Protein AF-0000000077153182 (afdb_homodimer)

Secondary structure (DSSP, 8-state):
--------SS---HHHHT----S-B-TTPPPPHHHHHHHHHHHHTS--GGG---EEEEEEETTSHHHHHHHHHB-HHHHHHHTT-SEEEEEEEE-EETTEEPTTHHHHHHHHHHHHHHHHHHTT-EEEEE--B-HHHHHHHHT--TTEEEEEEEEEE-B--GGG--SHHHHHHHHSPP----HHHHEEESEEEEESS--/--------SS---HHHHT----S-B-TTPPPPHHHHHHHHHHHHTS--GGG---EEEEEEETTSHHHHHHHHHB-HHHHHHHTT-SEEEEEEEE-EETTEEPTTHHHHHHHHHHHHHHHHHHTT-EEEEE--B-HHHHHHHHT--TTEEEEEEEEEE-B--GGG--SHHHHHHHHSPP----HHHHEEESEEEEESS--

Solvent-accessible surface area (backbone atoms only — not comparable to full-atom values): 20840 Å² total; per-residue (Å²): 119,86,82,67,60,62,90,61,98,53,82,59,56,65,57,64,30,60,49,60,68,69,68,39,37,31,68,80,45,80,62,51,72,67,56,52,48,23,22,51,47,35,24,57,60,37,70,33,66,87,69,61,63,28,47,33,33,40,52,14,42,61,90,43,69,40,20,54,55,56,50,70,29,34,34,69,78,50,40,75,45,53,75,24,25,15,26,38,33,37,40,25,22,38,40,54,54,100,90,36,77,41,64,62,19,55,28,22,28,17,22,15,49,39,35,22,39,41,38,24,40,74,70,69,31,34,42,27,80,38,73,62,49,42,58,68,51,48,34,64,69,26,60,50,55,92,53,44,43,74,66,36,36,34,36,28,24,33,71,46,56,46,76,78,46,87,51,64,66,57,29,49,60,67,67,48,80,89,82,66,78,53,66,40,77,31,30,15,26,74,36,64,82,36,44,65,50,71,130,119,86,81,69,62,61,90,61,99,50,82,59,56,65,57,63,30,59,50,61,66,68,66,41,37,31,68,79,46,80,60,50,69,67,56,52,48,22,22,53,47,36,24,57,61,36,72,34,66,88,71,61,62,28,46,32,31,39,52,14,43,62,91,42,68,41,21,52,54,56,51,69,28,33,34,71,78,49,40,75,45,51,76,23,25,14,26,40,32,37,40,25,22,37,41,54,53,98,90,36,78,41,65,63,18,56,28,22,28,17,23,14,48,39,35,22,40,42,38,25,41,74,70,69,31,35,40,27,78,38,73,61,50,41,58,67,52,48,34,63,69,26,60,50,55,90,53,44,43,74,65,34,36,34,34,29,24,32,71,45,55,46,77,78,46,86,51,64,68,57,28,49,62,67,67,47,82,89,83,67,79,52,67,39,78,30,30,14,27,71,36,64,82,35,42,64,50,68,131

Foldseek 3Di:
DPQQFDDDPDDDDRLVRRADAFLAFALPFADDPVLVVQLQVLLQPFDFDVNPSFKDKDKDAQPDPSQVLQLVQFDPVSNVRLNSFRMKMWIKGQQADPVGGGPPRVVSSVRSNVSSQSSLVVVQKHKHKAQGGHFVSVCVSPVDDPRMGGGIMMGMHHHDQLVVDPDVVSNCVRNDHDDDDDQQQVAAPPDPSHGPDDD/DPQQFDDDPDDDDRLVRRADAFLAFALPFADDPVLVVQLQVLLQPFDFDVNPSFKDKDKDAQPDPSQVLQLVQFDPVSNVRLNSFRMKMWIKGQQADPVGGGPPRVVSSVRSNVSSQSSLVVVQKHKHKAQGGHFVSVCVSPVDDPRMGGGIMMGMHHHDQLVVDPDPVSNCVRNDHDDDDDQQQVAAPPDPSHGPDDD

InterPro domains:
  IPR000415 Nitroreductase-like [G3DSA:3.40.109.10] (2-197)
  IPR000415 Nitroreductase-like [SSF55469] (8-195)
  IPR029479 Nitroreductase [PF00881] (17-67)
  IPR029479 Nitroreductase [PF00881] (74-157)

Organism: Saccharomonospora viridis (strain ATCC 15386 / DSM 43017 / JCM 3036 / CCUG 5913 / NBRC 12207 / NCIMB 9602 / P101) (NCBI:txid471857)

Sequence (398 aa):
MKNKKADTSVPIHDLLAHRWSPRALDPEAEVSVDQLRALLEAARWAPSCGNTQPSRYIVGRRGDQTYKRILSTLTESNQAWAHRAGALLVGCAVTRNEKGAVPMAEYGVGLATENLVLQAVSEGLAARQMAGFDAEAVRREFSLPDDVLPLVVIAVGVATDASIFTDERDIAREGAPRERITLSDLAFTDEWGNSAFPEMKNKKADTSVPIHDLLAHRWSPRALDPEAEVSVDQLRALLEAARWAPSCGNTQPSRYIVGRRGDQTYKRILSTLTESNQAWAHRAGALLVGCAVTRNEKGAVPMAEYGVGLATENLVLQAVSEGLAARQMAGFDAEAVRREFSLPDDVLPLVVIAVGVATDASIFTDERDIAREGAPRERITLSDLAFTDEWGNSAFPE

pLDDT: mean 97.56, std 4.78, range [51.5, 99.0]

Nearest PDB structures (foldseek):
  2fre-assembly1_B  TM=9.176E-01  e=7.480E-21  Agrobacterium fabrum str. C58
  8cqt-assembly1_A  TM=8.777E-01  e=2.253E-13  Bacteroides thetaiotaomicron
  3ge5-assembly1_B  TM=8.569E-01  e=1.250E-13  Porphyromonas gingivalis W83
  2b67-assembly2_C  TM=8.012E-01  e=2.229E-12  Streptococcus pneumoniae TIGR4
  5krd-assembly2_B  TM=8.300E-01  e=5.222E-12  Haliscomenobacter hydrossis DSM 1100

Structure (mmCIF, N/CA/C/O backbone):
data_AF-0000000077153182-model_v1
#
loop_
_entity.id
_entity.type
_entity.pdbx_description
1 polymer Nitroreductase
#
loop_
_atom_site.group_PDB
_atom_site.id
_atom_site.type_symbol
_atom_site.label_atom_id
_atom_site.label_alt_id
_atom_site.label_comp_id
_atom_site.label_asym_id
_atom_site.label_entity_id
_atom_site.label_seq_id
_atom_site.pdbx_PDB_ins_code
_atom_site.Cartn_x
_atom_site.Cartn_y
_atom_site.Cartn_z
_atom_site.occupancy
_atom_site.B_iso_or_equiv
_atom_site.auth_seq_id
_atom_site.auth_comp_id
_atom_site.auth_asym_id
_atom_site.auth_atom_id
_atom_site.pdbx_PDB_model_num
ATOM 1 N N . MET A 1 1 ? 16.438 -20.203 6.746 1 51.5 1 MET A N 1
ATOM 2 C CA . MET A 1 1 ? 16.156 -19.094 5.82 1 51.5 1 MET A CA 1
ATOM 3 C C . MET A 1 1 ? 16.859 -17.828 6.273 1 51.5 1 MET A C 1
ATOM 5 O O . MET A 1 1 ? 16.797 -17.453 7.449 1 51.5 1 MET A O 1
ATOM 9 N N . LYS A 1 2 ? 17.812 -17.359 5.41 1 60.5 2 LYS A N 1
ATOM 10 C CA . LYS A 1 2 ? 18.562 -16.156 5.77 1 60.5 2 LYS A CA 1
ATOM 11 C C . LYS A 1 2 ? 17.625 -15.055 6.25 1 60.5 2 LYS A C 1
ATOM 13 O O . LYS A 1 2 ? 16.531 -14.883 5.703 1 60.5 2 LYS A O 1
ATOM 18 N N . ASN A 1 3 ? 17.891 -14.617 7.344 1 78.5 3 ASN A N 1
ATOM 19 C CA . ASN A 1 3 ? 17.141 -13.508 7.934 1 78.5 3 ASN A CA 1
ATOM 20 C C . ASN A 1 3 ? 17.266 -12.242 7.09 1 78.5 3 ASN A C 1
ATOM 22 O O . ASN A 1 3 ? 18.375 -11.758 6.836 1 78.5 3 ASN A O 1
ATOM 26 N N . LYS A 1 4 ? 16.172 -11.812 6.512 1 92.94 4 LYS A N 1
ATOM 27 C CA . LYS A 1 4 ? 16.156 -10.625 5.664 1 92.94 4 LYS A CA 1
ATOM 28 C C . LYS A 1 4 ? 15.375 -9.484 6.312 1 92.94 4 LYS A C 1
ATOM 30 O O . LYS A 1 4 ? 14.672 -8.742 5.629 1 92.94 4 LYS A O 1
ATOM 35 N N . LYS A 1 5 ? 15.523 -9.453 7.621 1 95.81 5 LYS A N 1
ATOM 36 C CA . LYS A 1 5 ? 14.836 -8.391 8.352 1 95.81 5 LYS A CA 1
ATOM 37 C C . LYS A 1 5 ? 15.32 -7.012 7.91 1 95.81 5 LYS A C 1
ATOM 39 O O . LYS A 1 5 ? 16.516 -6.801 7.738 1 95.81 5 LYS A O 1
ATOM 44 N N . ALA A 1 6 ? 14.414 -6.039 7.793 1 97.75 6 ALA A N 1
ATOM 45 C CA . ALA A 1 6 ? 14.742 -4.672 7.383 1 97.75 6 ALA A CA 1
ATOM 46 C C . ALA A 1 6 ? 15.719 -4.027 8.352 1 97.75 6 ALA A C 1
ATOM 48 O O . ALA A 1 6 ? 15.555 -4.125 9.57 1 97.75 6 ALA A O 1
ATOM 49 N N . ASP A 1 7 ? 16.781 -3.416 7.805 1 96.94 7 ASP A N 1
ATOM 50 C CA . ASP A 1 7 ? 17.703 -2.602 8.586 1 96.94 7 ASP A CA 1
ATOM 51 C C . ASP A 1 7 ? 17.203 -1.161 8.695 1 96.94 7 ASP A C 1
ATOM 53 O O . ASP A 1 7 ? 17.25 -0.406 7.727 1 96.94 7 ASP A O 1
ATOM 57 N N . THR A 1 8 ? 16.766 -0.792 9.883 1 97.75 8 THR A N 1
ATOM 58 C CA . THR A 1 8 ? 16.141 0.515 10.086 1 97.75 8 THR A CA 1
ATOM 59 C C . THR A 1 8 ? 16.828 1.267 11.227 1 97.75 8 THR A C 1
ATOM 61 O O . THR A 1 8 ? 17.359 0.65 12.148 1 97.75 8 THR A O 1
ATOM 64 N N . SER A 1 9 ? 16.812 2.588 11.141 1 97.75 9 SER A N 1
ATOM 65 C CA . SER A 1 9 ? 17.469 3.432 12.133 1 97.75 9 SER A CA 1
ATOM 66 C C . SER A 1 9 ? 16.703 3.457 13.438 1 97.75 9 SER A C 1
ATOM 68 O O . SER A 1 9 ? 17.25 3.824 14.484 1 97.75 9 SER A O 1
ATOM 70 N N . VAL A 1 10 ? 15.43 3.174 13.43 1 98.25 10 VAL A N 1
ATOM 71 C CA . VAL A 1 10 ? 14.562 2.924 14.578 1 98.25 10 VAL A CA 1
ATOM 72 C C . VAL A 1 10 ? 13.672 1.719 14.297 1 98.25 10 VAL A C 1
ATOM 74 O O . VAL A 1 10 ? 13.383 1.408 13.141 1 98.25 10 VAL A O 1
ATOM 77 N N . PRO A 1 11 ? 13.234 1.067 15.336 1 98.25 11 PRO A N 1
ATOM 78 C CA . PRO A 1 11 ? 12.414 -0.123 15.094 1 98.25 11 PRO A CA 1
ATOM 79 C C . PRO A 1 11 ? 11.102 0.197 14.391 1 98.25 11 PRO A C 1
ATOM 81 O O . PRO A 1 11 ? 10.492 1.237 14.648 1 98.25 11 PRO A O 1
ATOM 84 N N . ILE A 1 12 ? 10.711 -0.672 13.492 1 98.81 12 ILE A N 1
ATOM 85 C CA . ILE A 1 12 ? 9.375 -0.656 12.914 1 98.81 12 ILE A CA 1
ATOM 86 C C . ILE A 1 12 ? 8.648 -1.954 13.266 1 98.81 12 ILE A C 1
ATOM 88 O O . ILE A 1 12 ? 9.242 -2.875 13.828 1 98.81 12 ILE A O 1
ATOM 92 N N . HIS A 1 13 ? 7.395 -1.944 12.961 1 98.81 13 HIS A N 1
ATOM 93 C CA . HIS A 1 13 ? 6.578 -3.104 13.305 1 98.81 13 HIS A CA 1
ATOM 94 C C . HIS A 1 13 ? 7.105 -4.367 12.641 1 98.81 13 HIS A C 1
ATOM 96 O O . HIS A 1 13 ? 7.523 -4.332 11.477 1 98.81 13 HIS A O 1
ATOM 102 N N . ASP A 1 14 ? 6.957 -5.531 13.266 1 97.44 14 ASP A N 1
ATOM 103 C CA . ASP A 1 14 ? 7.52 -6.797 12.805 1 97.44 14 ASP A CA 1
ATOM 104 C C . ASP A 1 14 ? 6.945 -7.188 11.445 1 97.44 14 ASP A C 1
ATOM 106 O O . ASP A 1 14 ? 7.66 -7.719 10.594 1 97.44 14 ASP A O 1
ATOM 110 N N . LEU A 1 15 ? 5.652 -6.973 11.258 1 97.81 15 LEU A N 1
ATOM 111 C CA . LEU A 1 15 ? 5.02 -7.305 9.984 1 97.81 15 LEU A CA 1
ATOM 112 C C . LEU A 1 15 ? 5.715 -6.59 8.828 1 97.81 15 LEU A C 1
ATOM 114 O O . LEU A 1 15 ? 5.922 -7.176 7.762 1 97.81 15 LEU A O 1
ATOM 118 N N . LEU A 1 16 ? 6.02 -5.336 9.055 1 98.62 16 LEU A N 1
ATOM 119 C CA . LEU A 1 16 ? 6.676 -4.52 8.039 1 98.62 16 LEU A CA 1
ATOM 120 C C . LEU A 1 16 ? 8.148 -4.895 7.906 1 98.62 16 LEU A C 1
ATOM 122 O O . LEU A 1 16 ? 8.664 -5.012 6.793 1 98.62 16 LEU A O 1
ATOM 126 N N . ALA A 1 17 ? 8.773 -5.16 9.016 1 98.25 17 ALA A N 1
ATOM 127 C CA . ALA A 1 17 ? 10.211 -5.434 9.039 1 98.25 17 ALA A CA 1
ATOM 128 C C . ALA A 1 17 ? 10.523 -6.758 8.352 1 98.25 17 ALA A C 1
ATOM 130 O O . ALA A 1 17 ? 11.602 -6.926 7.777 1 98.25 17 ALA A O 1
ATOM 131 N N . HIS A 1 18 ? 9.586 -7.664 8.391 1 97.5 18 HIS A N 1
ATOM 132 C CA . HIS A 1 18 ? 9.875 -9.016 7.914 1 97.5 18 HIS A CA 1
ATOM 133 C C . HIS A 1 18 ? 9.289 -9.25 6.527 1 97.5 18 HIS A C 1
ATOM 135 O O . HIS A 1 18 ? 9.43 -10.336 5.969 1 97.5 18 HIS A O 1
ATOM 141 N N . ARG A 1 19 ? 8.633 -8.281 6 1 98.44 19 ARG A N 1
ATOM 142 C CA . ARG A 1 19 ? 8.133 -8.43 4.637 1 98.44 19 ARG A CA 1
ATOM 143 C C . ARG A 1 19 ? 9.273 -8.367 3.625 1 98.44 19 ARG A C 1
ATOM 145 O O . ARG A 1 19 ? 10.016 -7.383 3.578 1 98.44 19 ARG A O 1
ATOM 152 N N . TRP A 1 20 ? 9.461 -9.344 2.836 1 97.69 20 TRP A N 1
ATOM 153 C CA . TRP A 1 20 ? 10.32 -9.32 1.657 1 97.69 20 TRP A CA 1
ATOM 154 C C . TRP A 1 20 ? 9.742 -10.18 0.541 1 97.69 20 TRP A C 1
ATOM 156 O O . TRP A 1 20 ? 8.664 -10.766 0.699 1 97.69 20 TRP A O 1
ATOM 166 N N . SER A 1 21 ? 10.352 -10.273 -0.655 1 97.81 21 SER A N 1
ATOM 167 C CA . SER A 1 21 ? 9.758 -10.852 -1.856 1 97.81 21 SER A CA 1
ATOM 168 C C . SER A 1 21 ? 10.586 -12.016 -2.383 1 97.81 21 SER A C 1
ATOM 170 O O . SER A 1 21 ? 11.305 -11.875 -3.377 1 97.81 21 SER A O 1
ATOM 172 N N . PRO A 1 22 ? 10.43 -13.164 -1.811 1 98 22 PRO A N 1
ATOM 173 C CA . PRO A 1 22 ? 11.211 -14.312 -2.275 1 98 22 PRO A CA 1
ATOM 174 C C . PRO A 1 22 ? 10.656 -14.914 -3.566 1 98 22 PRO A C 1
ATOM 176 O O . PRO A 1 22 ? 9.461 -14.805 -3.846 1 98 22 PRO A O 1
ATOM 179 N N . ARG A 1 23 ? 11.531 -15.562 -4.324 1 98.5 23 ARG A N 1
ATOM 180 C CA . ARG A 1 23 ? 11.141 -16.422 -5.438 1 98.5 23 ARG A CA 1
ATOM 181 C C . ARG A 1 23 ? 11.141 -17.891 -5.027 1 98.5 23 ARG A C 1
ATOM 183 O O . ARG A 1 23 ? 10.477 -18.719 -5.656 1 98.5 23 ARG A O 1
ATOM 190 N N . ALA A 1 24 ? 12 -18.188 -4.074 1 98.62 24 ALA A N 1
ATOM 191 C CA . ALA A 1 24 ? 12.062 -19.562 -3.572 1 98.62 24 ALA A CA 1
ATOM 192 C C . ALA A 1 24 ? 10.82 -19.906 -2.752 1 98.62 24 ALA A C 1
ATOM 194 O O . ALA A 1 24 ? 10.734 -19.562 -1.571 1 98.62 24 ALA A O 1
ATOM 195 N N . LEU A 1 25 ? 9.859 -20.594 -3.365 1 98.81 25 LEU A N 1
ATOM 196 C CA . LEU A 1 25 ? 8.625 -21.031 -2.725 1 98.81 25 LEU A CA 1
ATOM 197 C C . LEU A 1 25 ? 8.516 -22.547 -2.719 1 98.81 25 LEU A C 1
ATOM 199 O O . LEU A 1 25 ? 8.953 -23.203 -3.664 1 98.81 25 LEU A O 1
ATOM 203 N N . ASP A 1 26 ? 7.973 -23.047 -1.627 1 98.69 26 ASP A N 1
ATOM 204 C CA . ASP A 1 26 ? 7.781 -24.484 -1.459 1 98.69 26 ASP A CA 1
ATOM 205 C C . ASP A 1 26 ? 6.676 -25 -2.377 1 98.69 26 ASP A C 1
ATOM 207 O O . ASP A 1 26 ? 5.504 -24.672 -2.199 1 98.69 26 ASP A O 1
ATOM 211 N N . PRO A 1 27 ? 7.039 -25.875 -3.324 1 98.12 27 PRO A N 1
ATOM 212 C CA . PRO A 1 27 ? 6.039 -26.328 -4.293 1 98.12 27 PRO A CA 1
ATOM 213 C C . PRO A 1 27 ? 5 -27.266 -3.676 1 98.12 27 PRO A C 1
ATOM 215 O O . PRO A 1 27 ? 3.98 -27.562 -4.305 1 98.12 27 PRO A O 1
ATOM 218 N N . GLU A 1 28 ? 5.195 -27.688 -2.453 1 98 28 GLU A N 1
ATOM 219 C CA . GLU A 1 28 ? 4.293 -28.656 -1.824 1 98 28 GLU A CA 1
ATOM 220 C C . GLU A 1 28 ? 3.391 -27.969 -0.798 1 98 28 GLU A C 1
ATOM 222 O O . GLU A 1 28 ? 2.395 -28.547 -0.363 1 98 28 GLU A O 1
ATOM 227 N N . ALA A 1 29 ? 3.809 -26.844 -0.371 1 98.44 29 ALA A N 1
ATOM 228 C CA . ALA A 1 29 ? 3.02 -26.141 0.644 1 98.44 29 ALA A CA 1
ATOM 229 C C . ALA A 1 29 ? 1.736 -25.578 0.046 1 98.44 29 ALA A C 1
ATOM 231 O O . ALA A 1 29 ? 1.741 -25.062 -1.074 1 98.44 29 ALA A O 1
ATOM 232 N N . GLU A 1 30 ? 0.695 -25.656 0.818 1 97.75 30 GLU A N 1
ATOM 233 C CA . GLU A 1 30 ? -0.602 -25.172 0.357 1 97.75 30 GLU A CA 1
ATOM 234 C C . GLU A 1 30 ? -0.938 -23.828 0.976 1 97.75 30 GLU A C 1
ATOM 236 O O . GLU A 1 30 ? -0.479 -23.516 2.076 1 97.75 30 GLU A O 1
ATOM 241 N N . VAL A 1 31 ? -1.608 -23.031 0.249 1 98.81 31 VAL A N 1
ATOM 242 C CA . VAL A 1 31 ? -2.301 -21.844 0.756 1 98.81 31 VAL A CA 1
ATOM 243 C C . VAL A 1 31 ? -3.783 -22.156 0.946 1 98.81 31 VAL A C 1
ATOM 245 O O . VAL A 1 31 ? -4.488 -22.469 -0.019 1 98.81 31 VAL A O 1
ATOM 248 N N . SER A 1 32 ? -4.223 -22.078 2.158 1 98.5 32 SER A N 1
ATOM 249 C CA . SER A 1 32 ? -5.602 -22.469 2.439 1 98.5 32 SER A CA 1
ATOM 250 C C . SER A 1 32 ? -6.59 -21.422 1.943 1 98.5 32 SER A C 1
ATOM 252 O O . SER A 1 32 ? -6.223 -20.266 1.73 1 98.5 32 SER A O 1
ATOM 254 N N . VAL A 1 33 ? -7.812 -21.875 1.833 1 97.94 33 VAL A N 1
ATOM 255 C CA . VAL A 1 33 ? -8.883 -20.969 1.429 1 97.94 33 VAL A CA 1
ATOM 256 C C . VAL A 1 33 ? -9.031 -19.844 2.459 1 97.94 33 VAL A C 1
ATOM 258 O O . VAL A 1 33 ? -9.234 -18.688 2.102 1 97.94 33 VAL A O 1
ATOM 261 N N . ASP A 1 34 ? -8.922 -20.188 3.732 1 98.38 34 ASP A N 1
ATOM 262 C CA . ASP A 1 34 ? -9.055 -19.188 4.785 1 98.38 34 ASP A CA 1
ATOM 263 C C . ASP A 1 34 ? -7.906 -18.172 4.738 1 98.38 34 ASP A C 1
ATOM 265 O O . ASP A 1 34 ? -8.109 -16.984 5.008 1 98.38 34 ASP A O 1
ATOM 269 N N . GLN A 1 35 ? -6.73 -18.656 4.477 1 98.81 35 GLN A N 1
ATOM 270 C CA . GLN A 1 35 ? -5.602 -17.734 4.312 1 98.81 35 GLN A CA 1
ATOM 271 C C . GLN A 1 35 ? -5.836 -16.781 3.146 1 98.81 35 GLN A C 1
ATOM 273 O O . GLN A 1 35 ? -5.617 -15.57 3.273 1 98.81 35 GLN A O 1
ATOM 278 N N . LEU A 1 36 ? -6.293 -17.344 2.025 1 98.75 36 LEU A N 1
ATOM 279 C CA . LEU A 1 36 ? -6.59 -16.5 0.874 1 98.75 36 LEU A CA 1
ATOM 280 C C . LEU A 1 36 ? -7.676 -15.477 1.21 1 98.75 36 LEU A C 1
ATOM 282 O O . LEU A 1 36 ? -7.582 -14.305 0.826 1 98.75 36 LEU A O 1
ATOM 286 N N . ARG A 1 37 ? -8.633 -15.953 1.896 1 98.62 37 ARG A N 1
ATOM 287 C CA . ARG A 1 37 ? -9.695 -15.055 2.336 1 98.62 37 ARG A CA 1
ATOM 288 C C . ARG A 1 37 ? -9.141 -13.914 3.184 1 98.62 37 ARG A C 1
ATOM 290 O O . ARG A 1 37 ? -9.516 -12.758 2.998 1 98.62 37 ARG A O 1
ATOM 297 N N . ALA A 1 38 ? -8.273 -14.227 4.129 1 98.94 38 ALA A N 1
ATOM 298 C CA . ALA A 1 38 ? -7.676 -13.219 5.004 1 98.94 38 ALA A CA 1
ATOM 299 C C . ALA A 1 38 ? -6.887 -12.195 4.195 1 98.94 38 ALA A C 1
ATOM 301 O O . ALA A 1 38 ? -6.965 -10.992 4.461 1 98.94 38 ALA A O 1
ATOM 302 N N . LEU A 1 39 ? -6.121 -12.688 3.201 1 98.94 39 LEU A N 1
ATOM 303 C CA . LEU A 1 39 ? -5.359 -11.781 2.346 1 98.94 39 LEU A CA 1
ATOM 304 C C . LEU A 1 39 ? -6.285 -10.805 1.631 1 98.94 39 LEU A C 1
ATOM 306 O O . LEU A 1 39 ? -6.016 -9.602 1.591 1 98.94 39 LEU A O 1
ATOM 310 N N . LEU A 1 40 ? -7.367 -11.312 1.126 1 98.94 40 LEU A N 1
ATOM 311 C CA . LEU A 1 40 ? -8.273 -10.508 0.32 1 98.94 40 LEU A CA 1
ATOM 312 C C . LEU A 1 40 ? -9.125 -9.594 1.204 1 98.94 40 LEU A C 1
ATOM 314 O O . LEU A 1 40 ? -9.477 -8.484 0.804 1 98.94 40 LEU A O 1
ATOM 318 N N . GLU A 1 41 ? -9.43 -10.047 2.479 1 98.94 41 GLU A N 1
ATOM 319 C CA . GLU A 1 41 ? -10.055 -9.156 3.453 1 98.94 41 GLU A CA 1
ATOM 320 C C . GLU A 1 41 ? -9.148 -7.98 3.793 1 98.94 41 GLU A C 1
ATOM 322 O O . GLU A 1 41 ? -9.609 -6.844 3.9 1 98.94 41 GLU A O 1
ATOM 327 N N . ALA A 1 42 ? -7.891 -8.234 3.979 1 98.94 42 ALA A N 1
ATOM 328 C CA . ALA A 1 42 ? -6.941 -7.156 4.238 1 98.94 42 ALA A CA 1
ATOM 329 C C . ALA A 1 42 ? -6.926 -6.148 3.092 1 98.94 42 ALA A C 1
ATOM 331 O O . ALA A 1 42 ? -6.973 -4.938 3.322 1 98.94 42 ALA A O 1
ATOM 332 N N . ALA A 1 43 ? -6.898 -6.633 1.857 1 99 43 ALA A N 1
ATOM 333 C CA . ALA A 1 43 ? -6.949 -5.758 0.689 1 99 43 ALA A CA 1
ATOM 334 C C . ALA A 1 43 ? -8.234 -4.941 0.671 1 99 43 ALA A C 1
ATOM 336 O O . ALA A 1 43 ? -8.219 -3.742 0.379 1 99 43 ALA A O 1
ATOM 337 N N . ARG A 1 44 ? -9.328 -5.547 1.007 1 98.94 44 ARG A N 1
ATOM 338 C CA . ARG A 1 44 ? -10.664 -4.953 0.976 1 98.94 44 ARG A CA 1
ATOM 339 C C . ARG A 1 44 ? -10.734 -3.729 1.878 1 98.94 44 ARG A C 1
ATOM 341 O O . ARG A 1 44 ? -11.438 -2.764 1.566 1 98.94 44 ARG A O 1
ATOM 348 N N . TRP A 1 45 ? -10.008 -3.736 2.887 1 98.81 45 TRP A N 1
ATOM 349 C CA . TRP A 1 45 ? -10.156 -2.705 3.908 1 98.81 45 TRP A CA 1
ATOM 350 C C . TRP A 1 45 ? -9.07 -1.644 3.771 1 98.81 45 TRP A C 1
ATOM 352 O O . TRP A 1 45 ? -8.883 -0.818 4.668 1 98.81 45 TRP A O 1
ATOM 362 N N . ALA A 1 46 ? -8.367 -1.667 2.629 1 98.88 46 ALA A N 1
ATOM 363 C CA . ALA A 1 46 ? -7.402 -0.607 2.334 1 98.88 46 ALA A CA 1
ATOM 364 C C . ALA A 1 46 ? -8.109 0.719 2.074 1 98.88 46 ALA A C 1
ATOM 366 O O . ALA A 1 46 ? -9.273 0.74 1.66 1 98.88 46 ALA A O 1
ATOM 367 N N . PRO A 1 47 ? -7.426 1.856 2.396 1 98.62 47 PRO A N 1
ATOM 368 C CA . PRO A 1 47 ? -7.977 3.141 1.956 1 98.62 47 PRO A CA 1
ATOM 369 C C . PRO A 1 47 ? -8.008 3.281 0.436 1 98.62 47 PRO A C 1
ATOM 371 O O . PRO A 1 47 ? -7.359 2.504 -0.272 1 98.62 47 PRO A O 1
ATOM 374 N N . SER A 1 48 ? -8.828 4.172 -0.057 1 98.62 48 SER A N 1
ATOM 375 C CA . SER A 1 48 ? -8.891 4.574 -1.458 1 98.62 48 SER A CA 1
ATOM 376 C C . SER A 1 48 ? -9.406 6.004 -1.603 1 98.62 48 SER A C 1
ATOM 378 O O . SER A 1 48 ? -10.117 6.504 -0.729 1 98.62 48 SER A O 1
ATOM 380 N N . CYS A 1 49 ? -8.93 6.676 -2.66 1 98.5 49 CYS A N 1
ATOM 381 C CA . CYS A 1 49 ? -9.328 8.062 -2.895 1 98.5 49 CYS A CA 1
ATOM 382 C C . CYS A 1 49 ? -10.836 8.172 -3.047 1 98.5 49 CYS A C 1
ATOM 384 O O . CYS A 1 49 ? -11.414 7.637 -3.994 1 98.5 49 CYS A O 1
ATOM 386 N N . GLY A 1 50 ? -11.406 8.867 -2.055 1 96.69 50 GLY A N 1
ATOM 387 C CA . GLY A 1 50 ? -12.852 9.047 -2.105 1 96.69 50 GLY A CA 1
ATOM 388 C C . GLY A 1 50 ? -13.617 7.766 -1.85 1 96.69 50 GLY A C 1
ATOM 389 O O . GLY A 1 50 ? -14.758 7.625 -2.293 1 96.69 50 GLY A O 1
ATOM 390 N N . ASN A 1 51 ? -12.992 6.793 -1.251 1 97.56 51 ASN A N 1
ATOM 391 C CA . ASN A 1 51 ? -13.586 5.488 -0.985 1 97.56 51 ASN A CA 1
ATOM 392 C C . ASN A 1 51 ? -14.109 4.84 -2.264 1 97.56 51 ASN A C 1
ATOM 394 O O . ASN A 1 51 ? -15.109 4.121 -2.238 1 97.56 51 ASN A O 1
ATOM 398 N N . THR A 1 52 ? -13.398 5.066 -3.35 1 98.44 52 THR A N 1
ATOM 399 C CA . THR A 1 52 ? -13.805 4.516 -4.637 1 98.44 52 THR A CA 1
ATOM 400 C C . THR A 1 52 ? -13.516 3.018 -4.699 1 98.44 52 THR A C 1
ATOM 402 O O . THR A 1 52 ? -14.078 2.305 -5.531 1 98.44 52 THR A O 1
ATOM 405 N N . GLN A 1 53 ? -12.648 2.518 -3.908 1 98.69 53 GLN A N 1
ATOM 406 C CA . GLN A 1 53 ? -12.336 1.099 -3.775 1 98.69 53 GLN A CA 1
ATOM 407 C C . GLN A 1 53 ? -12.148 0.446 -5.145 1 98.69 53 GLN A C 1
ATOM 409 O O . GLN A 1 53 ? -12.883 -0.479 -5.5 1 98.69 53 GLN A O 1
ATOM 414 N N . PRO A 1 54 ? -11.055 0.836 -5.805 1 98.88 54 PRO A N 1
ATOM 415 C CA . PRO A 1 54 ? -10.906 0.444 -7.207 1 98.88 54 PRO A CA 1
ATOM 416 C C . PRO A 1 54 ? -10.336 -0.964 -7.367 1 98.88 54 PRO A C 1
ATOM 418 O O . PRO A 1 54 ? -10.336 -1.511 -8.477 1 98.88 54 PRO A O 1
ATOM 421 N N . SER A 1 55 ? -9.867 -1.598 -6.395 1 98.94 55 SER A N 1
ATOM 422 C CA . SER A 1 55 ? -9.094 -2.832 -6.512 1 98.94 55 SER A CA 1
ATOM 423 C C . SER A 1 55 ? -10.008 -4.035 -6.734 1 98.94 55 SER A C 1
ATOM 425 O O . SER A 1 55 ? -11.07 -4.141 -6.113 1 98.94 55 SER A O 1
ATOM 427 N N . ARG A 1 56 ? -9.594 -4.863 -7.656 1 98.94 56 ARG A N 1
ATOM 428 C CA . ARG A 1 56 ? -10.133 -6.207 -7.824 1 98.94 56 ARG A CA 1
ATOM 429 C C . ARG A 1 56 ? -9.016 -7.23 -7.988 1 98.94 56 ARG A C 1
ATOM 431 O O . ARG A 1 56 ? -7.91 -6.891 -8.414 1 98.94 56 ARG A O 1
ATOM 438 N N . TYR A 1 57 ? -9.406 -8.492 -7.688 1 99 57 TYR A N 1
ATOM 439 C CA . TYR A 1 57 ? -8.406 -9.555 -7.797 1 99 57 TYR A CA 1
ATOM 440 C C . TYR A 1 57 ? -9 -10.789 -8.461 1 99 57 TYR A C 1
ATOM 442 O O . TYR A 1 57 ? -10.125 -11.195 -8.148 1 99 57 TYR A O 1
ATOM 450 N N . ILE A 1 58 ? -8.273 -11.305 -9.414 1 98.94 58 ILE A N 1
ATOM 451 C CA . ILE A 1 58 ? -8.539 -12.656 -9.906 1 98.94 58 ILE A CA 1
ATOM 452 C C . ILE A 1 58 ? -7.676 -13.656 -9.141 1 98.94 58 ILE A C 1
ATOM 454 O O . ILE A 1 58 ? -6.457 -13.492 -9.047 1 98.94 58 ILE A O 1
ATOM 458 N N . VAL A 1 59 ? -8.289 -14.711 -8.68 1 98.94 59 VAL A N 1
ATOM 459 C CA . VAL A 1 59 ? -7.625 -15.586 -7.711 1 98.94 59 VAL A CA 1
ATOM 460 C C . VAL A 1 59 ? -7.578 -17.016 -8.25 1 98.94 59 VAL A C 1
ATOM 462 O O . VAL A 1 59 ? -8.609 -17.594 -8.578 1 98.94 59 VAL A O 1
ATOM 465 N N . GLY A 1 60 ? -6.367 -17.531 -8.336 1 98.88 60 GLY A N 1
ATOM 466 C CA . GLY A 1 60 ? -6.145 -18.922 -8.664 1 98.88 60 GLY A CA 1
ATOM 467 C C . GLY A 1 60 ? -5.348 -19.672 -7.605 1 98.88 60 GLY A C 1
ATOM 468 O O . GLY A 1 60 ? -4.363 -19.141 -7.082 1 98.88 60 GLY A O 1
ATOM 469 N N . ARG A 1 61 ? -5.77 -20.859 -7.277 1 98.62 61 ARG A N 1
ATOM 470 C CA . ARG A 1 61 ? -5.023 -21.734 -6.383 1 98.62 61 ARG A CA 1
ATOM 471 C C . ARG A 1 61 ? -4.309 -22.844 -7.168 1 98.62 61 ARG A C 1
ATOM 473 O O . ARG A 1 61 ? -4.832 -23.344 -8.164 1 98.62 61 ARG A O 1
ATOM 480 N N . ARG A 1 62 ? -3.162 -23.125 -6.621 1 98.19 62 ARG A N 1
ATOM 481 C CA . ARG A 1 62 ? -2.41 -24.172 -7.305 1 98.19 62 ARG A CA 1
ATOM 482 C C . ARG A 1 62 ? -3.285 -25.391 -7.559 1 98.19 62 ARG A C 1
ATOM 484 O O . ARG A 1 62 ? -3.934 -25.906 -6.641 1 98.19 62 ARG A O 1
ATOM 491 N N . GLY A 1 63 ? -3.268 -25.875 -8.828 1 95.81 63 GLY A N 1
ATOM 492 C CA . GLY A 1 63 ? -4.031 -27.062 -9.188 1 95.81 63 GLY A CA 1
ATOM 493 C C . GLY A 1 63 ? -5.316 -26.75 -9.922 1 95.81 63 GLY A C 1
ATOM 494 O O . GLY A 1 63 ? -5.891 -27.625 -10.578 1 95.81 63 GLY A O 1
ATOM 495 N N . ASP A 1 64 ? -5.906 -25.5 -9.758 1 97.25 64 ASP A N 1
ATOM 496 C CA . ASP A 1 64 ? -7.137 -25.188 -10.484 1 97.25 64 ASP A CA 1
ATOM 497 C C . ASP A 1 64 ? -6.836 -24.516 -11.82 1 97.25 64 ASP A C 1
ATOM 499 O O . ASP A 1 64 ? -5.676 -24.25 -12.141 1 97.25 64 ASP A O 1
ATOM 503 N N . GLN A 1 65 ? -7.828 -24.359 -12.648 1 98.56 65 GLN A N 1
ATOM 504 C CA . GLN A 1 65 ? -7.668 -23.859 -14.008 1 98.56 65 GLN A CA 1
ATOM 505 C C . GLN A 1 65 ? -7.305 -22.375 -13.992 1 98.56 65 GLN A C 1
ATOM 507 O O . GLN A 1 65 ? -6.527 -21.906 -14.828 1 98.56 65 GLN A O 1
ATOM 512 N N . THR A 1 66 ? -7.895 -21.594 -13.086 1 98.94 66 THR A N 1
ATOM 513 C CA . THR A 1 66 ? -7.586 -20.172 -12.984 1 98.94 66 THR A CA 1
ATOM 514 C C . THR A 1 66 ? -6.098 -19.969 -12.734 1 98.94 66 THR A C 1
ATOM 516 O O . THR A 1 66 ? -5.473 -19.109 -13.367 1 98.94 66 THR A O 1
ATOM 519 N N . TYR A 1 67 ? -5.562 -20.797 -11.836 1 98.94 67 TYR A N 1
ATOM 520 C CA . TYR A 1 67 ? -4.133 -20.766 -11.539 1 98.94 67 TYR A CA 1
ATOM 521 C C . TYR A 1 67 ? -3.311 -21 -12.805 1 98.94 67 TYR A C 1
ATOM 523 O O . TYR A 1 67 ? -2.398 -20.219 -13.109 1 98.94 67 TYR A O 1
ATOM 531 N N . LYS A 1 68 ? -3.625 -21.984 -13.555 1 98.94 68 LYS A N 1
ATOM 532 C CA . LYS A 1 68 ? -2.887 -22.328 -14.766 1 98.94 68 LYS A CA 1
ATOM 533 C C . LYS A 1 68 ? -2.967 -21.203 -15.797 1 98.94 68 LYS A C 1
ATOM 535 O O . LYS A 1 68 ? -1.979 -20.906 -16.469 1 98.94 68 LYS A O 1
ATOM 540 N N . ARG A 1 69 ? -4.113 -20.641 -15.93 1 98.94 69 ARG A N 1
ATOM 541 C CA . ARG A 1 69 ? -4.316 -19.547 -16.891 1 98.94 69 ARG A CA 1
ATOM 542 C C . ARG A 1 69 ? -3.514 -18.312 -16.484 1 98.94 69 ARG A C 1
ATOM 544 O O . ARG A 1 69 ? -2.873 -17.688 -17.344 1 98.94 69 ARG A O 1
ATOM 551 N N . ILE A 1 70 ? -3.521 -17.938 -15.164 1 99 70 ILE A N 1
ATOM 552 C CA . ILE A 1 70 ? -2.707 -16.812 -14.727 1 99 70 ILE A CA 1
ATOM 553 C C . ILE A 1 70 ? -1.234 -17.109 -15 1 99 70 ILE A C 1
ATOM 555 O O . ILE A 1 70 ? -0.523 -16.266 -15.555 1 99 70 ILE A O 1
ATOM 559 N N . LEU A 1 71 ? -0.822 -18.312 -14.625 1 98.94 71 LEU A N 1
ATOM 560 C CA . LEU A 1 71 ? 0.571 -18.703 -14.82 1 98.94 71 LEU A CA 1
ATOM 561 C C . LEU A 1 71 ? 0.985 -18.547 -16.281 1 98.94 71 LEU A C 1
ATOM 563 O O . LEU A 1 71 ? 2.088 -18.078 -16.562 1 98.94 71 LEU A O 1
ATOM 567 N N . SER A 1 72 ? 0.145 -18.891 -17.188 1 98.88 72 SER A N 1
ATOM 568 C CA . SER A 1 72 ? 0.464 -18.891 -18.609 1 98.88 72 SER A CA 1
ATOM 569 C C . SER A 1 72 ? 0.642 -17.469 -19.125 1 98.88 72 SER A C 1
ATOM 571 O O . SER A 1 72 ? 1.188 -17.25 -20.219 1 98.88 72 SER A O 1
ATOM 573 N N . THR A 1 73 ? 0.145 -16.453 -18.422 1 98.94 73 THR A N 1
ATOM 574 C CA . THR A 1 73 ? 0.247 -15.07 -18.875 1 98.94 73 THR A CA 1
ATOM 575 C C . THR A 1 73 ? 1.571 -14.453 -18.438 1 98.94 73 THR A C 1
ATOM 577 O O . THR A 1 73 ? 1.948 -13.383 -18.906 1 98.94 73 THR A O 1
ATOM 580 N N . LEU A 1 74 ? 2.283 -15.094 -17.5 1 98.94 74 LEU A N 1
ATOM 581 C CA . LEU A 1 74 ? 3.553 -14.586 -17 1 98.94 74 LEU A CA 1
ATOM 582 C C . LEU A 1 74 ? 4.645 -14.703 -18.062 1 98.94 74 LEU A C 1
ATOM 584 O O . LEU A 1 74 ? 4.543 -15.523 -18.984 1 98.94 74 LEU A O 1
ATOM 588 N N . THR A 1 75 ? 5.617 -13.82 -17.984 1 98.88 75 THR A N 1
ATOM 589 C CA . THR A 1 75 ? 6.809 -14.008 -18.797 1 98.88 75 THR A CA 1
ATOM 590 C C . THR A 1 75 ? 7.461 -15.352 -18.516 1 98.88 75 THR A C 1
ATOM 592 O O . THR A 1 75 ? 7.258 -15.93 -17.438 1 98.88 75 THR A O 1
ATOM 595 N N . GLU A 1 76 ? 8.305 -15.789 -19.406 1 98.5 76 GLU A N 1
ATOM 596 C CA . GLU A 1 76 ? 9.016 -17.047 -19.219 1 98.5 76 GLU A CA 1
ATOM 597 C C . GLU A 1 76 ? 9.867 -17.016 -17.953 1 98.5 76 GLU A C 1
ATOM 599 O O . GLU A 1 76 ? 9.914 -17.984 -17.203 1 98.5 76 GLU A O 1
ATOM 604 N N . SER A 1 77 ? 10.523 -15.93 -17.781 1 97.75 77 SER A N 1
ATOM 605 C CA . SER A 1 77 ? 11.375 -15.781 -16.609 1 97.75 77 SER A CA 1
ATOM 606 C C . SER A 1 77 ? 10.57 -15.93 -15.32 1 97.75 77 SER A C 1
ATOM 608 O O . SER A 1 77 ? 11.016 -16.578 -14.367 1 97.75 77 SER A O 1
ATOM 610 N N . ASN A 1 78 ? 9.367 -15.352 -15.289 1 98.75 78 ASN A N 1
ATOM 611 C CA . ASN A 1 78 ? 8.531 -15.445 -14.094 1 98.75 78 ASN A CA 1
ATOM 612 C C . ASN A 1 78 ? 7.902 -16.828 -13.961 1 98.75 78 ASN A C 1
ATOM 614 O O . ASN A 1 78 ? 7.75 -17.344 -12.852 1 98.75 78 ASN A O 1
ATOM 618 N N . GLN A 1 79 ? 7.582 -17.438 -15.047 1 98.81 79 GLN A N 1
ATOM 619 C CA . GLN A 1 79 ? 7.035 -18.781 -15.008 1 98.81 79 GLN A CA 1
ATOM 620 C C . GLN A 1 79 ? 8.031 -19.766 -14.391 1 98.81 79 GLN A C 1
ATOM 622 O O . GLN A 1 79 ? 7.637 -20.688 -13.68 1 98.81 79 GLN A O 1
ATOM 627 N N . ALA A 1 80 ? 9.258 -19.578 -14.578 1 98 80 ALA A N 1
ATOM 628 C CA . ALA A 1 80 ? 10.328 -20.484 -14.188 1 98 80 ALA A CA 1
ATOM 629 C C . ALA A 1 80 ? 10.352 -20.688 -12.672 1 98 80 ALA A C 1
ATOM 631 O O . ALA A 1 80 ? 10.859 -21.703 -12.188 1 98 80 ALA A O 1
ATOM 632 N N . TRP A 1 81 ? 9.836 -19.797 -11.945 1 98.44 81 TRP A N 1
ATOM 633 C CA . TRP A 1 81 ? 9.852 -19.969 -10.5 1 98.44 81 TRP A CA 1
ATOM 634 C C . TRP A 1 81 ? 8.445 -19.906 -9.93 1 98.44 81 TRP A C 1
ATOM 636 O O . TRP A 1 81 ? 8.148 -20.547 -8.914 1 98.44 81 TRP A O 1
ATOM 646 N N . ALA A 1 82 ? 7.504 -19.109 -10.531 1 98.88 82 ALA A N 1
ATOM 647 C CA . ALA A 1 82 ? 6.207 -18.781 -9.953 1 98.88 82 ALA A CA 1
ATOM 648 C C . ALA A 1 82 ? 5.293 -20 -9.938 1 98.88 82 ALA A C 1
ATOM 650 O O . ALA A 1 82 ? 4.293 -20.031 -9.211 1 98.88 82 ALA A O 1
ATOM 651 N N . HIS A 1 83 ? 5.582 -21 -10.742 1 98.75 83 HIS A N 1
ATOM 652 C CA . HIS A 1 83 ? 4.777 -22.203 -10.797 1 98.75 83 HIS A CA 1
ATOM 653 C C . HIS A 1 83 ? 4.773 -22.922 -9.445 1 98.75 83 HIS A C 1
ATOM 655 O O . HIS A 1 83 ? 3.957 -23.828 -9.219 1 98.75 83 HIS A O 1
ATOM 661 N N . ARG A 1 84 ? 5.645 -22.578 -8.508 1 98.75 84 ARG A N 1
ATOM 662 C CA . ARG A 1 84 ? 5.742 -23.203 -7.195 1 98.75 84 ARG A CA 1
ATOM 663 C C . ARG A 1 84 ? 4.805 -22.531 -6.195 1 98.75 84 ARG A C 1
ATOM 665 O O . ARG A 1 84 ? 4.586 -23.047 -5.098 1 98.75 84 ARG A O 1
ATOM 672 N N . ALA A 1 85 ? 4.258 -21.391 -6.531 1 98.94 85 ALA A N 1
ATOM 673 C CA . ALA A 1 85 ? 3.381 -20.656 -5.621 1 98.94 85 ALA A CA 1
ATOM 674 C C . ALA A 1 85 ? 2.129 -21.469 -5.293 1 98.94 85 ALA A C 1
ATOM 676 O O . ALA A 1 85 ? 1.622 -22.203 -6.141 1 98.94 85 ALA A O 1
ATOM 677 N N . GLY A 1 86 ? 1.654 -21.328 -4.074 1 98.94 86 GLY A N 1
ATOM 678 C CA . GLY A 1 86 ? 0.403 -21.953 -3.693 1 98.94 86 GLY A CA 1
ATOM 679 C C . GLY A 1 86 ? -0.816 -21.281 -4.285 1 98.94 86 GLY A C 1
ATOM 680 O O . GLY A 1 86 ? -1.876 -21.891 -4.418 1 98.94 86 GLY A O 1
ATOM 681 N N . ALA A 1 87 ? -0.714 -20.031 -4.605 1 98.94 87 ALA A N 1
ATOM 682 C CA . ALA A 1 87 ? -1.765 -19.234 -5.25 1 98.94 87 ALA A CA 1
ATOM 683 C C . ALA A 1 87 ? -1.169 -18.141 -6.133 1 98.94 87 ALA A C 1
ATOM 685 O O . ALA A 1 87 ? -0.067 -17.656 -5.867 1 98.94 87 ALA A O 1
ATOM 686 N N . LEU A 1 88 ? -1.804 -17.828 -7.191 1 99 88 LEU A N 1
ATOM 687 C CA . LEU A 1 88 ? -1.524 -16.688 -8.047 1 99 88 LEU A CA 1
ATOM 688 C C . LEU A 1 88 ? -2.742 -15.773 -8.148 1 99 88 LEU A C 1
ATOM 690 O O . LEU A 1 88 ? -3.861 -16.234 -8.359 1 99 88 LEU A O 1
ATOM 694 N N . LEU A 1 89 ? -2.506 -14.508 -7.945 1 99 89 LEU A N 1
ATOM 695 C CA . LEU A 1 89 ? -3.564 -13.508 -8.078 1 99 89 LEU A CA 1
ATOM 696 C C . LEU A 1 89 ? -3.205 -12.469 -9.133 1 99 89 LEU A C 1
ATOM 698 O O . LEU A 1 89 ? -2.027 -12.148 -9.32 1 99 89 LEU A O 1
ATOM 702 N N . VAL A 1 90 ? -4.18 -11.93 -9.805 1 99 90 VAL A N 1
ATOM 703 C CA . VAL A 1 90 ? -4.016 -10.742 -10.625 1 99 90 VAL A CA 1
ATOM 704 C C . VAL A 1 90 ? -4.672 -9.547 -9.945 1 99 90 VAL A C 1
ATOM 706 O O . VAL A 1 90 ? -5.875 -9.562 -9.664 1 99 90 VAL A O 1
ATOM 709 N N . GLY A 1 91 ? -3.889 -8.562 -9.594 1 99 91 GLY A N 1
ATOM 710 C CA . GLY A 1 91 ? -4.434 -7.301 -9.109 1 99 91 GLY A CA 1
ATOM 711 C C . GLY A 1 91 ? -4.844 -6.363 -10.234 1 99 91 GLY A C 1
ATOM 712 O O . GLY A 1 91 ? -4.043 -6.059 -11.117 1 99 91 GLY A O 1
ATOM 713 N N . CYS A 1 92 ? -6.09 -5.875 -10.156 1 99 92 CYS A N 1
ATOM 714 C CA . CYS A 1 92 ? -6.664 -5.059 -11.219 1 99 92 CYS A CA 1
ATOM 715 C C . CYS A 1 92 ? -7.199 -3.744 -10.664 1 99 92 CYS A C 1
ATOM 717 O O . CYS A 1 92 ? -7.605 -3.674 -9.508 1 99 92 CYS A O 1
ATOM 719 N N . ALA A 1 93 ? -7.191 -2.756 -11.523 1 98.94 93 ALA A N 1
ATOM 720 C CA . ALA A 1 93 ? -7.77 -1.458 -11.188 1 98.94 93 ALA A CA 1
ATOM 721 C C . ALA A 1 93 ? -9.023 -1.183 -12.016 1 98.94 93 ALA A C 1
ATOM 723 O O . ALA A 1 93 ? -8.969 -1.156 -13.242 1 98.94 93 ALA A O 1
ATOM 724 N N . VAL A 1 94 ? -10.156 -1.026 -11.359 1 98.88 94 VAL A N 1
ATOM 725 C CA . VAL A 1 94 ? -11.32 -0.427 -12 1 98.88 94 VAL A CA 1
ATOM 726 C C . VAL A 1 94 ? -11.086 1.066 -12.211 1 98.88 94 VAL A C 1
ATOM 728 O O . VAL A 1 94 ? -10.867 1.81 -11.25 1 98.88 94 VAL A O 1
ATOM 731 N N . THR A 1 95 ? -11.18 1.537 -13.453 1 98.81 95 THR A N 1
ATOM 732 C CA . THR A 1 95 ? -10.727 2.893 -13.75 1 98.81 95 THR A CA 1
ATOM 733 C C . THR A 1 95 ? -11.922 3.816 -13.992 1 98.81 95 THR A C 1
ATOM 735 O O . THR A 1 95 ? -11.75 5.031 -14.125 1 98.81 95 THR A O 1
ATOM 738 N N . ARG A 1 96 ? -13.094 3.305 -14.047 1 98.56 96 ARG A N 1
ATOM 739 C CA . ARG A 1 96 ? -14.32 4.082 -14.188 1 98.56 96 ARG A CA 1
ATOM 740 C C . ARG A 1 96 ? -15.445 3.504 -13.328 1 98.56 96 ARG A C 1
ATOM 742 O O . ARG A 1 96 ? -15.516 2.289 -13.133 1 98.56 96 ARG A O 1
ATOM 749 N N . ASN A 1 97 ? -16.188 4.367 -12.805 1 96.25 97 ASN A N 1
ATOM 750 C CA . ASN A 1 97 ? -17.422 3.984 -12.125 1 96.25 97 ASN A CA 1
ATOM 751 C C . ASN A 1 97 ? -18.578 4.875 -12.539 1 96.25 97 ASN A C 1
ATOM 753 O O . ASN A 1 97 ? -18.5 5.578 -13.547 1 96.25 97 ASN A O 1
ATOM 757 N N . GLU A 1 98 ? -19.703 4.797 -11.828 1 95.75 98 GLU A N 1
ATOM 758 C CA . GLU A 1 98 ? -20.922 5.508 -12.203 1 95.75 98 GLU A CA 1
ATOM 759 C C . GLU A 1 98 ? -20.703 7.02 -12.219 1 95.75 98 GLU A C 1
ATOM 761 O O . GLU A 1 98 ? -21.391 7.746 -12.93 1 95.75 98 GLU A O 1
ATOM 766 N N . LYS A 1 99 ? -19.703 7.492 -11.516 1 96.94 99 LYS A N 1
ATOM 767 C CA . LYS A 1 99 ? -19.422 8.922 -11.406 1 96.94 99 LYS A CA 1
ATOM 768 C C . LYS A 1 99 ? -18.375 9.359 -12.422 1 96.94 99 LYS A C 1
ATOM 770 O O . LYS A 1 99 ? -18.062 10.547 -12.531 1 96.94 99 LYS A O 1
ATOM 775 N N . GLY A 1 100 ? -17.875 8.383 -13.164 1 97.88 100 GLY A N 1
ATOM 776 C CA . GLY A 1 100 ? -16.859 8.711 -14.156 1 97.88 100 GLY A CA 1
ATOM 777 C C . GLY A 1 100 ? -15.516 8.062 -13.875 1 97.88 100 GLY A C 1
ATOM 778 O O . GLY A 1 100 ? -15.453 6.91 -13.445 1 97.88 100 GLY A O 1
ATOM 779 N N . ALA A 1 101 ? -14.445 8.828 -14.25 1 98.38 101 ALA A N 1
ATOM 780 C CA . ALA A 1 101 ? -13.094 8.312 -14.039 1 98.38 101 ALA A CA 1
ATOM 781 C C . ALA A 1 101 ? -12.797 8.156 -12.547 1 98.38 101 ALA A C 1
ATOM 783 O O . ALA A 1 101 ? -13.109 9.047 -11.75 1 98.38 101 ALA A O 1
ATOM 784 N N . VAL A 1 102 ? -12.242 7.027 -12.172 1 98.62 102 VAL A N 1
ATOM 785 C CA . VAL A 1 102 ? -11.836 6.785 -10.789 1 98.62 102 VAL A CA 1
ATOM 786 C C . VAL A 1 102 ? -10.484 7.449 -10.531 1 98.62 102 VAL A C 1
ATOM 788 O O . VAL A 1 102 ? -9.5 7.148 -11.203 1 98.62 102 VAL A O 1
ATOM 791 N N . PRO A 1 103 ? -10.461 8.391 -9.602 1 98.06 103 PRO A N 1
ATOM 792 C CA . PRO A 1 103 ? -9.188 9.047 -9.328 1 98.06 103 PRO A CA 1
ATOM 793 C C . PRO A 1 103 ? -8.164 8.117 -8.672 1 98.06 103 PRO A C 1
ATOM 795 O O . PRO A 1 103 ? -8.539 7.281 -7.848 1 98.06 103 PRO A O 1
ATOM 798 N N . MET A 1 104 ? -6.906 8.188 -9.094 1 98.38 104 MET A N 1
ATOM 799 C CA . MET A 1 104 ? -5.762 7.543 -8.453 1 98.38 104 MET A CA 1
ATOM 800 C C . MET A 1 104 ? -5.984 6.039 -8.336 1 98.38 104 MET A C 1
ATOM 802 O O . MET A 1 104 ? -5.656 5.441 -7.309 1 98.38 104 MET A O 1
ATOM 806 N N . ALA A 1 105 ? -6.547 5.426 -9.352 1 98.81 105 ALA A N 1
ATOM 807 C CA . ALA A 1 105 ? -6.918 4.012 -9.312 1 98.81 105 ALA A CA 1
ATOM 808 C C . AL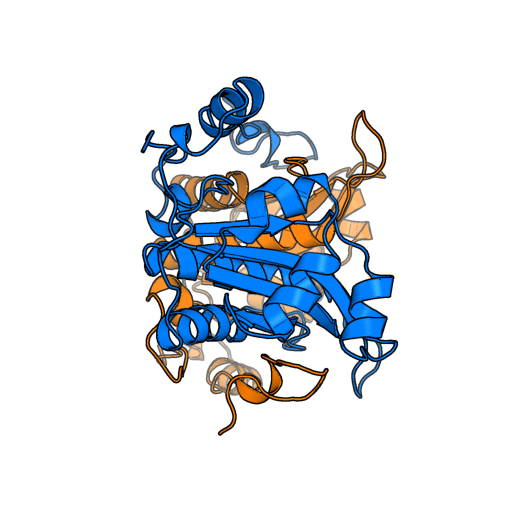A A 1 105 ? -5.695 3.131 -9.07 1 98.81 105 ALA A C 1
ATOM 810 O O . ALA A 1 105 ? -5.727 2.229 -8.227 1 98.81 105 ALA A O 1
ATOM 811 N N . GLU A 1 106 ? -4.594 3.355 -9.789 1 98.81 106 GLU A N 1
ATOM 812 C CA . GLU A 1 106 ? -3.393 2.541 -9.641 1 98.81 106 GLU A CA 1
ATOM 813 C C . GLU A 1 106 ? -2.805 2.684 -8.234 1 98.81 106 GLU A C 1
ATOM 815 O O . GLU A 1 106 ? -2.381 1.697 -7.633 1 98.81 106 GLU A O 1
ATOM 820 N N . TYR A 1 107 ? -2.77 3.936 -7.738 1 98.94 107 TYR A N 1
ATOM 821 C CA . TYR A 1 107 ? -2.348 4.199 -6.367 1 98.94 107 TYR A CA 1
ATOM 822 C C . TYR A 1 107 ? -3.195 3.41 -5.375 1 98.94 107 TYR A C 1
ATOM 824 O O . TYR A 1 107 ? -2.664 2.775 -4.461 1 98.94 107 TYR A O 1
ATOM 832 N N . GLY A 1 108 ? -4.5 3.412 -5.594 1 98.94 108 GLY A N 1
ATOM 833 C CA . GLY A 1 108 ? -5.41 2.676 -4.734 1 98.94 108 GLY A CA 1
ATOM 834 C C . GLY A 1 108 ? -5.156 1.18 -4.734 1 98.94 108 GLY A C 1
ATOM 835 O O . GLY A 1 108 ? -5.227 0.531 -3.689 1 98.94 108 GLY A O 1
ATOM 836 N N . VAL A 1 109 ? -4.848 0.626 -5.891 1 99 109 VAL A N 1
ATOM 837 C CA . VAL A 1 109 ? -4.523 -0.794 -5.973 1 99 109 VAL A CA 1
ATOM 838 C C . VAL A 1 109 ? -3.217 -1.07 -5.23 1 99 109 VAL A C 1
ATOM 840 O O . VAL A 1 109 ? -3.066 -2.117 -4.598 1 99 109 VAL A O 1
ATOM 843 N N . GLY A 1 110 ? -2.266 -0.128 -5.312 1 98.94 110 GLY A N 1
ATOM 844 C CA . GLY A 1 110 ? -1.054 -0.26 -4.523 1 98.94 110 GLY A CA 1
ATOM 845 C C . GLY A 1 110 ? -1.321 -0.365 -3.033 1 98.94 110 GLY A C 1
ATOM 846 O O . GLY A 1 110 ? -0.768 -1.235 -2.355 1 98.94 110 GLY A O 1
ATOM 847 N N . LEU A 1 111 ? -2.164 0.504 -2.525 1 98.94 111 LEU A N 1
ATOM 848 C CA . LEU A 1 111 ? -2.539 0.483 -1.115 1 98.94 111 LEU A CA 1
ATOM 849 C C . LEU A 1 111 ? -3.148 -0.863 -0.735 1 98.94 111 LEU A C 1
ATOM 851 O O . LEU A 1 111 ? -2.73 -1.483 0.245 1 98.94 111 LEU A O 1
ATOM 855 N N . ALA A 1 112 ? -4.066 -1.319 -1.527 1 99 112 ALA A N 1
ATOM 856 C CA . ALA A 1 112 ? -4.777 -2.564 -1.251 1 99 112 ALA A CA 1
ATOM 857 C C . ALA A 1 112 ? -3.838 -3.764 -1.336 1 99 112 ALA A C 1
ATOM 859 O O . ALA A 1 112 ? -3.9 -4.668 -0.5 1 99 112 ALA A O 1
ATOM 860 N N . THR A 1 113 ? -3.002 -3.752 -2.316 1 99 113 THR A N 1
ATOM 861 C CA . THR A 1 113 ? -2.096 -4.879 -2.512 1 99 113 THR A CA 1
ATOM 862 C C . THR A 1 113 ? -1.062 -4.941 -1.392 1 99 113 THR A C 1
ATOM 864 O O . THR A 1 113 ? -0.665 -6.031 -0.968 1 99 113 THR A O 1
ATOM 867 N N . GLU A 1 114 ? -0.636 -3.787 -0.917 1 98.94 114 GLU A N 1
ATOM 868 C CA . GLU A 1 114 ? 0.299 -3.832 0.203 1 98.94 114 GLU A CA 1
ATOM 869 C C . GLU A 1 114 ? -0.361 -4.418 1.448 1 98.94 114 GLU A C 1
ATOM 871 O O . GLU A 1 114 ? 0.273 -5.156 2.203 1 98.94 114 GLU A O 1
ATOM 876 N N . ASN A 1 115 ? -1.641 -4.062 1.703 1 99 115 ASN A N 1
ATOM 877 C CA . ASN A 1 115 ? -2.371 -4.75 2.762 1 99 115 ASN A CA 1
ATOM 878 C C . ASN A 1 115 ? -2.328 -6.266 2.578 1 99 115 ASN A C 1
ATOM 880 O O . ASN A 1 115 ? -2.064 -7.004 3.529 1 99 115 ASN A O 1
ATOM 884 N N . LEU A 1 116 ? -2.605 -6.707 1.369 1 99 116 LEU A N 1
ATOM 885 C CA . LEU A 1 116 ? -2.604 -8.133 1.038 1 99 116 LEU A CA 1
ATOM 886 C C . LEU A 1 116 ? -1.245 -8.758 1.332 1 99 116 LEU A C 1
ATOM 888 O O . LEU A 1 116 ? -1.167 -9.805 1.97 1 99 116 LEU A O 1
ATOM 892 N N . VAL A 1 117 ? -0.182 -8.109 0.943 1 98.94 117 VAL A N 1
ATOM 893 C CA . VAL A 1 117 ? 1.183 -8.609 1.088 1 98.94 117 VAL A CA 1
ATOM 894 C C . VAL A 1 117 ? 1.551 -8.688 2.568 1 98.94 117 VAL A C 1
ATOM 896 O O . VAL A 1 117 ? 2.15 -9.664 3.014 1 98.94 117 VAL A O 1
ATOM 899 N N . LEU A 1 118 ? 1.159 -7.695 3.322 1 98.94 118 LEU A N 1
ATOM 900 C CA . LEU A 1 118 ? 1.483 -7.68 4.746 1 98.94 118 LEU A CA 1
ATOM 901 C C . LEU A 1 118 ? 0.662 -8.719 5.5 1 98.94 118 LEU A C 1
ATOM 903 O O . LEU A 1 118 ? 1.154 -9.336 6.445 1 98.94 118 LEU A O 1
ATOM 907 N N . GLN A 1 119 ? -0.575 -8.914 5.105 1 98.94 119 GLN A N 1
ATOM 908 C CA . GLN A 1 119 ? -1.364 -9.984 5.703 1 98.94 119 GLN A CA 1
ATOM 909 C C . GLN A 1 119 ? -0.751 -11.352 5.41 1 98.94 119 GLN A C 1
ATOM 911 O O . GLN A 1 119 ? -0.813 -12.258 6.242 1 98.94 119 GLN A O 1
ATOM 916 N N . ALA A 1 120 ? -0.181 -11.523 4.23 1 98.94 120 ALA A N 1
ATOM 917 C CA . ALA A 1 120 ? 0.518 -12.773 3.93 1 98.94 120 ALA A CA 1
ATOM 918 C C . ALA A 1 120 ? 1.61 -13.047 4.957 1 98.94 120 ALA A C 1
ATOM 920 O O . ALA A 1 120 ? 1.734 -14.172 5.449 1 98.94 120 ALA A O 1
ATO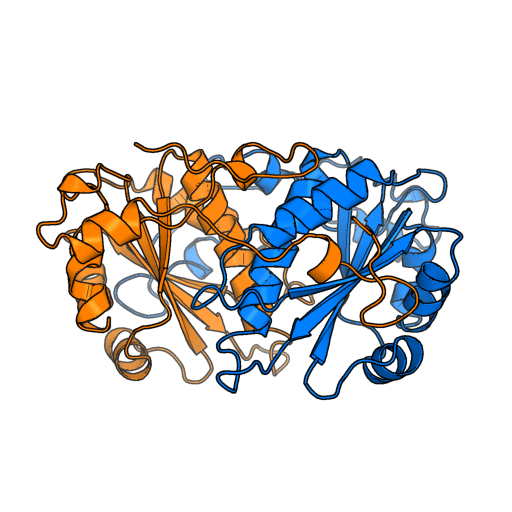M 921 N N . VAL A 1 121 ? 2.373 -12.039 5.305 1 98.69 121 VAL A N 1
ATOM 922 C CA . VAL A 1 121 ? 3.414 -12.195 6.316 1 98.69 121 VAL A CA 1
ATOM 923 C C . VAL A 1 121 ? 2.793 -12.664 7.633 1 98.69 121 VAL A C 1
ATOM 925 O O . VAL A 1 121 ? 3.307 -13.586 8.273 1 98.69 121 VAL A O 1
ATOM 928 N N . SER A 1 122 ? 1.684 -12.047 7.953 1 98.75 122 SER A N 1
ATOM 929 C CA . SER A 1 122 ? 1.011 -12.398 9.195 1 98.75 122 SER A CA 1
ATOM 930 C C . SER A 1 122 ? 0.543 -13.852 9.188 1 98.75 122 SER A C 1
ATOM 932 O O . SER A 1 122 ? 0.381 -14.461 10.242 1 98.75 122 SER A O 1
ATOM 934 N N . GLU A 1 123 ? 0.351 -14.461 8.031 1 98.69 123 GLU A N 1
ATOM 935 C CA . GLU A 1 123 ? -0.139 -15.828 7.867 1 98.69 123 GLU A CA 1
ATOM 936 C C . GLU A 1 123 ? 1.016 -16.812 7.742 1 98.69 123 GLU A C 1
ATOM 938 O O . GLU A 1 123 ? 0.8 -18 7.48 1 98.69 123 GLU A O 1
ATOM 943 N N . GLY A 1 124 ? 2.223 -16.312 7.883 1 98.19 124 GLY A N 1
ATOM 944 C CA . GLY A 1 124 ? 3.375 -17.172 7.664 1 98.19 124 GLY A CA 1
ATOM 945 C C . GLY A 1 124 ? 3.641 -17.453 6.195 1 98.19 124 GLY A C 1
ATOM 946 O O . GLY A 1 124 ? 4.277 -18.438 5.855 1 98.19 124 GLY A O 1
ATOM 947 N N . LEU A 1 125 ? 3.07 -16.656 5.309 1 98.81 125 LEU A N 1
ATOM 948 C CA . LEU A 1 125 ? 3.242 -16.75 3.861 1 98.81 125 LEU A CA 1
ATOM 949 C C . LEU A 1 125 ? 4.117 -15.617 3.344 1 98.81 125 LEU A C 1
ATOM 951 O O . LEU A 1 125 ? 4.43 -14.68 4.086 1 98.81 125 LEU A O 1
ATOM 955 N N . ALA A 1 126 ? 4.594 -15.766 2.133 1 98.56 126 ALA A N 1
ATOM 956 C CA . ALA A 1 126 ? 5.211 -14.688 1.364 1 98.56 126 ALA A CA 1
ATOM 957 C C . ALA A 1 126 ? 4.395 -14.375 0.112 1 98.56 126 ALA A C 1
ATOM 959 O O . ALA A 1 126 ? 3.703 -15.242 -0.421 1 98.56 126 ALA A O 1
ATOM 960 N N . ALA A 1 127 ? 4.465 -13.148 -0.306 1 98.88 127 ALA A N 1
ATOM 961 C CA . ALA A 1 127 ? 3.816 -12.703 -1.536 1 98.88 127 ALA A CA 1
ATOM 962 C C . ALA A 1 127 ? 4.777 -11.883 -2.393 1 98.88 127 ALA A C 1
ATOM 964 O O . ALA A 1 127 ? 5.328 -10.875 -1.93 1 98.88 127 ALA A O 1
ATOM 965 N N . ARG A 1 128 ? 4.98 -12.328 -3.582 1 98.88 128 ARG A N 1
ATOM 966 C CA . ARG A 1 128 ? 5.836 -11.602 -4.52 1 98.88 128 ARG A CA 1
ATOM 967 C C . ARG A 1 128 ? 5.02 -11.047 -5.684 1 98.88 128 ARG A C 1
ATOM 969 O O . ARG A 1 128 ? 4.32 -11.797 -6.371 1 98.88 128 ARG A O 1
ATOM 976 N N . GLN A 1 129 ? 5.191 -9.789 -5.887 1 98.94 129 GLN A N 1
ATOM 977 C CA . GLN A 1 129 ? 4.5 -9.07 -6.953 1 98.94 129 GLN A CA 1
ATOM 978 C C . GLN A 1 129 ? 5.32 -9.078 -8.242 1 98.94 129 GLN A C 1
ATOM 980 O O . GLN A 1 129 ? 6.543 -8.93 -8.211 1 98.94 129 GLN A O 1
ATOM 985 N N . MET A 1 130 ? 4.617 -9.281 -9.359 1 98.94 130 MET A N 1
ATOM 986 C CA . MET A 1 130 ? 5.258 -9.375 -10.672 1 98.94 130 MET A CA 1
ATOM 987 C C . MET A 1 130 ? 4.59 -8.438 -11.672 1 98.94 130 MET A C 1
ATOM 989 O O . MET A 1 130 ? 3.375 -8.5 -11.867 1 98.94 130 MET A O 1
ATOM 993 N N . ALA A 1 131 ? 5.379 -7.598 -12.281 1 98.69 131 ALA A N 1
ATOM 994 C CA . ALA A 1 131 ? 4.895 -6.773 -13.391 1 98.69 131 ALA A CA 1
ATOM 995 C C . ALA A 1 131 ? 5.117 -7.473 -14.727 1 98.69 131 ALA A C 1
ATOM 997 O O . ALA A 1 131 ? 4.551 -7.066 -15.75 1 98.69 131 ALA A O 1
ATOM 998 N N . GLY A 1 132 ? 5.938 -8.516 -14.781 1 98.75 132 GLY A N 1
ATOM 999 C CA . GLY A 1 132 ? 6.258 -9.234 -16 1 98.75 132 GLY A CA 1
ATOM 1000 C C . GLY A 1 132 ? 5.188 -10.242 -16.391 1 98.75 132 GLY A C 1
ATOM 1001 O O . GLY A 1 132 ? 5.305 -11.43 -16.094 1 98.75 132 GLY A O 1
ATOM 1002 N N . PHE A 1 133 ? 4.203 -9.82 -17.062 1 98.94 133 PHE A N 1
ATOM 1003 C CA . PHE A 1 133 ? 3.137 -10.641 -17.625 1 98.94 133 PHE A CA 1
ATOM 1004 C C . PHE A 1 133 ? 2.523 -9.969 -18.844 1 98.94 133 PHE A C 1
ATOM 1006 O O . PHE A 1 133 ? 2.803 -8.805 -19.125 1 98.94 133 PHE A O 1
ATOM 1013 N N . ASP A 1 134 ? 1.767 -10.719 -19.594 1 98.94 134 ASP A N 1
ATOM 1014 C CA . ASP A 1 134 ? 1.051 -10.242 -20.781 1 98.94 134 ASP A CA 1
ATOM 1015 C C . ASP A 1 134 ? -0.344 -9.742 -20.406 1 98.94 134 ASP A C 1
ATOM 1017 O O . ASP A 1 134 ? -1.278 -10.539 -20.281 1 98.94 134 ASP A O 1
ATOM 1021 N N . ALA A 1 135 ? -0.488 -8.438 -20.359 1 98.81 135 ALA A N 1
ATOM 1022 C CA . ALA A 1 135 ? -1.742 -7.828 -19.922 1 98.81 135 ALA A CA 1
ATOM 1023 C C . ALA A 1 135 ? -2.879 -8.172 -20.891 1 98.81 135 ALA A C 1
ATOM 1025 O O . ALA A 1 135 ? -4.02 -8.367 -20.469 1 98.81 135 ALA A O 1
ATOM 1026 N N . GLU A 1 136 ? -2.588 -8.18 -22.141 1 98.69 136 GLU A N 1
ATOM 1027 C CA . GLU A 1 136 ? -3.617 -8.516 -23.109 1 98.69 136 GLU A CA 1
ATOM 1028 C C . GLU A 1 136 ? -4.066 -9.969 -22.969 1 98.69 136 GLU A C 1
ATOM 1030 O O . GLU A 1 136 ? -5.246 -10.273 -23.141 1 98.69 136 GLU A O 1
ATOM 1035 N N . ALA A 1 137 ? -3.133 -10.828 -22.672 1 98.88 137 ALA A N 1
ATOM 1036 C CA . ALA A 1 137 ? -3.496 -12.219 -22.422 1 98.88 137 ALA A CA 1
ATOM 1037 C C . ALA A 1 137 ? -4.418 -12.328 -21.203 1 98.88 137 ALA A C 1
ATOM 1039 O O . ALA A 1 137 ? -5.398 -13.07 -21.234 1 98.88 137 ALA A O 1
ATOM 1040 N N . VAL A 1 138 ? -4.141 -11.594 -20.156 1 98.94 138 VAL A N 1
ATOM 1041 C CA . VAL A 1 138 ? -4.992 -11.594 -18.969 1 98.94 138 VAL A CA 1
ATOM 1042 C C . VAL A 1 138 ? -6.398 -11.141 -19.344 1 98.94 138 VAL A C 1
ATOM 1044 O O . VAL A 1 138 ? -7.387 -11.758 -18.953 1 98.94 138 VAL A O 1
ATOM 1047 N N . ARG A 1 139 ? -6.473 -10.039 -20.078 1 98.81 139 ARG A N 1
ATOM 1048 C CA . ARG A 1 139 ? -7.766 -9.508 -20.5 1 98.81 139 ARG A CA 1
ATOM 1049 C C . ARG A 1 139 ? -8.578 -10.562 -21.25 1 98.81 139 ARG A C 1
ATOM 1051 O O . ARG A 1 139 ? -9.758 -10.758 -20.969 1 98.81 139 ARG A O 1
ATOM 1058 N N . ARG A 1 140 ? -7.895 -11.234 -22.156 1 98.44 140 ARG A N 1
ATOM 1059 C CA . ARG A 1 140 ? -8.57 -12.242 -22.953 1 98.44 140 ARG A CA 1
ATOM 1060 C C . ARG A 1 140 ? -8.969 -13.445 -22.109 1 98.44 140 ARG A C 1
ATOM 1062 O O . ARG A 1 140 ? -10.109 -13.914 -22.172 1 98.44 140 ARG A O 1
ATOM 1069 N N . GLU A 1 141 ? -8.07 -13.914 -21.312 1 98.62 141 GLU A N 1
ATOM 1070 C CA . GLU A 1 141 ? -8.266 -15.141 -20.547 1 98.62 141 GLU A CA 1
ATOM 1071 C C . GLU A 1 141 ? -9.406 -14.992 -19.547 1 98.62 141 GLU A C 1
ATOM 1073 O O . GLU A 1 141 ? -10.117 -15.953 -19.25 1 98.62 141 GLU A O 1
ATOM 1078 N N . PHE A 1 142 ? -9.602 -13.766 -19.062 1 98.88 142 PHE A N 1
ATOM 1079 C CA . PHE A 1 142 ? -10.539 -13.625 -17.953 1 98.88 142 PHE A CA 1
ATOM 1080 C C . PHE A 1 142 ? -11.656 -12.648 -18.312 1 98.88 142 PHE A C 1
ATOM 1082 O O . PHE A 1 142 ? -12.438 -12.234 -17.453 1 98.88 142 PHE A O 1
ATOM 1089 N N . SER A 1 143 ? -11.734 -12.195 -19.562 1 98.5 143 SER A N 1
ATOM 1090 C CA . SER A 1 143 ? -12.797 -11.344 -20.078 1 98.5 143 SER A CA 1
ATOM 1091 C C . SER A 1 143 ? -12.891 -10.039 -19.297 1 98.5 143 SER A C 1
ATOM 1093 O O . SER A 1 143 ? -13.977 -9.648 -18.859 1 98.5 143 SER A O 1
ATOM 1095 N N . LEU A 1 144 ? -11.789 -9.406 -19.141 1 98.81 144 LEU A N 1
ATOM 1096 C CA . LEU A 1 144 ? -11.789 -8.133 -18.438 1 98.81 144 LEU A CA 1
ATOM 1097 C C . LEU A 1 144 ? -12.516 -7.059 -19.25 1 98.81 144 LEU A C 1
ATOM 1099 O O . LEU A 1 144 ? -12.289 -6.934 -20.453 1 98.81 144 LEU A O 1
ATOM 1103 N N . PRO A 1 145 ? -13.367 -6.285 -18.547 1 98.38 145 PRO A N 1
ATOM 1104 C CA . PRO A 1 145 ? -13.922 -5.109 -19.219 1 98.38 145 PRO A CA 1
ATOM 1105 C C . PRO A 1 145 ? -12.859 -4.102 -19.625 1 98.38 145 PRO A C 1
ATOM 1107 O O . PRO A 1 145 ? -11.742 -4.121 -19.094 1 98.38 145 PRO A O 1
ATOM 1110 N N . ASP A 1 146 ? -13.227 -3.156 -20.484 1 97.56 146 ASP A N 1
ATOM 1111 C CA . ASP A 1 146 ? -12.297 -2.18 -21.047 1 97.56 146 ASP A CA 1
ATOM 1112 C C . ASP A 1 146 ? -11.797 -1.227 -19.969 1 97.56 146 ASP A C 1
ATOM 1114 O O . ASP A 1 146 ? -10.672 -0.718 -20.047 1 97.56 146 ASP A O 1
ATOM 1118 N N . ASP A 1 147 ? -12.586 -1.001 -18.969 1 98.44 147 ASP A N 1
ATOM 1119 C CA . ASP A 1 147 ? -12.234 -0.014 -17.953 1 98.44 147 ASP A CA 1
ATOM 1120 C C . ASP A 1 147 ? -11.531 -0.674 -16.766 1 98.44 147 ASP A C 1
ATOM 1122 O O . ASP A 1 147 ? -11.461 -0.091 -15.672 1 98.44 147 ASP A O 1
ATOM 1126 N N . VAL A 1 148 ? -11.102 -1.899 -16.969 1 98.81 148 VAL A N 1
ATOM 1127 C CA . VAL A 1 148 ? -10.352 -2.607 -15.945 1 98.81 148 VAL A CA 1
ATOM 1128 C C . VAL A 1 148 ? -8.93 -2.877 -16.438 1 98.81 148 VAL A C 1
ATOM 1130 O O . VAL A 1 148 ? -8.734 -3.461 -17.5 1 98.81 148 VAL A O 1
ATOM 1133 N N . LEU A 1 149 ? -7.965 -2.441 -15.617 1 98.88 149 LEU A N 1
ATOM 1134 C CA . LEU A 1 149 ? -6.559 -2.594 -15.969 1 98.88 149 LEU A CA 1
ATOM 1135 C C . LEU A 1 149 ? -5.891 -3.641 -15.078 1 98.88 149 LEU A C 1
ATOM 1137 O O . LEU A 1 149 ? -5.836 -3.484 -13.859 1 98.88 149 LEU A O 1
ATOM 1141 N N . PRO A 1 150 ? -5.43 -4.77 -15.703 1 98.94 150 PRO A N 1
ATOM 1142 C CA . PRO A 1 150 ? -4.547 -5.621 -14.906 1 98.94 150 PRO A CA 1
ATOM 1143 C C . PRO A 1 150 ? -3.188 -4.977 -14.633 1 98.94 150 PRO A C 1
ATOM 1145 O O . PRO A 1 150 ? -2.529 -4.504 -15.562 1 98.94 150 PRO A O 1
ATOM 1148 N N . LEU A 1 151 ? -2.754 -4.93 -13.383 1 98.94 151 LEU A N 1
ATOM 1149 C CA . LEU A 1 151 ? -1.58 -4.141 -13.031 1 98.94 151 LEU A CA 1
ATOM 1150 C C . LEU A 1 151 ? -0.435 -5.043 -12.578 1 98.94 151 LEU A C 1
ATOM 1152 O O . LEU A 1 151 ? 0.734 -4.734 -12.82 1 98.94 151 LEU A O 1
ATOM 1156 N N . VAL A 1 152 ? -0.785 -6.125 -11.875 1 98.94 152 VAL A N 1
ATOM 1157 C CA . VAL A 1 152 ? 0.247 -6.91 -11.203 1 98.94 152 VAL A CA 1
ATOM 1158 C C . VAL A 1 152 ? -0.22 -8.352 -11.047 1 98.94 152 VAL A C 1
ATOM 1160 O O . VAL A 1 152 ? -1.415 -8.617 -10.883 1 98.94 152 VAL A O 1
ATOM 1163 N N . VAL A 1 153 ? 0.66 -9.258 -11.148 1 99 153 VAL A N 1
ATOM 1164 C CA . VAL A 1 153 ? 0.414 -10.625 -10.695 1 99 153 VAL A CA 1
ATOM 1165 C C . VAL A 1 153 ? 1.149 -10.875 -9.383 1 99 153 VAL A C 1
ATOM 1167 O O . VAL A 1 153 ? 2.289 -10.438 -9.211 1 99 153 VAL A O 1
ATOM 1170 N N . ILE A 1 154 ? 0.504 -11.539 -8.484 1 99 154 ILE A N 1
ATOM 1171 C CA . ILE A 1 154 ? 1.042 -11.781 -7.152 1 99 154 ILE A CA 1
ATOM 1172 C C . ILE A 1 154 ? 1.159 -13.281 -6.906 1 99 154 ILE A C 1
ATOM 1174 O O . ILE A 1 154 ? 0.162 -14.008 -6.957 1 99 154 ILE A O 1
ATOM 1178 N N . ALA A 1 155 ? 2.359 -13.773 -6.648 1 99 155 ALA A N 1
ATOM 1179 C CA . ALA A 1 155 ? 2.59 -15.156 -6.219 1 99 155 ALA A CA 1
ATOM 1180 C C . ALA A 1 155 ? 2.592 -15.258 -4.695 1 99 155 ALA A C 1
ATOM 1182 O O . ALA A 1 155 ? 3.316 -14.523 -4.02 1 99 155 ALA A O 1
ATOM 1183 N N . VAL A 1 156 ? 1.762 -16.125 -4.195 1 99 156 VAL A N 1
ATOM 1184 C CA . VAL A 1 156 ? 1.67 -16.344 -2.752 1 99 156 VAL A CA 1
ATOM 1185 C C . VAL A 1 156 ? 2.062 -17.781 -2.414 1 99 156 VAL A C 1
ATOM 1187 O O . VAL A 1 156 ? 1.623 -18.719 -3.076 1 99 156 VAL A O 1
ATOM 1190 N N . GLY A 1 157 ? 2.881 -17.953 -1.408 1 98.94 157 GLY A N 1
ATOM 1191 C CA . GLY A 1 157 ? 3.289 -19.281 -0.979 1 98.94 157 GLY A CA 1
ATOM 1192 C C . GLY A 1 157 ? 4.164 -19.266 0.26 1 98.94 157 GLY A C 1
ATOM 1193 O O . GLY A 1 157 ? 4.312 -18.219 0.908 1 98.94 157 GLY A O 1
ATOM 1194 N N . VAL A 1 158 ? 4.648 -20.438 0.621 1 98.75 158 VAL A N 1
ATOM 1195 C CA . VAL A 1 158 ? 5.566 -20.578 1.746 1 98.75 158 VAL A CA 1
ATOM 1196 C C . VAL A 1 158 ? 7.008 -20.5 1.249 1 98.75 158 VAL A C 1
ATOM 1198 O O . VAL A 1 158 ? 7.418 -21.281 0.387 1 98.75 158 VAL A O 1
ATOM 1201 N N . ALA A 1 159 ? 7.703 -19.516 1.79 1 98.31 159 ALA A N 1
ATOM 1202 C CA . ALA A 1 159 ? 9.109 -19.359 1.415 1 98.31 159 ALA A CA 1
ATOM 1203 C C . ALA A 1 159 ? 9.914 -20.594 1.82 1 98.31 159 ALA A C 1
ATOM 1205 O O . ALA A 1 159 ? 9.664 -21.188 2.869 1 98.31 159 ALA A O 1
ATOM 1206 N N . THR A 1 160 ? 10.859 -20.953 0.969 1 97.88 160 THR A N 1
ATOM 1207 C CA . THR A 1 160 ? 11.734 -22.078 1.256 1 97.88 160 THR A CA 1
ATOM 1208 C C . THR A 1 160 ? 13.188 -21.719 0.959 1 97.88 160 THR A C 1
ATOM 1210 O O . THR A 1 160 ? 13.492 -20.578 0.612 1 97.88 160 THR A O 1
ATOM 1213 N N . ASP A 1 161 ? 14.047 -22.672 1.119 1 96.5 161 ASP A N 1
ATOM 1214 C CA . ASP A 1 161 ? 15.484 -22.453 0.959 1 96.5 161 ASP A CA 1
ATOM 1215 C C . ASP A 1 161 ? 15.836 -22.203 -0.505 1 96.5 161 ASP A C 1
ATOM 1217 O O . ASP A 1 161 ? 15.273 -22.828 -1.402 1 96.5 161 ASP A O 1
ATOM 1221 N N . ALA A 1 162 ? 16.859 -21.359 -0.692 1 96.62 162 ALA A N 1
ATOM 1222 C CA . ALA A 1 162 ? 17.312 -20.984 -2.033 1 96.62 162 ALA A CA 1
ATOM 1223 C C . ALA A 1 162 ? 17.844 -22.203 -2.791 1 96.62 162 ALA A C 1
ATOM 1225 O O . ALA A 1 162 ? 17.984 -22.172 -4.016 1 96.62 162 ALA A O 1
ATOM 1226 N N . SER A 1 163 ? 18.141 -23.266 -2.084 1 95.25 163 SER A N 1
ATOM 1227 C CA . SER A 1 163 ? 18.672 -24.484 -2.699 1 95.25 163 SER A CA 1
ATOM 1228 C C . SER A 1 163 ? 17.625 -25.141 -3.596 1 95.25 163 SER A C 1
ATOM 1230 O O . SER A 1 163 ? 17.938 -26.094 -4.316 1 95.25 163 SER A O 1
ATOM 1232 N N . ILE A 1 164 ? 16.422 -24.625 -3.586 1 97.19 164 ILE A N 1
ATOM 1233 C CA . ILE A 1 164 ? 15.398 -25.109 -4.5 1 97.19 164 ILE A CA 1
ATOM 1234 C C . ILE A 1 164 ? 15.789 -24.766 -5.938 1 97.19 164 ILE A C 1
ATOM 1236 O O . ILE A 1 164 ? 15.273 -25.359 -6.887 1 97.19 164 ILE A O 1
ATOM 1240 N N . PHE A 1 165 ? 16.578 -23.734 -6.062 1 96.62 165 PHE A N 1
ATOM 1241 C CA . PHE A 1 165 ? 17.109 -23.375 -7.375 1 96.62 165 PHE A CA 1
ATOM 1242 C C . PHE A 1 165 ? 18.312 -24.219 -7.727 1 96.62 165 PHE A C 1
ATOM 1244 O O . PHE A 1 165 ? 19.078 -24.625 -6.844 1 96.62 165 PHE A O 1
ATOM 1251 N N . THR A 1 166 ? 18.484 -24.484 -9.016 1 94.88 166 THR A N 1
ATOM 1252 C CA . THR A 1 166 ? 19.656 -25.234 -9.469 1 94.88 166 THR A CA 1
ATOM 1253 C C . THR A 1 166 ? 20.703 -24.297 -10.055 1 94.88 166 THR A C 1
ATOM 1255 O O . THR A 1 166 ? 21.906 -24.609 -10.039 1 94.88 166 THR A O 1
ATOM 1258 N N . ASP A 1 167 ? 20.25 -23.188 -10.555 1 95.62 167 ASP A N 1
ATOM 1259 C CA . ASP A 1 167 ? 21.125 -22.188 -11.125 1 95.62 167 ASP A CA 1
ATOM 1260 C C . ASP A 1 167 ? 21.781 -21.344 -10.031 1 95.62 167 ASP A C 1
ATOM 1262 O O . ASP A 1 167 ? 21.078 -20.75 -9.203 1 95.62 167 ASP A O 1
ATOM 1266 N N . GLU A 1 168 ? 23.094 -21.25 -10.008 1 96.25 168 GLU A N 1
ATOM 1267 C CA . GLU A 1 168 ? 23.844 -20.547 -8.977 1 96.25 168 GLU A CA 1
ATOM 1268 C C . GLU A 1 168 ? 23.5 -19.062 -8.961 1 96.25 168 GLU A C 1
ATOM 1270 O O . GLU A 1 168 ? 23.516 -18.422 -7.906 1 96.25 168 GLU A O 1
ATOM 1275 N N . ARG A 1 169 ? 23.297 -18.562 -10.078 1 95.19 169 ARG A N 1
ATOM 1276 C CA . ARG A 1 169 ? 22.938 -17.156 -10.156 1 95.19 169 ARG A CA 1
ATOM 1277 C C . ARG A 1 169 ? 21.625 -16.891 -9.43 1 95.19 169 ARG A C 1
ATOM 1279 O O . ARG A 1 169 ? 21.484 -15.875 -8.75 1 95.19 169 ARG A O 1
ATOM 1286 N N . ASP A 1 170 ? 20.672 -17.75 -9.586 1 96.56 170 ASP A N 1
ATOM 1287 C CA . ASP A 1 170 ? 19.391 -17.625 -8.906 1 96.56 170 ASP A CA 1
ATOM 1288 C C . ASP A 1 170 ? 19.531 -17.797 -7.398 1 96.56 170 ASP A C 1
ATOM 1290 O O . ASP A 1 170 ? 18.891 -17.094 -6.617 1 96.56 170 ASP A O 1
ATOM 1294 N N . ILE A 1 171 ? 20.344 -18.766 -7.012 1 97 171 ILE A N 1
ATOM 1295 C CA . ILE A 1 171 ? 20.609 -19 -5.598 1 97 171 ILE A CA 1
ATOM 1296 C C . ILE A 1 171 ? 21.234 -17.734 -4.984 1 97 171 ILE A C 1
ATOM 1298 O O . ILE A 1 171 ? 20.812 -17.297 -3.912 1 97 171 ILE A O 1
ATOM 1302 N N . ALA A 1 172 ? 22.172 -17.172 -5.676 1 96.25 172 ALA A N 1
ATOM 1303 C CA . ALA A 1 172 ? 22.859 -15.984 -5.188 1 96.25 172 ALA A CA 1
ATOM 1304 C C . ALA A 1 172 ? 21.906 -14.805 -5.098 1 96.25 172 ALA A C 1
ATOM 1306 O O . ALA A 1 172 ? 21.922 -14.039 -4.129 1 96.25 172 ALA A O 1
ATOM 1307 N N . ARG A 1 173 ? 21.094 -14.625 -6.078 1 95.31 173 ARG A N 1
ATOM 1308 C CA . ARG A 1 173 ? 20.125 -13.547 -6.105 1 95.31 173 ARG A CA 1
ATOM 1309 C C . ARG A 1 173 ? 19.141 -13.656 -4.938 1 95.31 173 ARG A C 1
ATOM 1311 O O . ARG A 1 173 ? 18.844 -12.656 -4.277 1 95.31 173 ARG A O 1
ATOM 1318 N N . GLU A 1 174 ? 18.719 -14.836 -4.691 1 97 174 GLU A N 1
ATOM 1319 C CA . GLU A 1 174 ? 17.781 -15.078 -3.605 1 97 174 GLU A CA 1
ATOM 1320 C C . GLU A 1 174 ? 18.406 -14.75 -2.252 1 97 174 GLU A C 1
ATOM 1322 O O . GLU A 1 174 ? 17.719 -14.25 -1.353 1 97 174 GLU A O 1
ATOM 1327 N N . GLY A 1 175 ? 19.641 -15.008 -2.131 1 95.31 175 GLY A N 1
ATOM 1328 C CA . GLY A 1 175 ? 20.328 -14.852 -0.856 1 95.31 175 GLY A CA 1
ATOM 1329 C C . GLY A 1 175 ? 20.938 -13.477 -0.67 1 95.31 175 GLY A C 1
ATOM 1330 O O . GLY A 1 175 ? 21.438 -13.156 0.409 1 95.31 175 GLY A O 1
ATOM 1331 N N . ALA A 1 176 ? 20.906 -12.672 -1.69 1 94.94 176 ALA A N 1
ATOM 1332 C CA . ALA A 1 176 ? 21.531 -11.352 -1.623 1 94.94 176 ALA A CA 1
ATOM 1333 C C . ALA A 1 176 ? 20.828 -10.477 -0.584 1 94.94 176 ALA A C 1
ATOM 1335 O O . ALA A 1 176 ? 19.625 -10.625 -0.341 1 94.94 176 ALA A O 1
ATOM 1336 N N . PRO A 1 177 ? 21.609 -9.594 0.065 1 94.19 177 PRO A N 1
ATOM 1337 C CA . PRO A 1 177 ? 20.953 -8.688 1.007 1 94.19 177 PRO A CA 1
ATOM 1338 C C . PRO A 1 177 ? 19.938 -7.77 0.33 1 94.19 177 PRO A C 1
ATOM 1340 O O . PRO A 1 177 ? 20.062 -7.48 -0.864 1 94.19 177 PRO A O 1
ATOM 1343 N N . ARG A 1 178 ? 18.938 -7.383 1.127 1 95.69 178 ARG A N 1
ATOM 1344 C CA . ARG A 1 178 ? 18.016 -6.355 0.656 1 95.69 178 ARG A CA 1
ATOM 1345 C C . ARG A 1 178 ? 18.656 -4.977 0.694 1 95.69 178 ARG A C 1
ATOM 1347 O O . ARG A 1 178 ? 19.359 -4.637 1.653 1 95.69 178 ARG A O 1
ATOM 1354 N N . GLU A 1 179 ? 18.453 -4.254 -0.391 1 94.69 179 GLU A N 1
ATOM 1355 C CA . GLU A 1 179 ? 19 -2.902 -0.458 1 94.69 179 GLU A CA 1
ATOM 1356 C C . GLU A 1 179 ? 17.906 -1.879 -0.745 1 94.69 179 GLU A C 1
ATOM 1358 O O . GLU A 1 179 ? 17.078 -2.082 -1.635 1 94.69 179 GLU A O 1
ATOM 1363 N N . ARG A 1 180 ? 17.938 -0.834 0.077 1 98 180 ARG A N 1
ATOM 1364 C CA . ARG A 1 180 ? 17.047 0.315 -0.095 1 98 180 ARG A CA 1
ATOM 1365 C C . ARG A 1 180 ? 17.844 1.62 -0.068 1 98 180 ARG A C 1
ATOM 1367 O O . ARG A 1 180 ? 18.938 1.679 0.495 1 98 180 ARG A O 1
ATOM 1374 N N . ILE A 1 181 ? 17.297 2.629 -0.704 1 97.81 181 ILE A N 1
ATOM 1375 C CA . ILE A 1 181 ? 17.859 3.963 -0.548 1 97.81 181 ILE A CA 1
ATOM 1376 C C . ILE A 1 181 ? 17.875 4.348 0.929 1 97.81 181 ILE A C 1
ATOM 1378 O O . ILE A 1 181 ? 17.188 3.725 1.747 1 97.81 181 ILE A O 1
ATOM 1382 N N . THR A 1 182 ? 18.641 5.367 1.258 1 98.06 182 THR A N 1
ATOM 1383 C CA . THR A 1 182 ? 18.734 5.805 2.646 1 98.06 182 THR A CA 1
ATOM 1384 C C . THR A 1 182 ? 17.516 6.66 3.02 1 98.06 182 THR A C 1
ATOM 1386 O O . THR A 1 182 ? 16.828 7.188 2.143 1 98.06 182 THR A O 1
ATOM 1389 N N . LEU A 1 183 ? 17.312 6.734 4.289 1 98.31 183 LEU A N 1
ATOM 1390 C CA . LEU A 1 183 ? 16.234 7.605 4.781 1 98.31 183 LEU A CA 1
ATOM 1391 C C . LEU A 1 183 ? 16.484 9.055 4.371 1 98.31 183 LEU A C 1
ATOM 1393 O O . LEU A 1 183 ? 15.547 9.789 4.059 1 98.31 183 LEU A O 1
ATOM 1397 N N . SER A 1 184 ? 17.75 9.492 4.293 1 98.31 184 SER A N 1
ATOM 1398 C CA . SER A 1 184 ? 18.109 10.852 3.902 1 98.31 184 SER A CA 1
ATOM 1399 C C . SER A 1 184 ? 17.766 11.125 2.443 1 98.31 184 SER A C 1
ATOM 1401 O O . SER A 1 184 ? 17.516 12.266 2.062 1 98.31 184 SER A O 1
ATOM 1403 N N . ASP A 1 185 ? 17.719 10.047 1.643 1 98.12 185 ASP A N 1
ATOM 1404 C CA . ASP A 1 185 ? 17.406 10.188 0.221 1 98.12 185 ASP A CA 1
ATOM 1405 C C . ASP A 1 185 ? 15.914 10.055 -0.04 1 98.12 185 ASP A C 1
ATOM 1407 O O . ASP A 1 185 ? 15.445 10.297 -1.153 1 98.12 185 ASP A O 1
ATOM 1411 N N . LEU A 1 186 ? 15.211 9.688 0.996 1 98.69 186 LEU A N 1
ATOM 1412 C CA . LEU A 1 186 ? 13.781 9.438 0.826 1 98.69 186 LEU A CA 1
ATOM 1413 C C . LEU A 1 186 ? 12.953 10.578 1.402 1 98.69 186 LEU A C 1
ATOM 1415 O O . LEU A 1 186 ? 11.922 10.953 0.836 1 98.69 186 LEU A O 1
ATOM 1419 N N . ALA A 1 187 ? 13.391 11.148 2.498 1 98.88 187 ALA A N 1
ATOM 1420 C CA . ALA A 1 187 ? 12.602 12.117 3.254 1 98.88 187 ALA A CA 1
ATOM 1421 C C . ALA A 1 187 ? 13.25 13.5 3.217 1 98.88 187 ALA A C 1
ATOM 1423 O O . ALA A 1 187 ? 14.398 13.664 3.643 1 98.88 187 ALA A O 1
ATOM 1424 N N . PHE A 1 188 ? 12.477 14.484 2.77 1 98.88 188 PHE A N 1
ATOM 1425 C CA . PHE A 1 188 ? 12.984 15.844 2.602 1 98.88 188 PHE A CA 1
ATOM 1426 C C . PHE A 1 188 ? 12.18 16.828 3.432 1 98.88 188 PHE A C 1
ATOM 1428 O O . PHE A 1 188 ? 11.094 16.5 3.918 1 98.88 188 PHE A O 1
ATOM 1435 N N . THR A 1 189 ? 12.711 18.031 3.658 1 98.69 189 THR A N 1
ATOM 1436 C CA . THR A 1 189 ? 12.062 19.156 4.312 1 98.69 189 THR A CA 1
ATOM 1437 C C . THR A 1 189 ? 12.531 20.484 3.707 1 98.69 189 THR A C 1
ATOM 1439 O O . THR A 1 189 ? 13.562 20.531 3.027 1 98.69 189 THR A O 1
ATOM 1442 N N . ASP A 1 190 ? 11.75 21.531 3.863 1 97.94 190 ASP A N 1
ATOM 1443 C CA . ASP A 1 190 ? 12.039 22.875 3.387 1 97.94 190 ASP A CA 1
ATOM 1444 C C . ASP A 1 190 ? 12.039 22.938 1.86 1 97.94 190 ASP A C 1
ATOM 1446 O O . ASP A 1 190 ? 11.188 23.594 1.258 1 97.94 190 ASP A O 1
ATOM 1450 N N . GLU A 1 191 ? 13.062 22.219 1.229 1 97.06 191 GLU A N 1
ATOM 1451 C CA . GLU A 1 191 ? 13.141 22.125 -0.226 1 97.06 191 GLU A CA 1
ATOM 1452 C C . GLU A 1 191 ? 13.406 20.688 -0.681 1 97.06 191 GLU A C 1
ATOM 1454 O O . GLU A 1 191 ? 13.93 19.875 0.086 1 97.06 191 GLU A O 1
ATOM 1459 N N . TRP A 1 192 ? 13.055 20.469 -1.919 1 98.31 192 TRP A N 1
ATOM 1460 C CA . TRP A 1 192 ? 13.367 19.172 -2.5 1 98.31 192 TRP A CA 1
ATOM 1461 C C . TRP A 1 192 ? 14.859 18.859 -2.4 1 98.31 192 TRP A C 1
ATOM 1463 O O . TRP A 1 192 ? 15.688 19.703 -2.75 1 98.31 192 TRP A O 1
ATOM 1473 N N . GLY A 1 193 ? 15.125 17.734 -1.871 1 97.62 193 GLY A N 1
ATOM 1474 C CA . GLY A 1 193 ? 16.516 17.328 -1.784 1 97.62 193 GLY A CA 1
ATOM 1475 C C . GLY A 1 193 ? 17.141 17.609 -0.431 1 97.62 193 GLY A C 1
ATOM 1476 O O . GLY A 1 193 ? 18.203 17.094 -0.109 1 97.62 193 GLY A O 1
ATOM 1477 N N . ASN A 1 194 ? 16.531 18.547 0.355 1 98.38 194 ASN A N 1
ATOM 1478 C CA . ASN A 1 194 ? 17 18.797 1.715 1 98.38 194 ASN A CA 1
ATOM 1479 C C . ASN A 1 194 ? 16.5 17.734 2.686 1 98.38 194 ASN A C 1
ATOM 1481 O O . ASN A 1 194 ? 15.32 17.719 3.039 1 98.38 194 ASN A O 1
ATOM 1485 N N . SER A 1 195 ? 17.438 16.953 3.209 1 98.5 195 SER A N 1
ATOM 1486 C CA . SER A 1 195 ? 17.047 15.789 3.988 1 98.5 195 SER A CA 1
ATOM 1487 C C . SER A 1 195 ? 16.391 16.203 5.301 1 98.5 195 SER A C 1
ATOM 1489 O O . SER A 1 195 ? 16.875 17.094 5.996 1 98.5 195 SER A O 1
ATOM 1491 N N . ALA A 1 196 ? 15.281 15.578 5.641 1 98.19 196 ALA A N 1
ATOM 1492 C CA . ALA A 1 196 ? 14.641 15.742 6.945 1 98.19 196 ALA A CA 1
ATOM 1493 C C . ALA A 1 196 ? 15.406 14.984 8.031 1 98.19 196 ALA A C 1
ATOM 1495 O O . ALA A 1 196 ? 15.234 15.258 9.219 1 98.19 196 ALA A O 1
ATOM 1496 N N . PHE A 1 197 ? 16.141 13.961 7.613 1 97.06 197 PHE A N 1
ATOM 1497 C CA . PHE A 1 197 ? 16.969 13.156 8.516 1 97.06 197 PHE A CA 1
ATOM 1498 C C . PHE A 1 197 ? 18.391 13.062 8.016 1 97.06 197 PHE A C 1
ATOM 1500 O O . PHE A 1 197 ? 18.844 12 7.59 1 97.06 197 PHE A O 1
ATOM 1507 N N . PRO A 1 198 ? 19.109 14.133 8.18 1 90.69 198 PRO A N 1
ATOM 1508 C CA . PRO A 1 198 ? 20.5 14.086 7.695 1 90.69 198 PRO A CA 1
ATOM 1509 C C . PRO A 1 198 ? 21.359 13.086 8.469 1 90.69 198 PRO A C 1
ATOM 1511 O O . PRO A 1 198 ? 21.125 12.859 9.656 1 90.69 198 PRO A O 1
ATOM 1514 N N . GLU A 1 199 ? 22.234 12.305 7.797 1 79.12 199 GLU A N 1
ATOM 1515 C CA . GLU A 1 199 ? 23.125 11.32 8.391 1 79.12 199 GLU A CA 1
ATOM 1516 C C . GLU A 1 199 ? 24.125 11.984 9.336 1 79.12 199 GLU A C 1
ATOM 1518 O O . GLU A 1 199 ? 24.469 13.156 9.156 1 79.12 199 GLU A O 1
ATOM 1523 N N . MET B 1 1 ? -13.477 6.629 21.844 1 51.91 1 MET B N 1
ATOM 1524 C CA . MET B 1 1 ? -13.414 6.648 20.391 1 51.91 1 MET B CA 1
ATOM 1525 C C . MET B 1 1 ? -14.117 5.43 19.797 1 51.91 1 MET B C 1
ATOM 1527 O O . MET B 1 1 ? -13.914 4.305 20.25 1 51.91 1 MET B O 1
ATOM 1531 N N . LYS B 1 2 ? -15.227 5.707 19.031 1 60.47 2 LYS B N 1
ATOM 1532 C CA . LYS B 1 2 ? -15.977 4.602 18.453 1 60.47 2 LYS B CA 1
ATOM 1533 C C . LYS B 1 2 ? -15.047 3.592 17.781 1 60.47 2 LYS B C 1
ATOM 1535 O O . LYS B 1 2 ? -14.078 3.975 17.125 1 60.47 2 LYS B O 1
ATOM 1540 N N . ASN B 1 3 ? -15.172 2.463 18.203 1 78.31 3 ASN B N 1
ATOM 1541 C CA . ASN B 1 3 ? -14.414 1.356 17.625 1 78.31 3 ASN B CA 1
ATOM 1542 C C . ASN B 1 3 ? -14.758 1.158 16.141 1 78.31 3 ASN B C 1
ATOM 1544 O O . ASN B 1 3 ? -15.922 0.953 15.797 1 78.31 3 ASN B O 1
ATOM 1548 N N . LYS B 1 4 ? -13.805 1.398 15.273 1 93 4 LYS B N 1
ATOM 1549 C CA . LYS B 1 4 ? -14.023 1.265 13.836 1 93 4 LYS B CA 1
ATOM 1550 C C . LYS B 1 4 ? -13.227 0.094 13.266 1 93 4 LYS B C 1
ATOM 1552 O O . LYS B 1 4 ? -12.695 0.18 12.156 1 93 4 LYS B O 1
ATOM 1557 N N . LYS B 1 5 ? -13.195 -0.944 14.086 1 95.69 5 LYS B N 1
ATOM 1558 C CA . LYS B 1 5 ? -12.477 -2.135 13.641 1 95.69 5 LYS B CA 1
ATOM 1559 C C . LYS B 1 5 ? -13.117 -2.721 12.383 1 95.69 5 LYS B C 1
ATOM 1561 O O . LYS B 1 5 ? -14.344 -2.805 12.281 1 95.69 5 LYS B O 1
ATOM 1566 N N . ALA B 1 6 ? -12.289 -3.201 11.438 1 97.75 6 ALA B N 1
ATOM 1567 C CA . ALA B 1 6 ? -12.758 -3.793 10.188 1 97.75 6 ALA B CA 1
ATOM 1568 C C . ALA B 1 6 ? -13.633 -5.016 10.445 1 97.75 6 ALA B C 1
ATOM 1570 O O . ALA B 1 6 ? -13.289 -5.867 11.273 1 97.75 6 ALA B O 1
ATOM 1571 N N . ASP B 1 7 ? -14.805 -5.059 9.789 1 97 7 ASP B N 1
ATOM 1572 C CA . ASP B 1 7 ? -15.664 -6.242 9.789 1 97 7 ASP B CA 1
ATOM 1573 C C . ASP B 1 7 ? -15.25 -7.219 8.695 1 97 7 ASP B C 1
ATOM 1575 O O . ASP B 1 7 ? -15.477 -6.965 7.508 1 97 7 ASP B O 1
ATOM 1579 N N . THR B 1 8 ? -14.664 -8.344 9.094 1 97.75 8 THR B N 1
ATOM 1580 C CA . THR B 1 8 ? -14.117 -9.289 8.141 1 97.75 8 THR B CA 1
ATOM 1581 C C . THR B 1 8 ? -14.68 -10.688 8.383 1 97.75 8 THR B C 1
ATOM 1583 O O . THR B 1 8 ? -15.039 -11.031 9.508 1 97.75 8 THR B O 1
ATOM 1586 N N . SER B 1 9 ? -14.766 -11.469 7.316 1 97.81 9 SER B N 1
ATOM 1587 C CA . SER B 1 9 ? -15.336 -12.812 7.387 1 97.81 9 SER B CA 1
ATOM 1588 C C . SER B 1 9 ? -14.383 -13.781 8.078 1 97.81 9 SER B C 1
ATOM 1590 O O . SER B 1 9 ? -14.797 -14.844 8.539 1 97.81 9 SER B O 1
ATOM 1592 N N . VAL B 1 10 ? -13.109 -13.508 8.117 1 98.25 10 VAL B N 1
ATOM 1593 C CA . VAL B 1 10 ? -12.078 -14.164 8.898 1 98.25 10 VAL B CA 1
ATOM 1594 C C . VAL B 1 10 ? -11.148 -13.117 9.523 1 98.25 10 VAL B C 1
ATOM 1596 O O . VAL B 1 10 ? -11.008 -12.016 8.992 1 98.25 10 VAL B O 1
ATOM 1599 N N . PRO B 1 11 ? -10.531 -13.469 10.609 1 98.25 11 PRO B N 1
ATOM 1600 C CA . PRO B 1 11 ? -9.68 -12.469 11.25 1 98.25 11 PRO B CA 1
ATOM 1601 C C . PRO B 1 11 ? -8.5 -12.047 10.375 1 98.25 11 PRO B C 1
ATOM 1603 O O . PRO B 1 11 ? -7.934 -12.875 9.656 1 98.25 11 PRO B O 1
ATOM 1606 N N . ILE B 1 12 ? -8.188 -10.781 10.422 1 98.81 12 ILE B N 1
ATOM 1607 C CA . ILE B 1 12 ? -6.949 -10.258 9.859 1 98.81 12 ILE B CA 1
ATOM 1608 C C . ILE B 1 12 ? -6.102 -9.641 10.961 1 98.81 12 ILE B C 1
ATOM 1610 O O . ILE B 1 12 ? -6.555 -9.516 12.102 1 98.81 12 ILE B O 1
ATOM 1614 N N . HIS B 1 13 ? -4.898 -9.344 10.602 1 98.81 13 HIS B N 1
ATOM 1615 C CA . HIS B 1 13 ? -3.971 -8.805 11.594 1 98.81 13 HIS B CA 1
ATOM 1616 C C . HIS B 1 13 ? -4.504 -7.512 12.203 1 98.81 13 HIS B C 1
ATOM 1618 O O . HIS B 1 13 ? -5.074 -6.676 11.492 1 98.81 13 HIS B O 1
ATOM 1624 N N . ASP B 1 14 ? -4.199 -7.227 13.461 1 97.44 14 ASP B N 1
ATOM 1625 C CA . ASP B 1 14 ? -4.742 -6.094 14.211 1 97.44 14 ASP B CA 1
ATOM 1626 C C . ASP B 1 14 ? -4.332 -4.77 13.57 1 97.44 14 ASP B C 1
ATOM 1628 O O . ASP B 1 14 ? -5.117 -3.82 13.531 1 97.44 14 ASP B O 1
ATOM 1632 N N . LEU B 1 15 ? -3.094 -4.703 13.109 1 97.81 15 LEU B N 1
ATOM 1633 C CA . LEU B 1 15 ? -2.609 -3.486 12.461 1 97.81 15 LEU B CA 1
ATOM 1634 C C . LEU B 1 15 ? -3.496 -3.105 11.281 1 97.81 15 LEU B C 1
ATOM 1636 O O . LEU B 1 15 ? -3.797 -1.928 11.078 1 97.81 15 LEU B O 1
ATOM 1640 N N . LEU B 1 16 ? -3.861 -4.086 10.516 1 98.62 16 LEU B N 1
ATOM 1641 C CA . LEU B 1 16 ? -4.703 -3.879 9.344 1 98.62 16 LEU B CA 1
ATOM 1642 C C . LEU B 1 16 ? -6.152 -3.625 9.75 1 98.62 16 LEU B C 1
ATOM 1644 O O . LEU B 1 16 ? -6.805 -2.732 9.203 1 98.62 16 LEU B O 1
ATOM 1648 N N . ALA B 1 17 ? -6.605 -4.336 10.734 1 98.25 17 ALA B N 1
ATOM 1649 C CA . ALA B 1 17 ? -8 -4.266 11.156 1 98.25 17 ALA B CA 1
ATOM 1650 C C . ALA B 1 17 ? -8.32 -2.908 11.773 1 98.25 17 ALA B C 1
ATOM 1652 O O . ALA B 1 17 ? -9.461 -2.434 11.695 1 98.25 17 ALA B O 1
ATOM 1653 N N . HIS B 1 18 ? -7.332 -2.287 12.359 1 97.5 18 HIS B N 1
ATOM 1654 C CA . HIS B 1 18 ? -7.602 -1.078 13.125 1 97.5 18 HIS B CA 1
ATOM 1655 C C . HIS B 1 18 ? -7.199 0.17 12.352 1 97.5 18 HIS B C 1
ATOM 1657 O O . HIS B 1 18 ? -7.344 1.29 12.844 1 97.5 18 HIS B O 1
ATOM 1663 N N . ARG B 1 19 ? -6.68 -0.001 11.188 1 98.38 19 ARG B N 1
ATOM 1664 C CA . ARG B 1 19 ? -6.371 1.168 10.367 1 98.38 19 ARG B CA 1
ATOM 1665 C C . ARG B 1 19 ? -7.645 1.827 9.852 1 98.38 19 ARG B C 1
ATOM 1667 O O . ARG B 1 19 ? -8.453 1.184 9.188 1 98.38 19 ARG B O 1
ATOM 1674 N N . TRP B 1 20 ? -7.875 3.049 10.125 1 97.69 20 TRP B N 1
ATOM 1675 C CA . TRP B 1 20 ? -8.891 3.879 9.484 1 97.69 20 TRP B CA 1
ATOM 1676 C C . TRP B 1 20 ? -8.406 5.32 9.344 1 97.69 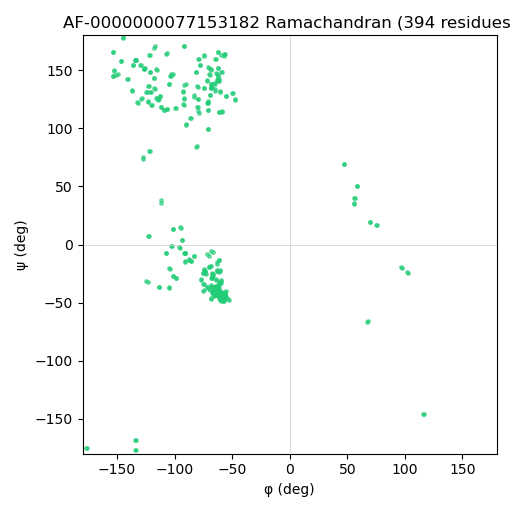20 TRP B C 1
ATOM 1678 O O . TRP B 1 20 ? -7.289 5.648 9.742 1 97.69 20 TRP B O 1
ATOM 1688 N N . SER B 1 21 ? -9.18 6.25 8.75 1 97.75 21 SER B N 1
ATOM 1689 C CA . SER B 1 21 ? -8.727 7.574 8.344 1 97.75 21 SER B CA 1
ATOM 1690 C C . SER B 1 21 ? -9.539 8.672 9.008 1 97.75 21 SER B C 1
ATOM 1692 O O . SER B 1 21 ? -10.398 9.297 8.375 1 97.75 21 SER B O 1
ATOM 1694 N N . PRO B 1 22 ? -9.227 8.992 10.227 1 98 22 PRO B N 1
ATOM 1695 C CA . PRO B 1 22 ? -9.992 10.031 10.922 1 98 22 PRO B CA 1
ATOM 1696 C C . PRO B 1 22 ? -9.594 11.438 10.484 1 98 22 PRO B C 1
ATOM 1698 O O . PRO B 1 22 ? -8.453 11.664 10.055 1 98 22 PRO B O 1
ATOM 1701 N N . ARG B 1 23 ? -10.516 12.383 10.617 1 98.5 23 ARG B N 1
ATOM 1702 C CA . ARG B 1 23 ? -10.227 13.805 10.516 1 98.5 23 ARG B CA 1
ATOM 1703 C C . ARG B 1 23 ? -10.07 14.438 11.891 1 98.5 23 ARG B C 1
ATOM 1705 O O . ARG B 1 23 ? -9.445 15.492 12.031 1 98.5 23 ARG B O 1
ATOM 1712 N N . ALA B 1 24 ? -10.766 13.852 12.859 1 98.62 24 ALA B N 1
ATOM 1713 C CA . ALA B 1 24 ? -10.656 14.352 14.227 1 98.62 24 ALA B CA 1
ATOM 1714 C C . ALA B 1 24 ? -9.297 14.016 14.828 1 98.62 24 ALA B C 1
ATOM 1716 O O . ALA B 1 24 ? -9.07 12.906 15.305 1 98.62 24 ALA B O 1
ATOM 1717 N N . LEU B 1 25 ? -8.383 14.992 14.828 1 98.75 25 LEU B N 1
ATOM 1718 C CA . LEU B 1 25 ? -7.047 14.859 15.383 1 98.75 25 LEU B CA 1
ATOM 1719 C C . LEU B 1 25 ? -6.84 15.844 16.531 1 98.75 25 LEU B C 1
ATOM 1721 O O . LEU B 1 25 ? -7.359 16.969 16.5 1 98.75 25 LEU B O 1
ATOM 1725 N N . ASP B 1 26 ? -6.117 15.383 17.531 1 98.69 26 ASP B N 1
ATOM 1726 C CA . ASP B 1 26 ? -5.809 16.188 18.703 1 98.69 26 ASP B CA 1
ATOM 1727 C C . ASP B 1 26 ? -4.809 17.297 18.359 1 98.69 26 ASP B C 1
ATOM 1729 O O . ASP B 1 26 ? -3.65 17.016 18.047 1 98.69 26 ASP B O 1
ATOM 1733 N N . PRO B 1 27 ? -5.246 18.562 18.469 1 98.12 27 PRO B N 1
ATOM 1734 C CA . PRO B 1 27 ? -4.363 19.656 18.062 1 98.12 27 PRO B CA 1
ATOM 1735 C C . PRO B 1 27 ? -3.184 19.844 19.016 1 98.12 27 PRO B C 1
ATOM 1737 O O . PRO B 1 27 ? -2.244 20.578 18.703 1 98.12 27 PRO B O 1
ATOM 1740 N N . GLU B 1 28 ? -3.176 19.188 20.141 1 98 28 GLU B N 1
ATOM 1741 C CA . GLU B 1 28 ? -2.133 19.375 21.141 1 98 28 GLU B CA 1
ATOM 1742 C C . GLU B 1 28 ? -1.143 18.219 21.141 1 98 28 GLU B C 1
ATOM 1744 O O . GLU B 1 28 ? -0.057 18.328 21.719 1 98 28 GLU B O 1
ATOM 1749 N N . ALA B 1 29 ? -1.572 17.125 20.625 1 98.44 29 ALA B N 1
ATOM 1750 C CA . ALA B 1 29 ? -0.697 15.961 20.625 1 98.44 29 ALA B CA 1
ATOM 1751 C C . ALA B 1 29 ? 0.449 16.125 19.625 1 98.44 29 ALA B C 1
ATOM 1753 O O . ALA B 1 29 ? 0.252 16.641 18.531 1 98.44 29 ALA B O 1
ATOM 1754 N N . GLU B 1 30 ? 1.591 15.664 20.047 1 97.88 30 GLU B N 1
ATOM 1755 C CA . GLU B 1 30 ? 2.775 15.789 19.203 1 97.88 30 GLU B CA 1
ATOM 1756 C C . GLU B 1 30 ? 3.104 14.469 18.5 1 97.88 30 GLU B C 1
ATOM 1758 O O . GLU B 1 30 ? 2.777 13.398 19.016 1 97.88 30 GLU B O 1
ATOM 1763 N N . VAL B 1 31 ? 3.617 14.562 17.344 1 98.81 31 VAL B N 1
ATOM 1764 C CA . VAL B 1 31 ? 4.293 13.461 16.656 1 98.81 31 VAL B CA 1
ATOM 1765 C C . VAL B 1 31 ? 5.805 13.617 16.812 1 98.81 31 VAL B C 1
ATOM 1767 O O . VAL B 1 31 ? 6.383 14.594 16.328 1 98.81 31 VAL B O 1
ATOM 1770 N N . SER B 1 32 ? 6.41 12.664 17.453 1 98.5 32 SER B N 1
ATOM 1771 C CA . SER B 1 32 ? 7.836 12.797 17.734 1 98.5 32 SER B CA 1
ATOM 1772 C C . SER B 1 32 ? 8.672 12.562 16.469 1 98.5 32 SER B C 1
ATOM 1774 O O . SER B 1 32 ? 8.195 11.953 15.508 1 98.5 32 SER B O 1
ATOM 1776 N N . VAL B 1 33 ? 9.883 13.008 16.578 1 97.88 33 VAL B N 1
ATOM 1777 C CA . VAL B 1 33 ? 10.82 12.797 15.484 1 97.88 33 VAL B CA 1
ATOM 1778 C C . VAL B 1 33 ? 11.039 11.305 15.266 1 97.88 33 VAL B C 1
ATOM 1780 O O . VAL B 1 33 ? 11.109 10.844 14.125 1 97.88 33 VAL B O 1
ATOM 1783 N N . ASP B 1 34 ? 11.133 10.539 16.328 1 98.38 34 ASP B N 1
ATOM 1784 C CA . ASP B 1 34 ? 11.344 9.102 16.219 1 98.38 34 ASP B CA 1
ATOM 1785 C C . ASP B 1 34 ? 10.133 8.414 15.586 1 98.38 34 ASP B C 1
ATOM 1787 O O . ASP B 1 34 ? 10.289 7.457 14.82 1 98.38 34 ASP B O 1
ATOM 1791 N N . GLN B 1 35 ? 8.977 8.844 15.938 1 98.81 35 GLN B N 1
ATOM 1792 C CA . GLN B 1 35 ? 7.777 8.312 15.297 1 98.81 35 GLN B CA 1
ATOM 1793 C C . GLN B 1 35 ? 7.777 8.594 13.805 1 98.81 35 GLN B C 1
ATOM 1795 O O . GLN B 1 35 ? 7.496 7.707 12.992 1 98.81 35 GLN B O 1
ATOM 1800 N N . LEU B 1 36 ? 8.109 9.844 13.453 1 98.75 36 LEU B N 1
ATOM 1801 C CA . LEU B 1 36 ? 8.18 10.188 12.039 1 98.75 36 LEU B CA 1
ATOM 1802 C C . LEU B 1 36 ? 9.234 9.352 11.32 1 98.75 36 LEU B C 1
ATOM 1804 O O . LEU B 1 36 ? 9.008 8.883 10.203 1 98.75 36 LEU B O 1
ATOM 1808 N N . ARG B 1 37 ? 10.312 9.188 11.984 1 98.62 37 ARG B N 1
ATOM 1809 C CA . ARG B 1 37 ? 11.359 8.336 11.43 1 98.62 37 ARG B CA 1
ATOM 1810 C C . ARG B 1 37 ? 10.844 6.926 11.172 1 98.62 37 ARG B C 1
ATOM 1812 O O . ARG B 1 37 ? 11.109 6.344 10.117 1 98.62 37 ARG B O 1
ATOM 1819 N N . ALA B 1 38 ? 10.141 6.359 12.141 1 98.94 38 ALA B N 1
ATOM 1820 C CA . ALA B 1 38 ? 9.602 5.008 12.008 1 98.94 38 ALA B CA 1
ATOM 1821 C C . ALA B 1 38 ? 8.641 4.91 10.828 1 98.94 38 ALA B C 1
ATOM 1823 O O . ALA B 1 38 ? 8.68 3.941 10.062 1 98.94 38 ALA B O 1
ATOM 1824 N N . LEU B 1 39 ? 7.781 5.938 10.68 1 98.94 39 LEU B N 1
ATOM 1825 C CA . LEU B 1 39 ? 6.852 5.957 9.555 1 98.94 39 LEU B CA 1
ATOM 1826 C C . LEU B 1 39 ? 7.602 5.934 8.227 1 98.94 39 LEU B C 1
ATOM 1828 O O . LEU B 1 39 ? 7.246 5.172 7.324 1 98.94 39 LEU B O 1
ATOM 1832 N N . LEU B 1 40 ? 8.633 6.719 8.148 1 98.94 40 LEU B N 1
ATOM 1833 C CA . LEU B 1 40 ? 9.359 6.871 6.895 1 98.94 40 LEU B CA 1
ATOM 1834 C C . LEU B 1 40 ? 10.266 5.668 6.637 1 98.94 40 LEU B C 1
ATOM 1836 O O . LEU B 1 40 ? 10.477 5.281 5.488 1 98.94 40 LEU B O 1
ATOM 1840 N N . GLU B 1 41 ? 10.773 5.004 7.742 1 98.94 41 GLU B N 1
ATOM 1841 C CA . GLU B 1 41 ? 11.469 3.729 7.594 1 98.94 41 GLU B CA 1
ATOM 1842 C C . GLU B 1 41 ? 10.547 2.652 7.035 1 98.94 41 GLU B C 1
ATOM 1844 O O . GLU B 1 41 ? 10.938 1.873 6.168 1 98.94 41 GLU B O 1
ATOM 1849 N N . ALA B 1 42 ? 9.352 2.592 7.523 1 98.94 42 ALA B N 1
ATOM 1850 C CA . ALA B 1 42 ? 8.375 1.636 7 1 98.94 42 ALA B CA 1
ATOM 1851 C C . ALA B 1 42 ? 8.133 1.858 5.512 1 98.94 42 ALA B C 1
ATOM 1853 O O . ALA B 1 42 ? 8.133 0.907 4.727 1 98.94 42 ALA B O 1
ATOM 1854 N N . ALA B 1 43 ? 7.961 3.107 5.102 1 99 43 ALA B N 1
ATOM 1855 C CA . ALA B 1 43 ? 7.789 3.436 3.689 1 99 43 ALA B CA 1
ATOM 1856 C C . ALA B 1 43 ? 9.008 3.01 2.875 1 99 43 ALA B C 1
ATOM 1858 O O . ALA B 1 43 ? 8.867 2.457 1.781 1 99 43 ALA B O 1
ATOM 1859 N N . ARG B 1 44 ? 10.172 3.223 3.4 1 98.88 44 ARG B N 1
ATOM 1860 C CA . ARG B 1 44 ? 11.445 2.957 2.744 1 98.88 44 ARG B CA 1
ATOM 1861 C C . ARG B 1 44 ? 11.578 1.483 2.371 1 98.88 44 ARG B C 1
ATOM 1863 O O . ARG B 1 44 ? 12.164 1.147 1.342 1 98.88 44 ARG B O 1
ATOM 1870 N N . TRP B 1 45 ? 11 0.669 3.115 1 98.81 45 TRP B N 1
ATOM 1871 C CA . TRP B 1 45 ? 11.219 -0.764 2.957 1 98.81 45 TRP B CA 1
ATOM 1872 C C . TRP B 1 45 ? 10.062 -1.418 2.215 1 98.81 45 TRP B C 1
ATOM 1874 O O . TRP B 1 45 ? 9.945 -2.645 2.189 1 98.81 45 TRP B O 1
ATOM 1884 N N . ALA B 1 46 ? 9.203 -0.585 1.606 1 98.88 46 ALA B N 1
ATOM 1885 C CA . ALA B 1 46 ? 8.141 -1.111 0.753 1 98.88 46 ALA B CA 1
ATOM 1886 C C . ALA B 1 46 ? 8.711 -1.727 -0.521 1 98.88 46 ALA B C 1
ATOM 1888 O O . ALA B 1 46 ? 9.797 -1.35 -0.964 1 98.88 46 ALA B O 1
ATOM 1889 N N . PRO B 1 47 ? 8 -2.736 -1.091 1 98.62 47 PRO B N 1
ATOM 1890 C CA . PRO B 1 47 ? 8.391 -3.193 -2.426 1 98.62 47 PRO B CA 1
ATOM 1891 C C . PRO B 1 47 ? 8.195 -2.121 -3.496 1 98.62 47 PRO B C 1
ATOM 1893 O O . PRO B 1 47 ? 7.512 -1.122 -3.258 1 98.62 47 PRO B O 1
ATOM 1896 N N . SER B 1 48 ? 8.883 -2.266 -4.609 1 98.62 48 SER B N 1
ATOM 1897 C CA . SER B 1 48 ? 8.711 -1.452 -5.809 1 98.62 48 SER B CA 1
ATOM 1898 C C . SER B 1 48 ? 9.102 -2.229 -7.062 1 98.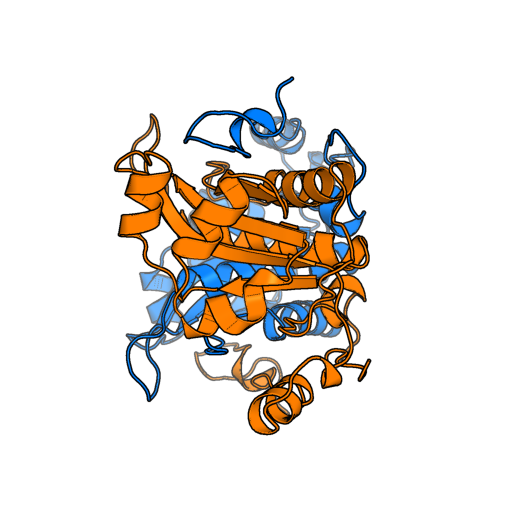62 48 SER B C 1
ATOM 1900 O O . SER B 1 48 ? 9.883 -3.174 -6.992 1 98.62 48 SER B O 1
ATOM 1902 N N . CYS B 1 49 ? 8.438 -1.868 -8.172 1 98.5 49 CYS B N 1
ATOM 1903 C CA . CYS B 1 49 ? 8.711 -2.551 -9.43 1 98.5 49 CYS B CA 1
ATOM 1904 C C . CYS B 1 49 ? 10.18 -2.418 -9.82 1 98.5 49 CYS B C 1
ATOM 1906 O O . CYS B 1 49 ? 10.656 -1.314 -10.086 1 98.5 49 CYS B O 1
ATOM 1908 N N . GLY B 1 50 ? 10.812 -3.59 -9.812 1 96.69 50 GLY B N 1
ATOM 1909 C CA . GLY B 1 50 ? 12.219 -3.582 -10.188 1 96.69 50 GLY B CA 1
ATOM 1910 C C . GLY B 1 50 ? 13.109 -2.902 -9.156 1 96.69 50 GLY B C 1
ATOM 1911 O O . GLY B 1 50 ? 14.18 -2.402 -9.492 1 96.69 50 GLY B O 1
ATOM 1912 N N . ASN B 1 51 ? 12.641 -2.771 -7.945 1 97.56 51 ASN B N 1
ATOM 1913 C CA . ASN B 1 51 ? 13.359 -2.098 -6.867 1 97.56 51 ASN B CA 1
ATOM 1914 C C . ASN B 1 51 ? 13.734 -0.669 -7.254 1 97.56 51 ASN B C 1
ATOM 1916 O O . ASN B 1 51 ? 14.781 -0.166 -6.84 1 97.56 51 ASN B O 1
ATOM 1920 N N . THR B 1 52 ? 12.859 -0.035 -8.008 1 98.44 52 THR B N 1
ATOM 1921 C CA . THR B 1 52 ? 13.109 1.33 -8.461 1 98.44 52 THR B CA 1
ATOM 1922 C C . THR B 1 52 ? 12.922 2.318 -7.309 1 98.44 52 THR B C 1
ATOM 1924 O O . THR B 1 52 ? 13.422 3.445 -7.371 1 98.44 52 THR B O 1
ATOM 1927 N N . GLN B 1 53 ? 12.211 1.981 -6.305 1 98.69 53 GLN B N 1
ATOM 1928 C CA . GLN B 1 53 ? 12.016 2.777 -5.094 1 98.69 53 GLN B CA 1
ATOM 1929 C C . GLN B 1 53 ? 11.68 4.227 -5.438 1 98.69 53 GLN B C 1
ATOM 1931 O O . GLN B 1 53 ? 12.414 5.145 -5.062 1 98.69 53 GLN B O 1
ATOM 1936 N N . PRO B 1 54 ? 10.477 4.414 -6 1 98.88 54 PRO B N 1
ATOM 1937 C CA . PRO B 1 54 ? 10.156 5.723 -6.57 1 98.88 54 PRO B CA 1
ATOM 1938 C C . PRO B 1 54 ? 9.664 6.719 -5.52 1 98.88 54 PRO B C 1
ATOM 1940 O O . PRO B 1 54 ? 9.539 7.91 -5.809 1 98.88 54 PRO B O 1
ATOM 1943 N N . SER B 1 55 ? 9.398 6.359 -4.355 1 98.94 55 SER B N 1
ATOM 1944 C CA . SER B 1 55 ? 8.695 7.195 -3.383 1 98.94 55 SER B CA 1
ATOM 1945 C C . SER B 1 55 ? 9.648 8.195 -2.736 1 98.94 55 SER B C 1
ATOM 1947 O O . SER B 1 55 ? 10.789 7.859 -2.41 1 98.94 55 SER B O 1
ATOM 1949 N N . ARG B 1 56 ? 9.164 9.406 -2.625 1 98.94 56 ARG B N 1
ATOM 1950 C CA . ARG B 1 56 ? 9.758 10.43 -1.782 1 98.94 56 ARG B CA 1
ATOM 1951 C C . ARG B 1 56 ? 8.703 11.141 -0.947 1 98.94 56 ARG B C 1
ATOM 1953 O O . ARG B 1 56 ? 7.527 11.172 -1.32 1 98.94 56 ARG B O 1
ATOM 1960 N N . TYR B 1 57 ? 9.211 11.75 0.143 1 99 57 TYR B N 1
ATOM 1961 C CA . TYR B 1 57 ? 8.289 12.453 1.024 1 99 57 TYR B CA 1
ATOM 1962 C C . TYR B 1 57 ? 8.859 13.797 1.459 1 99 57 TYR B C 1
ATOM 1964 O O . TYR B 1 57 ? 10.039 13.891 1.808 1 99 57 TYR B O 1
ATOM 1972 N N . ILE B 1 58 ? 8.031 14.805 1.355 1 98.94 58 ILE B N 1
ATOM 1973 C CA . ILE B 1 58 ? 8.312 16.062 2.035 1 98.94 58 ILE B CA 1
ATOM 1974 C C . ILE B 1 58 ? 7.637 16.078 3.406 1 98.94 58 ILE B C 1
ATOM 1976 O O . ILE B 1 58 ? 6.438 15.812 3.516 1 98.94 58 ILE B O 1
ATOM 1980 N N . VAL B 1 59 ? 8.383 16.438 4.422 1 98.94 59 VAL B N 1
ATOM 1981 C CA . VAL B 1 59 ? 7.926 16.219 5.793 1 98.94 59 VAL B CA 1
ATOM 1982 C C . VAL B 1 59 ? 7.898 17.547 6.547 1 98.94 59 VAL B C 1
ATOM 1984 O O . VAL B 1 59 ? 8.914 18.234 6.637 1 98.94 59 VAL B O 1
ATOM 1987 N N . GLY B 1 60 ? 6.727 17.859 7.059 1 98.88 60 GLY B N 1
ATOM 1988 C CA . GLY B 1 60 ? 6.555 19 7.949 1 98.88 60 GLY B CA 1
ATOM 1989 C C . GLY B 1 60 ? 5.961 18.609 9.289 1 98.88 60 GLY B C 1
ATOM 1990 O O . GLY B 1 60 ? 5.027 17.812 9.359 1 98.88 60 GLY B O 1
ATOM 1991 N N . ARG B 1 61 ? 6.508 19.156 10.352 1 98.62 61 ARG B N 1
ATOM 1992 C CA . ARG B 1 61 ? 5.953 19 11.688 1 98.62 61 ARG B CA 1
ATOM 1993 C C . ARG B 1 61 ? 5.207 20.25 12.125 1 98.62 61 ARG B C 1
ATOM 1995 O O . ARG B 1 61 ? 5.625 21.375 11.805 1 98.62 61 ARG B O 1
ATOM 2002 N N . ARG B 1 62 ? 4.172 19.938 12.859 1 98.19 62 ARG B N 1
ATOM 2003 C CA . ARG B 1 62 ? 3.406 21.094 13.328 1 98.19 62 ARG B CA 1
ATOM 2004 C C . ARG B 1 62 ? 4.316 22.125 13.977 1 98.19 62 ARG B C 1
ATOM 2006 O O . ARG B 1 62 ? 5.117 21.797 14.852 1 98.19 62 ARG B O 1
ATOM 2013 N N . GLY B 1 63 ? 4.148 23.406 13.539 1 95.69 63 GLY B N 1
ATOM 2014 C CA . GLY B 1 63 ? 4.93 24.484 14.117 1 95.69 63 GLY B CA 1
ATOM 2015 C C . GLY B 1 63 ? 6.078 24.938 13.227 1 95.69 63 GLY B C 1
ATOM 2016 O O . GLY B 1 63 ? 6.609 26.031 13.398 1 95.69 63 GLY B O 1
ATOM 2017 N N . ASP B 1 64 ? 6.602 24.031 12.289 1 97.19 64 ASP B N 1
ATOM 2018 C CA . ASP B 1 64 ? 7.695 24.469 11.43 1 97.19 64 ASP B CA 1
ATOM 2019 C C . ASP B 1 64 ? 7.164 25.047 10.109 1 97.19 64 ASP B C 1
ATOM 2021 O O . ASP B 1 64 ? 5.953 25.031 9.867 1 97.19 64 ASP B O 1
ATOM 2025 N N . GLN B 1 65 ? 8.016 25.641 9.336 1 98.56 65 GLN B N 1
ATOM 2026 C CA . GLN B 1 65 ? 7.633 26.344 8.109 1 98.56 65 GLN B CA 1
ATOM 2027 C C . GLN B 1 65 ? 7.172 25.344 7.043 1 98.56 65 GLN B C 1
ATOM 2029 O O . GLN B 1 65 ? 6.254 25.641 6.273 1 98.56 65 GLN B O 1
ATOM 2034 N N . THR B 1 66 ? 7.832 24.203 6.949 1 98.94 66 THR B N 1
ATOM 2035 C CA . THR B 1 66 ? 7.445 23.188 5.965 1 98.94 66 THR B CA 1
ATOM 2036 C C . THR B 1 66 ? 5.996 22.766 6.176 1 98.94 66 THR B C 1
ATOM 2038 O O . THR B 1 66 ? 5.234 22.641 5.215 1 98.94 66 THR B O 1
ATOM 2041 N N . TYR B 1 67 ? 5.652 22.578 7.461 1 98.94 67 TYR B N 1
ATOM 2042 C CA . TYR B 1 67 ? 4.281 22.234 7.816 1 98.94 67 TYR B CA 1
ATOM 2043 C C . TYR B 1 67 ? 3.303 23.297 7.312 1 98.94 67 TYR B C 1
ATOM 2045 O O . TYR B 1 67 ? 2.311 22.969 6.66 1 98.94 67 TYR B O 1
ATOM 2053 N N . LYS B 1 68 ? 3.566 24.531 7.543 1 98.94 68 LYS B N 1
ATOM 2054 C CA . LYS B 1 68 ? 2.688 25.625 7.148 1 98.94 68 LYS B CA 1
ATOM 2055 C C . LYS B 1 68 ? 2.545 25.688 5.629 1 98.94 68 LYS B C 1
ATOM 2057 O O . LYS B 1 68 ? 1.454 25.938 5.113 1 98.94 68 LYS B O 1
ATOM 2062 N N . ARG B 1 69 ? 3.627 25.5 4.949 1 98.94 69 ARG B N 1
ATOM 2063 C CA . ARG B 1 69 ? 3.619 25.547 3.49 1 98.94 69 ARG B CA 1
ATOM 2064 C C . ARG B 1 69 ? 2.799 24.391 2.914 1 98.94 69 ARG B C 1
ATOM 2066 O O . ARG B 1 69 ? 2.008 24.594 1.99 1 98.94 69 ARG B O 1
ATOM 2073 N N . ILE B 1 70 ? 2.965 23.141 3.459 1 99 70 ILE B N 1
ATOM 2074 C CA . ILE B 1 70 ? 2.148 22.031 2.996 1 99 70 ILE B CA 1
ATOM 2075 C C . ILE B 1 70 ? 0.673 22.328 3.25 1 99 70 ILE B C 1
ATOM 2077 O O . ILE B 1 70 ? -0.163 22.156 2.361 1 99 70 ILE B O 1
ATOM 2081 N N . LEU B 1 71 ? 0.404 22.797 4.457 1 98.94 71 LEU B N 1
ATOM 2082 C CA . LEU B 1 71 ? -0.973 23.094 4.832 1 98.94 71 LEU B CA 1
ATOM 2083 C C . LEU B 1 71 ? -1.601 24.078 3.85 1 98.94 71 LEU B C 1
ATOM 2085 O O . LEU B 1 71 ? -2.76 23.922 3.463 1 98.94 71 LEU B O 1
ATOM 2089 N N . SER B 1 72 ? -0.875 25.047 3.432 1 98.88 72 SER B N 1
ATOM 2090 C CA . SER B 1 72 ? -1.394 26.109 2.57 1 98.88 72 SER B CA 1
ATOM 2091 C C . SER B 1 72 ? -1.737 25.578 1.184 1 98.88 72 SER B C 1
ATOM 2093 O O . SER B 1 72 ? -2.447 26.234 0.418 1 98.88 72 SER B O 1
ATOM 2095 N N . THR B 1 73 ? -1.211 24.422 0.793 1 98.94 73 THR B N 1
ATOM 2096 C CA . THR B 1 73 ? -1.469 23.875 -0.534 1 98.94 73 THR B CA 1
ATOM 2097 C C . THR B 1 73 ? -2.758 23.062 -0.54 1 98.94 73 THR B C 1
ATOM 2099 O O . THR B 1 73 ? -3.273 22.719 -1.604 1 98.94 73 THR B O 1
ATOM 2102 N N . LEU B 1 74 ? -3.285 22.719 0.632 1 98.94 74 LEU B N 1
ATOM 2103 C CA . LEU B 1 74 ? -4.504 21.922 0.742 1 98.94 74 LEU B CA 1
ATOM 2104 C C . LEU B 1 74 ? -5.723 22.734 0.312 1 98.94 74 LEU B C 1
ATOM 2106 O O . LEU B 1 74 ? -5.695 23.969 0.348 1 98.94 74 LEU B O 1
ATOM 2110 N N . THR B 1 75 ? -6.734 22.031 -0.164 1 98.88 75 THR B N 1
ATOM 2111 C CA . THR B 1 75 ? -8.008 22.719 -0.374 1 98.88 75 THR B CA 1
ATOM 2112 C C . THR B 1 75 ? -8.531 23.312 0.932 1 98.88 75 THR B C 1
ATOM 2114 O O . THR B 1 75 ? -8.141 22.875 2.018 1 98.88 75 THR B O 1
ATOM 2117 N N . GLU B 1 76 ? -9.453 24.219 0.807 1 98.5 76 GLU B N 1
ATOM 2118 C CA . GLU B 1 76 ? -10.039 24.844 1.991 1 98.5 76 GLU B CA 1
ATOM 2119 C C . GLU B 1 76 ? -10.711 23.812 2.887 1 98.5 76 GLU B C 1
ATOM 2121 O O . GLU B 1 76 ? -10.586 23.859 4.113 1 98.5 76 GLU B O 1
ATOM 2126 N N . SER B 1 77 ? -11.406 22.938 2.268 1 97.75 77 SER B N 1
ATOM 2127 C C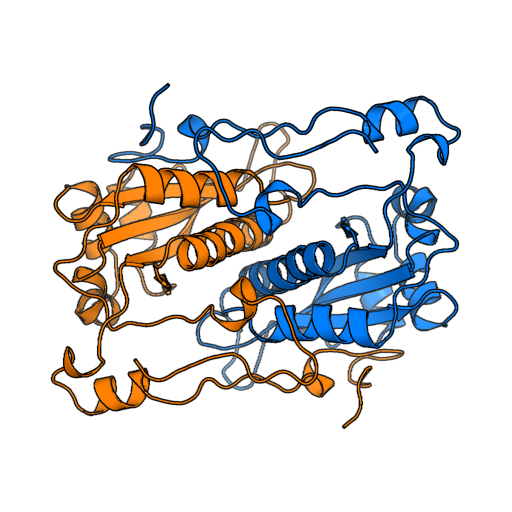A . SER B 1 77 ? -12.094 21.891 3.021 1 97.75 77 SER B CA 1
ATOM 2128 C C . SER B 1 77 ? -11.109 21.062 3.828 1 97.75 77 SER B C 1
ATOM 2130 O O . SER B 1 77 ? -11.375 20.719 4.984 1 97.75 77 SER B O 1
ATOM 2132 N N . ASN B 1 78 ? -9.953 20.734 3.234 1 98.75 78 ASN B N 1
ATOM 2133 C CA . ASN B 1 78 ? -8.953 19.953 3.943 1 98.75 78 ASN B CA 1
ATOM 2134 C C . ASN B 1 78 ? -8.219 20.781 4.992 1 98.75 78 ASN B C 1
ATOM 2136 O O . ASN B 1 78 ? -7.883 20.266 6.062 1 98.75 78 ASN B O 1
ATOM 2140 N N . GLN B 1 79 ? -8.016 22.016 4.719 1 98.81 79 GLN B N 1
ATOM 2141 C CA . GLN B 1 79 ? -7.379 22.891 5.699 1 98.81 79 GLN B CA 1
ATOM 2142 C C . GLN B 1 79 ? -8.211 22.984 6.973 1 98.81 79 GLN B C 1
ATOM 2144 O O . GLN B 1 79 ? -7.664 23.078 8.07 1 98.81 79 GLN B O 1
ATOM 2149 N N . ALA B 1 80 ? -9.461 22.906 6.879 1 98 80 ALA B N 1
ATOM 2150 C CA . ALA B 1 80 ? -10.406 23.141 7.973 1 98 80 ALA B CA 1
ATOM 2151 C C . ALA B 1 80 ? -10.203 22.109 9.086 1 98 80 ALA B C 1
ATOM 2153 O O . ALA B 1 80 ? -10.578 22.359 10.234 1 98 80 ALA B O 1
ATOM 2154 N N . TRP B 1 81 ? -9.641 21.016 8.805 1 98.44 81 TRP B N 1
ATOM 2155 C CA . TRP B 1 81 ? -9.445 20.031 9.859 1 98.44 81 TRP B CA 1
ATOM 2156 C C . TRP B 1 81 ? -7.973 19.641 9.969 1 98.44 81 TRP B C 1
ATOM 2158 O O . TRP B 1 81 ? -7.492 19.312 11.055 1 98.44 81 TRP B O 1
ATOM 2168 N N . ALA B 1 82 ? -7.188 19.656 8.852 1 98.81 82 ALA B N 1
ATOM 2169 C CA . ALA B 1 82 ? -5.844 19.094 8.789 1 98.81 82 ALA B CA 1
ATOM 2170 C C . ALA B 1 82 ? -4.855 19.922 9.594 1 98.81 82 ALA B C 1
ATOM 2172 O O . ALA B 1 82 ? -3.764 19.453 9.93 1 98.81 82 ALA B O 1
ATOM 2173 N N . HIS B 1 83 ? -5.191 21.156 9.883 1 98.75 83 HIS B N 1
ATOM 2174 C CA . HIS B 1 83 ? -4.324 22.031 10.664 1 98.75 83 HIS B CA 1
ATOM 2175 C C . HIS B 1 83 ? -4.086 21.469 12.055 1 98.75 83 HIS B C 1
ATOM 2177 O O . HIS B 1 83 ? -3.191 21.922 12.773 1 98.75 83 HIS B O 1
ATOM 2183 N N . ARG B 1 84 ? -4.836 20.469 12.5 1 98.75 84 ARG B N 1
ATOM 2184 C CA . ARG B 1 84 ? -4.703 19.859 13.82 1 98.75 84 ARG B CA 1
ATOM 2185 C C . ARG B 1 84 ? -3.682 18.734 13.805 1 98.75 84 ARG B C 1
ATOM 2187 O O . ARG B 1 84 ? -3.279 18.234 14.867 1 98.75 84 ARG B O 1
ATOM 2194 N N . ALA B 1 85 ? -3.27 18.281 12.641 1 98.94 85 ALA B N 1
ATOM 2195 C CA . ALA B 1 85 ? -2.324 17.172 12.531 1 98.94 85 ALA B CA 1
ATOM 2196 C C . ALA B 1 85 ? -0.987 17.516 13.172 1 98.94 85 ALA B C 1
ATOM 2198 O O . ALA B 1 85 ? -0.557 18.672 13.133 1 98.94 85 ALA B O 1
ATOM 2199 N N . GLY B 1 86 ? -0.352 16.531 13.773 1 98.94 86 GLY B N 1
ATOM 2200 C CA . GLY B 1 86 ? 0.98 16.734 14.32 1 98.94 86 GLY B CA 1
ATOM 2201 C C . GLY B 1 86 ? 2.057 16.828 13.258 1 98.94 86 GLY B C 1
ATOM 2202 O O . GLY B 1 86 ? 3.123 17.406 13.492 1 98.94 86 GLY B O 1
ATOM 2203 N N . ALA B 1 87 ? 1.822 16.266 12.109 1 98.94 87 ALA B N 1
ATOM 2204 C CA . ALA B 1 87 ? 2.717 16.312 10.961 1 98.94 87 ALA B CA 1
ATOM 2205 C C . ALA B 1 87 ? 1.933 16.234 9.656 1 98.94 87 ALA B C 1
ATOM 2207 O O . ALA B 1 87 ? 0.85 15.648 9.602 1 98.94 87 ALA B O 1
ATOM 2208 N N . LEU B 1 88 ? 2.393 16.891 8.656 1 99 88 LEU B N 1
ATOM 2209 C CA . LEU B 1 88 ? 1.922 16.781 7.277 1 99 88 LEU B CA 1
ATOM 2210 C C . LEU B 1 88 ? 3.049 16.344 6.348 1 99 88 LEU B C 1
ATOM 2212 O O . LEU B 1 88 ? 4.156 16.891 6.41 1 99 88 LEU B O 1
ATOM 2216 N N . LEU B 1 89 ? 2.762 15.367 5.547 1 99 89 LEU B N 1
ATOM 2217 C CA . LEU B 1 89 ? 3.723 14.898 4.555 1 99 89 LEU B CA 1
ATOM 2218 C C . LEU B 1 89 ? 3.146 15.008 3.148 1 99 89 LEU B C 1
ATOM 2220 O O . LEU B 1 89 ? 1.937 14.859 2.955 1 99 89 LEU B O 1
ATOM 2224 N N . VAL B 1 90 ? 3.98 15.242 2.172 1 99 90 VAL B N 1
ATOM 2225 C CA . VAL B 1 90 ? 3.623 15.086 0.765 1 99 90 VAL B CA 1
ATOM 2226 C C . VAL B 1 90 ? 4.289 13.836 0.198 1 99 90 VAL B C 1
ATOM 2228 O O . VAL B 1 90 ? 5.516 13.719 0.221 1 99 90 VAL B O 1
ATOM 2231 N N . GLY B 1 91 ? 3.488 12.875 -0.224 1 99 91 GLY B N 1
ATOM 2232 C CA . GLY B 1 91 ? 4.012 11.734 -0.958 1 99 91 GLY B CA 1
ATOM 2233 C C . GLY B 1 91 ? 4.195 12.008 -2.438 1 99 91 GLY B C 1
ATOM 2234 O O . GLY B 1 91 ? 3.258 12.438 -3.117 1 99 91 GLY B O 1
ATOM 2235 N N . CYS B 1 92 ? 5.414 11.734 -2.934 1 99 92 CYS B N 1
ATOM 2236 C CA . CYS B 1 92 ? 5.773 12.055 -4.312 1 99 92 CYS B CA 1
ATOM 2237 C C . CYS B 1 92 ? 6.297 10.82 -5.039 1 99 92 CYS B C 1
ATOM 2239 O O . CYS B 1 92 ? 6.852 9.914 -4.418 1 99 92 CYS B O 1
ATOM 2241 N N . ALA B 1 93 ? 6.098 10.828 -6.336 1 98.94 93 ALA B N 1
ATOM 2242 C CA . ALA B 1 93 ? 6.633 9.781 -7.195 1 98.94 93 ALA B CA 1
ATOM 2243 C C . ALA B 1 93 ? 7.734 10.312 -8.102 1 98.94 93 ALA B C 1
ATOM 2245 O O . ALA B 1 93 ? 7.508 11.234 -8.891 1 98.94 93 ALA B O 1
ATOM 2246 N N . VAL B 1 94 ? 8.938 9.789 -7.965 1 98.88 94 VAL B N 1
ATOM 2247 C CA . VAL B 1 94 ? 9.953 9.969 -8.992 1 98.88 94 VAL B CA 1
ATOM 2248 C C . VAL B 1 94 ? 9.586 9.156 -10.227 1 98.88 94 VAL B C 1
ATOM 2250 O O . VAL B 1 94 ? 9.461 7.93 -10.164 1 98.88 94 VAL B O 1
ATOM 2253 N N . THR B 1 95 ? 9.484 9.812 -11.383 1 98.81 95 THR B N 1
ATOM 2254 C CA . THR B 1 95 ? 8.906 9.141 -12.547 1 98.81 95 THR B CA 1
ATOM 2255 C C . THR B 1 95 ? 9.984 8.805 -13.57 1 98.81 95 THR B C 1
ATOM 2257 O O . THR B 1 95 ? 9.719 8.109 -14.555 1 98.81 95 THR B O 1
ATOM 2260 N N . ARG B 1 96 ? 11.172 9.258 -13.375 1 98.56 96 ARG B N 1
ATOM 2261 C CA . ARG B 1 96 ? 12.305 8.945 -14.242 1 98.56 96 ARG B CA 1
ATOM 2262 C C . ARG B 1 96 ? 13.57 8.742 -13.422 1 98.56 96 ARG B C 1
ATOM 2264 O O . ARG B 1 96 ? 13.758 9.383 -12.383 1 98.56 96 ARG B O 1
ATOM 2271 N N . ASN B 1 97 ? 14.32 7.828 -13.844 1 96.19 97 ASN B N 1
ATOM 2272 C CA . ASN B 1 97 ? 15.656 7.637 -13.297 1 96.19 97 ASN B CA 1
ATOM 2273 C C . ASN B 1 97 ? 16.688 7.453 -14.406 1 96.19 97 ASN B C 1
ATOM 2275 O O . ASN B 1 97 ? 16.422 7.77 -15.57 1 96.19 97 ASN B O 1
ATOM 2279 N N . GLU B 1 98 ? 17.906 7.039 -14.062 1 95.69 98 GLU B N 1
ATOM 2280 C CA . GLU B 1 98 ? 19.016 6.945 -15.008 1 95.69 98 GLU B CA 1
ATOM 2281 C C . GLU B 1 98 ? 18.688 5.969 -16.141 1 95.69 98 GLU B C 1
ATOM 2283 O O . GLU B 1 98 ? 19.219 6.094 -17.25 1 95.69 98 GLU B O 1
ATOM 2288 N N . LYS B 1 99 ? 17.766 5.059 -15.906 1 96.88 99 LYS B N 1
ATOM 2289 C CA . LYS B 1 99 ? 17.422 4.039 -16.891 1 96.88 99 LYS B CA 1
ATOM 2290 C C . LYS B 1 99 ? 16.203 4.461 -17.719 1 96.88 99 LYS B C 1
ATOM 2292 O O . LYS B 1 99 ? 15.805 3.76 -18.641 1 96.88 99 LYS B O 1
ATOM 2297 N N . GLY B 1 100 ? 15.672 5.629 -17.375 1 97.88 100 GLY B N 1
ATOM 2298 C CA . GLY B 1 100 ? 14.508 6.109 -18.109 1 97.88 100 GLY B CA 1
ATOM 2299 C C . GLY B 1 100 ? 13.266 6.219 -17.25 1 97.88 100 GLY B C 1
ATOM 2300 O O . GLY B 1 100 ? 13.336 6.629 -16.078 1 97.88 100 GLY B O 1
ATOM 2301 N N . ALA B 1 101 ? 12.102 5.941 -17.906 1 98.44 101 ALA B N 1
ATOM 2302 C CA . ALA B 1 101 ? 10.828 6.016 -17.203 1 98.44 101 ALA B CA 1
ATOM 2303 C C . ALA B 1 101 ? 10.75 4.961 -16.094 1 98.44 101 ALA B C 1
ATOM 2305 O O . ALA B 1 101 ? 11.109 3.801 -16.312 1 98.44 101 ALA B O 1
ATOM 2306 N N . VAL B 1 102 ? 10.344 5.371 -14.914 1 98.62 102 VAL B N 1
ATOM 2307 C CA . VAL B 1 102 ? 10.148 4.445 -13.805 1 98.62 102 VAL B CA 1
ATOM 2308 C C . VAL B 1 102 ? 8.812 3.727 -13.953 1 98.62 102 VAL B C 1
ATOM 2310 O O . VAL B 1 102 ? 7.758 4.367 -14.016 1 98.62 102 VAL B O 1
ATOM 2313 N N . PRO B 1 103 ? 8.852 2.424 -14.078 1 98.06 103 PRO B N 1
ATOM 2314 C CA . PRO B 1 103 ? 7.582 1.703 -14.234 1 98.06 103 PRO B CA 1
ATOM 2315 C C . PRO B 1 103 ? 6.73 1.73 -12.969 1 98.06 103 PRO B C 1
ATOM 2317 O O . PRO B 1 103 ? 7.266 1.661 -11.859 1 98.06 103 PRO B O 1
ATOM 2320 N N . MET B 1 104 ? 5.422 1.921 -13.109 1 98.44 104 MET B N 1
ATOM 2321 C CA . MET B 1 104 ? 4.43 1.777 -12.047 1 98.44 104 MET B CA 1
ATOM 2322 C C . MET B 1 104 ? 4.77 2.668 -10.859 1 98.44 104 MET B C 1
ATOM 2324 O O . MET B 1 104 ? 4.633 2.25 -9.703 1 98.44 104 MET B O 1
ATOM 2328 N N . ALA B 1 105 ? 5.227 3.871 -11.117 1 98.81 105 ALA B N 1
ATOM 2329 C CA . ALA B 1 105 ? 5.691 4.773 -10.07 1 98.81 105 ALA B CA 1
ATOM 2330 C C . ALA B 1 105 ? 4.578 5.078 -9.07 1 98.81 105 ALA B C 1
ATOM 2332 O O . ALA B 1 105 ? 4.793 5.016 -7.855 1 98.81 105 ALA B O 1
ATOM 2333 N N . GLU B 1 106 ? 3.369 5.414 -9.539 1 98.81 106 GLU B N 1
ATOM 2334 C CA . GLU B 1 106 ? 2.26 5.738 -8.648 1 98.81 106 GLU B CA 1
ATOM 2335 C C . GLU B 1 106 ? 1.872 4.539 -7.789 1 98.81 106 GLU B C 1
ATOM 2337 O O . GLU B 1 106 ? 1.607 4.684 -6.594 1 98.81 106 GLU B O 1
ATOM 2342 N N . TYR B 1 107 ? 1.827 3.35 -8.422 1 98.94 107 TYR B N 1
ATOM 2343 C CA . TYR B 1 107 ? 1.593 2.107 -7.695 1 98.94 107 TYR B CA 1
ATOM 2344 C C . TYR B 1 107 ? 2.625 1.916 -6.59 1 98.94 107 TYR B C 1
ATOM 2346 O O . TYR B 1 107 ? 2.273 1.593 -5.453 1 98.94 107 TYR B O 1
ATOM 2354 N N . GLY B 1 108 ? 3.881 2.168 -6.91 1 98.94 108 GLY B N 1
ATOM 2355 C CA . GLY B 1 108 ? 4.953 2.047 -5.938 1 98.94 108 GLY B CA 1
ATOM 2356 C C . GLY B 1 108 ? 4.801 2.994 -4.762 1 98.94 108 GLY B C 1
A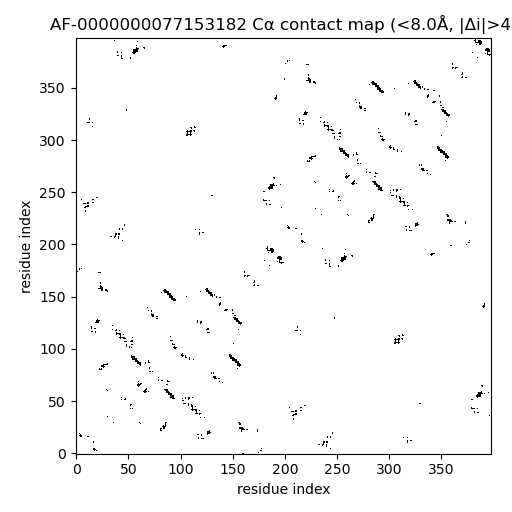TOM 2357 O O . GLY B 1 108 ? 5.066 2.621 -3.619 1 98.94 108 GLY B O 1
ATOM 2358 N N . VAL B 1 109 ? 4.367 4.207 -5.027 1 99 109 VAL B N 1
ATOM 2359 C CA . VAL B 1 109 ? 4.129 5.16 -3.949 1 99 109 VAL B CA 1
ATOM 2360 C C . VAL B 1 109 ? 2.967 4.684 -3.082 1 99 109 VAL B C 1
ATOM 2362 O O . VAL B 1 109 ? 2.979 4.863 -1.862 1 99 109 VAL B O 1
ATOM 2365 N N . GLY B 1 110 ? 1.953 4.082 -3.727 1 98.94 110 GLY B N 1
ATOM 2366 C CA . GLY B 1 110 ? 0.876 3.484 -2.953 1 98.94 110 GLY B CA 1
ATOM 2367 C C . GLY B 1 110 ? 1.359 2.432 -1.973 1 98.94 110 GLY B C 1
ATOM 2368 O O . GLY B 1 110 ? 0.969 2.439 -0.804 1 98.94 110 GLY B O 1
ATOM 2369 N N . LEU B 1 111 ? 2.201 1.539 -2.434 1 98.94 111 LEU B N 1
ATOM 2370 C CA . LEU B 1 111 ? 2.773 0.502 -1.58 1 98.94 111 LEU B CA 1
ATOM 2371 C C . LEU B 1 111 ? 3.516 1.118 -0.399 1 98.94 111 LEU B C 1
ATOM 2373 O O . LEU B 1 111 ? 3.281 0.741 0.751 1 98.94 111 LEU B O 1
ATOM 2377 N N . ALA B 1 112 ? 4.344 2.08 -0.68 1 99 112 ALA B N 1
ATOM 2378 C CA . ALA B 1 112 ? 5.168 2.717 0.343 1 99 112 ALA B CA 1
ATOM 2379 C C . ALA B 1 112 ? 4.305 3.49 1.338 1 99 112 ALA B C 1
ATOM 2381 O O . ALA B 1 112 ? 4.543 3.438 2.547 1 99 112 ALA B O 1
ATOM 2382 N N . THR B 1 113 ? 3.336 4.176 0.83 1 99 113 THR B N 1
ATOM 2383 C CA . THR B 1 113 ? 2.488 4.992 1.693 1 99 113 THR B CA 1
ATOM 2384 C C . THR B 1 113 ? 1.63 4.113 2.596 1 99 113 THR B C 1
ATOM 2386 O O . THR B 1 113 ? 1.37 4.461 3.75 1 99 113 THR B O 1
ATOM 2389 N N . GLU B 1 114 ? 1.207 2.975 2.074 1 98.94 114 GLU B N 1
ATOM 2390 C CA . GLU B 1 114 ? 0.444 2.09 2.949 1 98.94 114 GLU B CA 1
ATOM 2391 C C . GLU B 1 114 ? 1.309 1.562 4.09 1 98.94 114 GLU B C 1
ATOM 2393 O O . GLU B 1 114 ? 0.836 1.424 5.219 1 98.94 114 GLU B O 1
ATOM 2398 N N . ASN B 1 115 ? 2.582 1.227 3.805 1 99 115 ASN B N 1
ATOM 2399 C CA . ASN B 1 115 ? 3.498 0.912 4.895 1 99 115 ASN B CA 1
ATOM 2400 C C . ASN B 1 115 ? 3.531 2.025 5.938 1 99 115 ASN B C 1
ATOM 2402 O O . ASN B 1 115 ? 3.453 1.761 7.137 1 99 115 ASN B O 1
ATOM 2406 N N . LEU B 1 116 ? 3.656 3.248 5.473 1 99 116 LEU B N 1
ATOM 2407 C CA . LEU B 1 116 ? 3.703 4.418 6.344 1 99 116 LEU B CA 1
ATOM 2408 C C . LEU B 1 116 ? 2.443 4.508 7.199 1 99 116 LEU B C 1
ATOM 2410 O O . LEU B 1 116 ? 2.525 4.699 8.414 1 99 116 LEU B O 1
ATOM 2414 N N . VAL B 1 117 ? 1.298 4.32 6.613 1 98.94 117 VAL B N 1
ATOM 2415 C CA . VAL B 1 117 ? 0.002 4.438 7.273 1 98.94 117 VAL B CA 1
ATOM 2416 C C . VAL B 1 117 ? -0.148 3.338 8.32 1 98.94 117 VAL B C 1
ATOM 2418 O O . VAL B 1 117 ? -0.614 3.592 9.438 1 98.94 117 VAL B O 1
ATOM 2421 N N . LEU B 1 118 ? 0.285 2.156 7.984 1 98.94 118 LEU B N 1
ATOM 2422 C CA . LEU B 1 118 ? 0.165 1.041 8.914 1 98.94 118 LEU B CA 1
ATOM 2423 C C . LEU B 1 118 ? 1.151 1.188 10.07 1 98.94 118 LEU B C 1
ATOM 2425 O O . LEU B 1 118 ? 0.837 0.837 11.211 1 98.94 118 LEU B O 1
ATOM 2429 N N . GLN B 1 119 ? 2.326 1.691 9.805 1 98.94 119 GLN B N 1
ATOM 2430 C CA . GLN B 1 119 ? 3.264 1.978 10.883 1 98.94 119 GLN B CA 1
ATOM 2431 C C . GLN B 1 119 ? 2.707 3.041 11.828 1 98.94 119 GLN B C 1
ATOM 2433 O O . GLN B 1 119 ? 2.947 2.994 13.039 1 98.94 119 GLN B O 1
ATOM 2438 N N . ALA B 1 120 ? 1.989 4.012 11.289 1 98.94 120 ALA B N 1
ATOM 2439 C CA . ALA B 1 120 ? 1.341 5 12.148 1 98.94 120 ALA B CA 1
ATOM 2440 C C . ALA B 1 120 ? 0.424 4.328 13.164 1 98.94 120 ALA B C 1
ATOM 2442 O O . ALA B 1 120 ? 0.446 4.668 14.352 1 98.94 120 ALA B O 1
ATOM 2443 N N . VAL B 1 121 ? -0.346 3.361 12.727 1 98.69 121 VAL B N 1
ATOM 2444 C CA . VAL B 1 121 ? -1.223 2.621 13.633 1 98.69 121 VAL B CA 1
ATOM 2445 C C . VAL B 1 121 ? -0.394 1.966 14.734 1 98.69 121 VAL B C 1
ATOM 2447 O O . VAL B 1 121 ? -0.748 2.039 15.914 1 98.69 121 VAL B O 1
ATOM 2450 N N . SER B 1 122 ? 0.705 1.393 14.312 1 98.75 122 SER B N 1
ATOM 2451 C CA . SER B 1 122 ? 1.568 0.71 15.273 1 98.75 122 SER B CA 1
ATOM 2452 C C . SER B 1 122 ? 2.129 1.686 16.297 1 98.75 122 SER B C 1
ATOM 2454 O O . SER B 1 122 ? 2.48 1.288 17.422 1 98.75 122 SER B O 1
ATOM 2456 N N . GLU B 1 123 ? 2.193 2.979 16 1 98.69 123 GLU B N 1
ATOM 2457 C CA . GLU B 1 123 ? 2.744 4.02 16.859 1 98.69 123 GLU B CA 1
ATOM 2458 C C . GLU B 1 123 ? 1.652 4.676 17.703 1 98.69 123 GLU B C 1
ATOM 2460 O O . GLU B 1 123 ? 1.908 5.656 18.406 1 98.69 123 GLU B O 1
ATOM 2465 N N . GLY B 1 124 ? 0.454 4.164 17.578 1 98.19 124 GLY B N 1
ATOM 2466 C CA . GLY B 1 124 ? -0.657 4.812 18.266 1 98.19 124 GLY B CA 1
ATOM 2467 C C . GLY B 1 124 ? -1.106 6.094 17.578 1 98.19 124 GLY B C 1
ATOM 2468 O O . GLY B 1 124 ? -1.718 6.957 18.219 1 98.19 124 GLY B O 1
ATOM 2469 N N . LEU B 1 125 ? -0.728 6.297 16.344 1 98.81 125 LEU B N 1
ATOM 2470 C CA . LEU B 1 125 ? -1.096 7.449 15.523 1 98.81 125 LEU B CA 1
ATOM 2471 C C . LEU B 1 125 ? -2.109 7.051 14.453 1 98.81 125 LEU B C 1
ATOM 2473 O O . LEU B 1 125 ? -2.379 5.863 14.258 1 98.81 125 LEU B O 1
ATOM 2477 N N . ALA B 1 126 ? -2.746 8.039 13.875 1 98.56 126 ALA B N 1
ATOM 2478 C CA . ALA B 1 126 ? -3.533 7.891 12.656 1 98.56 126 ALA B CA 1
ATOM 2479 C C . ALA B 1 126 ? -2.93 8.695 11.508 1 98.56 126 ALA B C 1
ATOM 2481 O O . ALA B 1 126 ? -2.268 9.711 11.734 1 98.56 126 ALA B O 1
ATOM 2482 N N . ALA B 1 127 ? -3.127 8.219 10.32 1 98.88 127 ALA B N 1
ATOM 2483 C CA . ALA B 1 127 ? -2.691 8.898 9.109 1 98.88 127 ALA B CA 1
ATOM 2484 C C . ALA B 1 127 ? -3.816 8.961 8.078 1 98.88 127 ALA B C 1
ATOM 2486 O O . ALA B 1 127 ? -4.367 7.93 7.688 1 98.88 127 ALA B O 1
ATOM 2487 N N . ARG B 1 128 ? -4.148 10.148 7.703 1 98.81 128 ARG B N 1
ATOM 2488 C CA . ARG B 1 128 ? -5.172 10.344 6.68 1 98.81 128 ARG B CA 1
ATOM 2489 C C . ARG B 1 128 ? -4.57 10.922 5.406 1 98.81 128 ARG B C 1
ATOM 2491 O O . ARG B 1 128 ? -3.92 11.969 5.438 1 98.81 128 ARG B O 1
ATOM 2498 N N . GLN B 1 129 ? -4.867 10.258 4.328 1 98.94 129 GLN B N 1
ATOM 2499 C CA . GLN B 1 129 ? -4.383 10.648 3.006 1 98.94 129 GLN B CA 1
ATOM 2500 C C . GLN B 1 129 ? -5.375 11.578 2.312 1 98.94 129 GLN B C 1
ATOM 2502 O O . GLN B 1 129 ? -6.586 11.367 2.389 1 98.94 129 GLN B O 1
ATOM 2507 N N . MET B 1 130 ? -4.82 12.617 1.675 1 98.94 130 MET B N 1
ATOM 2508 C CA . MET B 1 130 ? -5.633 13.625 1.008 1 98.94 130 MET B CA 1
ATOM 2509 C C . MET B 1 130 ? -5.176 13.836 -0.432 1 98.94 130 MET B C 1
ATOM 2511 O O . MET B 1 130 ? -3.998 14.094 -0.681 1 98.94 130 MET B O 1
ATOM 2515 N N . ALA B 1 131 ? -6.098 13.711 -1.353 1 98.69 131 ALA B N 1
ATOM 2516 C CA . ALA B 1 131 ? -5.832 14.062 -2.746 1 98.69 131 ALA B CA 1
ATOM 2517 C C . ALA B 1 131 ? -6.195 15.516 -3.023 1 98.69 131 ALA B C 1
ATOM 2519 O O . ALA B 1 131 ? -5.816 16.062 -4.059 1 98.69 131 ALA B O 1
ATOM 2520 N N . GLY B 1 132 ? -6.938 16.172 -2.133 1 98.75 132 GLY B N 1
ATOM 2521 C CA . GLY B 1 132 ? -7.383 17.531 -2.307 1 98.75 132 GLY B CA 1
ATOM 2522 C C . GLY B 1 132 ? -6.32 18.562 -1.944 1 98.75 132 GLY B C 1
ATOM 2523 O O . GLY B 1 132 ? -6.32 19.094 -0.835 1 98.75 132 GLY B O 1
ATOM 2524 N N . PHE B 1 133 ? -5.465 18.859 -2.832 1 98.94 133 PHE B N 1
ATOM 2525 C CA . PHE B 1 133 ? -4.438 19.875 -2.707 1 98.94 133 PHE B CA 1
ATOM 2526 C C . PHE B 1 133 ? -4.047 20.422 -4.078 1 98.94 133 PHE B C 1
ATOM 2528 O O . PHE B 1 133 ? -4.445 19.875 -5.105 1 98.94 133 PHE B O 1
ATOM 2535 N N . ASP B 1 134 ? -3.355 21.531 -4.094 1 98.94 134 ASP B N 1
ATOM 2536 C CA . ASP B 1 134 ? -2.846 22.172 -5.301 1 98.94 134 ASP B CA 1
ATOM 2537 C C . ASP B 1 134 ? -1.45 21.656 -5.648 1 98.94 134 ASP B C 1
ATOM 2539 O O . ASP B 1 134 ? -0.454 22.125 -5.094 1 98.94 134 ASP B O 1
ATOM 2543 N N . ALA B 1 135 ? -1.394 20.781 -6.637 1 98.81 135 ALA B N 1
ATOM 2544 C CA . ALA B 1 135 ? -0.134 20.141 -7.004 1 98.81 135 ALA B CA 1
ATOM 2545 C C . ALA B 1 135 ? 0.878 21.172 -7.508 1 98.81 135 ALA B C 1
ATOM 2547 O O . ALA B 1 135 ? 2.078 21.047 -7.25 1 98.81 135 ALA B O 1
ATOM 2548 N N . GLU B 1 136 ? 0.423 22.109 -8.242 1 98.69 136 GLU B N 1
ATOM 2549 C CA . GLU B 1 136 ? 1.323 23.141 -8.75 1 98.69 136 GLU B CA 1
ATOM 2550 C C . GLU B 1 136 ? 1.886 23.984 -7.613 1 98.69 136 GLU B C 1
ATOM 2552 O O . GLU B 1 136 ? 3.047 24.406 -7.656 1 98.69 136 GLU B O 1
ATOM 2557 N N . ALA B 1 137 ? 1.053 24.266 -6.641 1 98.88 137 ALA B N 1
ATOM 2558 C CA . ALA B 1 137 ? 1.542 24.984 -5.469 1 98.88 137 ALA B CA 1
ATOM 2559 C C . ALA B 1 137 ? 2.629 24.188 -4.746 1 98.88 137 ALA B C 1
ATOM 2561 O O . ALA B 1 137 ? 3.645 24.75 -4.332 1 98.88 137 ALA B O 1
ATOM 2562 N N . VAL B 1 138 ? 2.461 22.891 -4.613 1 98.94 138 VAL B N 1
ATOM 2563 C CA . VAL B 1 138 ? 3.471 22.047 -3.988 1 98.94 138 VAL B CA 1
ATOM 2564 C C . VAL B 1 138 ? 4.777 22.125 -4.777 1 98.94 138 VAL B C 1
ATOM 2566 O O . VAL B 1 138 ? 5.852 22.297 -4.191 1 98.94 138 VAL B O 1
ATOM 2569 N N . ARG B 1 139 ? 4.672 21.984 -6.082 1 98.81 139 ARG B N 1
ATOM 2570 C CA . ARG B 1 139 ? 5.855 22.047 -6.934 1 98.81 139 ARG B CA 1
ATOM 2571 C C . ARG B 1 139 ? 6.617 23.359 -6.711 1 98.81 139 ARG B C 1
ATOM 2573 O O . ARG B 1 139 ? 7.84 23.344 -6.562 1 98.81 139 ARG B O 1
ATOM 2580 N N . ARG B 1 140 ? 5.859 24.422 -6.68 1 98.44 140 ARG B N 1
ATOM 2581 C CA . ARG B 1 140 ? 6.477 25.734 -6.516 1 98.44 140 ARG B CA 1
ATOM 2582 C C . ARG B 1 140 ? 7.07 25.891 -5.121 1 98.44 140 ARG B C 1
ATOM 2584 O O . ARG B 1 140 ? 8.219 26.328 -4.973 1 98.44 140 ARG B O 1
ATOM 2591 N N . GLU B 1 141 ? 6.336 25.531 -4.129 1 98.62 141 GLU B N 1
ATOM 2592 C CA . GLU B 1 141 ? 6.723 25.75 -2.736 1 98.62 141 GLU B CA 1
ATOM 2593 C C . GLU B 1 141 ? 7.98 24.969 -2.381 1 98.62 141 GLU B C 1
ATOM 2595 O O . GLU B 1 141 ? 8.789 25.406 -1.568 1 98.62 141 GLU B O 1
ATOM 2600 N N . PHE B 1 142 ? 8.156 23.828 -3.051 1 98.88 142 PHE B N 1
ATOM 2601 C CA . PHE B 1 142 ? 9.227 22.953 -2.594 1 98.88 142 PHE B CA 1
ATOM 2602 C C . PHE B 1 142 ? 10.219 22.672 -3.723 1 98.88 142 PHE B C 1
ATOM 2604 O O . PHE B 1 142 ? 11.07 21.797 -3.602 1 98.88 142 PHE B O 1
ATOM 2611 N N . SER B 1 143 ? 10.086 23.328 -4.855 1 98.5 143 SER B N 1
ATOM 2612 C CA . SER B 1 143 ? 11 23.25 -5.984 1 98.5 143 SER B CA 1
ATOM 2613 C C . SER B 1 143 ? 11.125 21.828 -6.504 1 98.5 143 SER B C 1
ATOM 2615 O O . SER B 1 143 ? 12.227 21.312 -6.68 1 98.5 143 SER B O 1
ATOM 2617 N N . LEU B 1 144 ? 10.008 21.219 -6.73 1 98.81 144 LEU B N 1
ATOM 2618 C CA . LEU B 1 144 ? 10.023 19.859 -7.254 1 98.81 144 LEU B CA 1
ATOM 2619 C C . LEU B 1 144 ? 10.555 19.828 -8.688 1 98.81 144 LEU B C 1
ATOM 2621 O O . LEU B 1 144 ? 10.164 20.656 -9.508 1 98.81 144 LEU B O 1
ATOM 2625 N N . PRO B 1 145 ? 11.43 18.859 -8.945 1 98.38 145 PRO B N 1
ATOM 2626 C CA . PRO B 1 145 ? 11.812 18.656 -10.344 1 98.38 145 PRO B CA 1
ATOM 2627 C C . PRO B 1 145 ? 10.633 18.25 -11.227 1 98.38 145 PRO B C 1
ATOM 2629 O O . PRO B 1 145 ? 9.609 17.781 -10.719 1 98.38 145 PRO B O 1
ATOM 2632 N N . ASP B 1 146 ? 10.82 18.328 -12.539 1 97.56 146 ASP B N 1
ATOM 2633 C CA . ASP B 1 146 ? 9.758 18.062 -13.5 1 97.56 146 ASP B CA 1
ATOM 2634 C C . ASP B 1 146 ? 9.352 16.594 -13.477 1 97.56 146 ASP B C 1
ATOM 2636 O O . ASP B 1 146 ? 8.203 16.25 -13.766 1 97.56 146 ASP B O 1
ATOM 2640 N N . ASP B 1 147 ? 10.258 15.727 -13.117 1 98.44 147 ASP B N 1
ATOM 2641 C CA . ASP B 1 147 ? 9.984 14.297 -13.18 1 98.44 147 ASP B CA 1
ATOM 2642 C C . ASP B 1 147 ? 9.508 13.773 -11.828 1 98.44 147 ASP B C 1
ATOM 2644 O O . ASP B 1 147 ? 9.562 12.562 -11.578 1 98.44 147 ASP B O 1
ATOM 2648 N N . VAL B 1 148 ? 9.133 14.695 -10.977 1 98.81 148 VAL B N 1
ATOM 2649 C CA . VAL B 1 148 ? 8.586 14.312 -9.68 1 98.81 148 VAL B CA 1
ATOM 2650 C C . VAL B 1 148 ? 7.129 14.766 -9.578 1 98.81 148 VAL B C 1
ATOM 2652 O O . VAL B 1 148 ? 6.824 15.945 -9.789 1 98.81 148 VAL B O 1
ATOM 2655 N N . LEU B 1 149 ? 6.27 13.805 -9.258 1 98.88 149 LEU B N 1
ATOM 2656 C CA . LEU B 1 149 ? 4.84 14.078 -9.164 1 98.88 149 LEU B CA 1
ATOM 2657 C C . LEU B 1 149 ? 4.371 14.031 -7.715 1 98.88 149 LEU B C 1
ATOM 2659 O O . LEU B 1 149 ? 4.477 12.992 -7.059 1 98.88 149 LEU B O 1
ATOM 2663 N N . PRO B 1 150 ? 3.9 15.195 -7.191 1 98.94 150 PRO B N 1
ATOM 2664 C CA . PRO B 1 150 ? 3.199 15.078 -5.91 1 98.94 150 PRO B CA 1
ATOM 2665 C C . PRO B 1 150 ? 1.853 14.367 -6.039 1 98.94 150 PRO B C 1
ATOM 2667 O O . PRO B 1 150 ? 1.038 14.734 -6.891 1 98.94 150 PRO B O 1
ATOM 2670 N N . LEU B 1 151 ? 1.598 13.359 -5.223 1 98.94 151 LEU B N 1
ATOM 2671 C CA . LEU B 1 151 ? 0.436 12.5 -5.434 1 98.94 151 LEU B CA 1
ATOM 2672 C C . LEU B 1 151 ? -0.57 12.664 -4.297 1 98.94 151 LEU B C 1
ATOM 2674 O O . LEU B 1 151 ? -1.779 12.562 -4.516 1 98.94 151 LEU B O 1
ATOM 2678 N N . VAL B 1 152 ? -0.056 12.844 -3.072 1 98.94 152 VAL B N 1
ATOM 2679 C CA . VAL B 1 152 ? -0.927 12.773 -1.904 1 98.94 152 VAL B CA 1
ATOM 2680 C C . VAL B 1 152 ? -0.348 13.617 -0.773 1 98.94 152 VAL B C 1
ATOM 2682 O O . VAL B 1 152 ? 0.872 13.742 -0.647 1 98.94 152 VAL B O 1
ATOM 2685 N N . VAL B 1 153 ? -1.171 14.219 -0.029 1 99 153 VAL B N 1
ATOM 2686 C CA . VAL B 1 153 ? -0.772 14.773 1.261 1 99 153 VAL B CA 1
ATOM 2687 C C . VAL B 1 153 ? -1.294 13.891 2.389 1 99 153 VAL B C 1
ATOM 2689 O O . VAL B 1 153 ? -2.424 13.398 2.328 1 99 153 VAL B O 1
ATOM 2692 N N . ILE B 1 154 ? -0.479 13.672 3.373 1 99 154 ILE B N 1
ATOM 2693 C CA . ILE B 1 154 ? -0.805 12.773 4.477 1 99 154 ILE B CA 1
ATOM 2694 C C . ILE B 1 154 ? -0.789 13.547 5.793 1 99 154 ILE B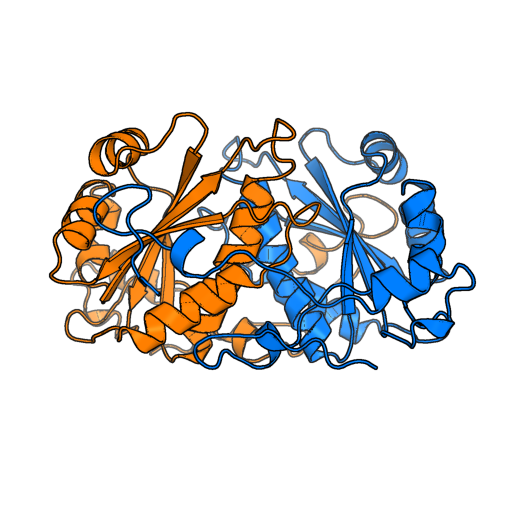 C 1
ATOM 2696 O O . ILE B 1 154 ? 0.238 14.117 6.172 1 99 154 ILE B O 1
ATOM 2700 N N . ALA B 1 155 ? -1.907 13.594 6.5 1 99 155 ALA B N 1
ATOM 2701 C CA . ALA B 1 155 ? -1.982 14.133 7.852 1 99 155 ALA B CA 1
ATOM 2702 C C . ALA B 1 155 ? -1.765 13.039 8.891 1 99 155 ALA B C 1
ATOM 2704 O O . ALA B 1 155 ? -2.436 12.008 8.867 1 99 155 ALA B O 1
ATOM 2705 N N . VAL B 1 156 ? -0.82 13.273 9.758 1 99 156 VAL B N 1
ATOM 2706 C CA . VAL B 1 156 ? -0.511 12.32 10.812 1 99 156 VAL B CA 1
ATOM 2707 C C . VAL B 1 156 ? -0.756 12.961 12.18 1 99 156 VAL B C 1
ATOM 2709 O O . VAL B 1 156 ? -0.355 14.102 12.414 1 99 156 VAL B O 1
ATOM 2712 N N . GLY B 1 157 ? -1.403 12.25 13.07 1 98.94 157 GLY B N 1
ATOM 2713 C CA . GLY B 1 157 ? -1.658 12.758 14.406 1 98.94 157 GLY B CA 1
ATOM 2714 C C . GLY B 1 157 ? -2.352 11.742 15.305 1 98.94 157 GLY B C 1
ATOM 2715 O O . GLY B 1 157 ? -2.477 10.57 14.945 1 98.94 157 GLY B O 1
ATOM 2716 N N . VAL B 1 158 ? -2.695 12.188 16.484 1 98.75 158 VAL B N 1
ATOM 2717 C CA . VAL B 1 158 ? -3.436 11.359 17.438 1 98.75 158 VAL B CA 1
ATOM 2718 C C . VAL B 1 158 ? -4.934 11.594 17.266 1 98.75 158 VAL B C 1
ATOM 2720 O O . VAL B 1 158 ? -5.406 12.727 17.375 1 98.75 158 VAL B O 1
ATOM 2723 N N . ALA B 1 159 ? -5.609 10.508 16.953 1 98.31 159 ALA B N 1
ATOM 2724 C CA . ALA B 1 159 ? -7.059 10.609 16.812 1 98.31 159 ALA B CA 1
ATOM 2725 C C . ALA B 1 159 ? -7.715 11.039 18.109 1 98.31 159 ALA B C 1
ATOM 2727 O O . ALA B 1 159 ? -7.277 10.641 19.203 1 98.31 159 ALA B O 1
ATOM 2728 N N . THR B 1 160 ? -8.742 11.867 17.984 1 97.88 160 THR B N 1
ATOM 2729 C CA . THR B 1 160 ? -9.492 12.32 19.156 1 97.88 160 THR B CA 1
ATOM 2730 C C . THR B 1 160 ? -11 12.219 18.906 1 97.88 160 THR B C 1
ATOM 2732 O O . THR B 1 160 ? -11.43 11.727 17.859 1 97.88 160 THR B O 1
ATOM 2735 N N . ASP B 1 161 ? -11.758 12.656 19.859 1 96.5 161 ASP B N 1
ATOM 2736 C CA . ASP B 1 161 ? -13.211 12.547 19.797 1 96.5 161 ASP B CA 1
ATOM 2737 C C . ASP B 1 161 ? -13.789 13.477 18.734 1 96.5 161 ASP B C 1
ATOM 2739 O O . ASP B 1 161 ? -13.312 14.602 18.562 1 96.5 161 ASP B O 1
ATOM 2743 N N . ALA B 1 162 ? -14.883 13.016 18.094 1 96.62 162 ALA B N 1
ATOM 2744 C CA . ALA B 1 162 ? -15.531 13.766 17.031 1 96.62 162 ALA B CA 1
ATOM 2745 C C . ALA B 1 162 ? -16.094 15.086 17.547 1 96.62 162 ALA B C 1
ATOM 2747 O O . ALA B 1 162 ? -16.406 15.984 16.766 1 96.62 162 ALA B O 1
ATOM 2748 N N . SER B 1 163 ? -16.203 15.211 18.844 1 95.19 163 SER B N 1
ATOM 2749 C CA . SER B 1 163 ? -16.75 16.422 19.438 1 95.19 163 SER B CA 1
ATOM 2750 C C . SER B 1 163 ? -15.805 17.609 19.234 1 95.19 163 SER B C 1
ATOM 2752 O O . SER B 1 163 ? -16.156 18.75 19.547 1 95.19 163 SER B O 1
ATOM 2754 N N . ILE B 1 164 ? -14.641 17.328 18.672 1 97.19 164 ILE B N 1
ATOM 2755 C CA . ILE B 1 164 ? -13.727 18.406 18.328 1 97.19 164 ILE B CA 1
ATOM 2756 C C . ILE B 1 164 ? -14.328 19.25 17.203 1 97.19 164 ILE B C 1
ATOM 2758 O O . ILE B 1 164 ? -13.922 20.406 16.984 1 97.19 164 ILE B O 1
ATOM 2762 N N . PHE B 1 165 ? -15.203 18.641 16.453 1 96.56 165 PHE B N 1
ATOM 2763 C CA . PHE B 1 165 ? -15.93 19.359 15.414 1 96.56 165 PHE B CA 1
ATOM 2764 C C . PHE B 1 165 ? -17.109 20.109 16.016 1 96.56 165 PHE B C 1
ATOM 2766 O O . PHE B 1 165 ? -17.703 19.672 17 1 96.56 165 PHE B O 1
ATOM 2773 N N . THR B 1 166 ? -17.438 21.25 15.398 1 94.88 166 THR B N 1
ATOM 2774 C CA . THR B 1 166 ? -18.594 22.016 15.844 1 94.88 166 THR B CA 1
ATOM 2775 C C . THR B 1 166 ? -19.781 21.781 14.914 1 94.88 166 THR B C 1
ATOM 2777 O O . THR B 1 166 ? -20.938 21.906 15.336 1 94.88 166 THR B O 1
ATOM 2780 N N . ASP B 1 167 ? -19.484 21.469 13.703 1 95.62 167 ASP B N 1
ATOM 2781 C CA . ASP B 1 167 ? -20.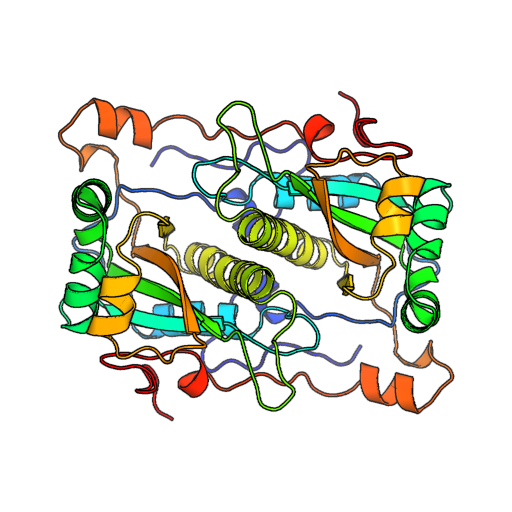516 21.188 12.703 1 95.62 167 ASP B CA 1
ATOM 2782 C C . ASP B 1 167 ? -21.062 19.766 12.852 1 95.62 167 ASP B C 1
ATOM 2784 O O . ASP B 1 167 ? -20.281 18.797 12.828 1 95.62 167 ASP B O 1
ATOM 2788 N N . GLU B 1 168 ? -22.344 19.609 12.992 1 96.25 168 GLU B N 1
ATOM 2789 C CA . GLU B 1 168 ? -22.984 18.312 13.211 1 96.25 168 GLU B CA 1
ATOM 2790 C C . GLU B 1 168 ? -22.75 17.359 12.039 1 96.25 168 GLU B C 1
ATOM 2792 O O . GLU B 1 168 ? -22.656 16.156 12.227 1 96.25 168 GLU B O 1
ATOM 2797 N N . ARG B 1 169 ? -22.75 17.906 10.938 1 95.25 169 ARG B N 1
ATOM 2798 C CA . ARG B 1 169 ? -22.5 17.094 9.758 1 95.25 169 ARG B CA 1
ATOM 2799 C C . ARG B 1 169 ? -21.109 16.453 9.836 1 95.25 169 ARG B C 1
ATOM 2801 O O . ARG B 1 169 ? -20.953 15.281 9.461 1 95.25 169 ARG B O 1
ATOM 2808 N N . ASP B 1 170 ? -20.141 17.172 10.25 1 96.56 170 ASP B N 1
ATOM 2809 C CA . ASP B 1 170 ? -18.781 16.656 10.398 1 96.56 170 ASP B CA 1
ATOM 2810 C C . ASP B 1 170 ? -18.703 15.617 11.508 1 96.56 170 ASP B C 1
ATOM 2812 O O . ASP B 1 170 ? -18.016 14.609 11.375 1 96.56 170 ASP B O 1
ATOM 2816 N N . ILE B 1 171 ? -19.391 15.898 12.602 1 97.06 171 ILE B N 1
ATOM 2817 C CA . ILE B 1 171 ? -19.438 14.945 13.711 1 97.06 171 ILE B CA 1
ATOM 2818 C C . ILE B 1 171 ? -20.047 13.633 13.234 1 97.06 171 ILE B C 1
ATOM 2820 O O . ILE B 1 171 ? -19.516 12.555 13.508 1 97.06 171 ILE B O 1
ATOM 2824 N N . ALA B 1 172 ? -21.125 13.742 12.508 1 96.25 172 ALA B N 1
ATOM 2825 C CA . ALA B 1 172 ? -21.797 12.555 12 1 96.25 172 ALA B CA 1
ATOM 2826 C C . ALA B 1 172 ? -20.922 11.789 11.023 1 96.25 172 ALA B C 1
ATOM 2828 O O . ALA B 1 172 ? -20.859 10.555 11.062 1 96.25 172 ALA B O 1
ATOM 2829 N N . ARG B 1 173 ? -20.281 12.469 10.156 1 95.31 173 ARG B N 1
ATOM 2830 C CA . ARG B 1 173 ? -19.391 11.859 9.18 1 95.31 173 ARG B CA 1
ATOM 2831 C C . ARG B 1 173 ? -18.25 11.102 9.867 1 95.31 173 ARG B C 1
ATOM 2833 O O . ARG B 1 173 ? -17.922 9.977 9.484 1 95.31 173 ARG B O 1
ATOM 2840 N N . GLU B 1 174 ? -17.719 11.703 10.859 1 97 174 GLU B N 1
ATOM 2841 C CA . GLU B 1 174 ? -16.609 11.094 11.602 1 97 174 GLU B CA 1
ATOM 2842 C C . GLU B 1 174 ? -17.062 9.812 12.289 1 97 174 GLU B C 1
ATOM 2844 O O . GLU B 1 174 ? -16.297 8.852 12.391 1 97 174 GLU B O 1
ATOM 2849 N N . GLY B 1 175 ? -18.266 9.812 12.742 1 95.38 175 GLY B N 1
ATOM 2850 C CA . GLY B 1 175 ? -18.766 8.703 13.531 1 95.38 175 GLY B CA 1
ATOM 2851 C C . GLY B 1 175 ? -19.438 7.629 12.688 1 95.38 175 GLY B C 1
ATOM 2852 O O . GLY B 1 175 ? -19.797 6.566 13.195 1 95.38 175 GLY B O 1
ATOM 2853 N N . ALA B 1 176 ? -19.609 7.879 11.43 1 95.06 176 ALA B N 1
ATOM 2854 C CA . ALA B 1 176 ? -20.281 6.934 10.547 1 95.06 176 ALA B CA 1
ATOM 2855 C C . ALA B 1 176 ? -19.516 5.625 10.445 1 95.06 176 ALA B C 1
ATOM 2857 O O . ALA B 1 176 ? -18.281 5.613 10.555 1 95.06 176 ALA B O 1
ATOM 2858 N N . PRO B 1 177 ? -20.25 4.504 10.297 1 94.25 177 PRO B N 1
ATOM 2859 C CA . PRO B 1 177 ? -19.531 3.242 10.117 1 94.25 177 PRO B CA 1
ATOM 2860 C C . PRO B 1 177 ? -18.672 3.225 8.844 1 94.25 177 PRO B C 1
ATOM 2862 O O . PRO B 1 177 ? -18.984 3.938 7.887 1 94.25 177 PRO B O 1
ATOM 2865 N N . ARG B 1 178 ? -17.609 2.443 8.906 1 95.81 178 ARG B N 1
ATOM 2866 C CA . ARG B 1 178 ? -16.828 2.191 7.699 1 95.81 178 ARG B CA 1
ATOM 2867 C C . ARG B 1 178 ? -17.562 1.229 6.77 1 95.81 178 ARG B C 1
ATOM 2869 O O . ARG B 1 178 ? -18.141 0.237 7.223 1 95.81 178 ARG B O 1
ATOM 2876 N N . GLU B 1 179 ? -17.562 1.598 5.516 1 94.88 179 GLU B N 1
ATOM 2877 C CA . GLU B 1 179 ? -18.203 0.738 4.523 1 94.88 179 GLU B CA 1
ATOM 2878 C C . GLU B 1 179 ? -17.234 0.382 3.396 1 94.88 179 GLU B C 1
ATOM 2880 O O . GLU B 1 179 ? -16.547 1.253 2.867 1 94.88 179 GLU B O 1
ATOM 2885 N N . ARG B 1 180 ? -17.203 -0.921 3.113 1 98 180 ARG B N 1
ATOM 2886 C CA . ARG B 1 180 ? -16.438 -1.462 1.997 1 98 180 ARG B CA 1
ATOM 2887 C C . ARG B 1 180 ? -17.297 -2.371 1.127 1 98 180 ARG B C 1
ATOM 2889 O O . ARG B 1 180 ? -18.297 -2.912 1.592 1 98 180 ARG B O 1
ATOM 2896 N N . ILE B 1 181 ? -16.922 -2.488 -0.122 1 97.88 181 ILE B N 1
ATOM 2897 C CA . ILE B 1 181 ? -17.547 -3.502 -0.965 1 97.88 181 ILE B CA 1
ATOM 2898 C C . ILE B 1 181 ? -17.375 -4.879 -0.326 1 97.88 181 ILE B C 1
ATOM 2900 O O . ILE B 1 181 ? -16.562 -5.059 0.575 1 97.88 181 ILE B O 1
ATOM 2904 N N . THR B 1 182 ? -18.156 -5.836 -0.791 1 98.06 182 THR B N 1
ATOM 2905 C CA . THR B 1 182 ? -18.078 -7.184 -0.239 1 98.06 182 THR B CA 1
ATOM 2906 C C . THR B 1 182 ? -16.875 -7.934 -0.82 1 98.06 182 THR B C 1
ATOM 2908 O O . THR B 1 182 ? -16.344 -7.555 -1.869 1 98.06 182 THR B O 1
ATOM 2911 N N . LEU B 1 183 ? -16.484 -8.938 -0.104 1 98.31 183 LEU B N 1
ATOM 2912 C CA . LEU B 1 183 ? -15.422 -9.797 -0.604 1 98.31 183 LEU B CA 1
ATOM 2913 C C . LEU B 1 183 ? -15.82 -10.438 -1.933 1 98.31 183 LEU B C 1
ATOM 2915 O O . LEU B 1 183 ? -14.977 -10.609 -2.818 1 98.31 183 LEU B O 1
ATOM 2919 N N . SER B 1 184 ? -17.094 -10.75 -2.15 1 98.31 184 SER B N 1
ATOM 2920 C CA . SER B 1 184 ? -17.609 -11.352 -3.379 1 98.31 184 SER B CA 1
ATOM 2921 C C . SER B 1 184 ? -17.484 -10.391 -4.555 1 98.31 184 SER B C 1
ATOM 2923 O O . SER B 1 184 ? -17.359 -10.82 -5.703 1 98.31 184 SER B O 1
ATOM 2925 N N . ASP B 1 185 ? -17.484 -9.086 -4.246 1 98.12 185 ASP B N 1
ATOM 2926 C CA . ASP B 1 185 ? -17.391 -8.078 -5.293 1 98.12 185 ASP B CA 1
ATOM 2927 C C . ASP B 1 185 ? -15.945 -7.691 -5.566 1 98.12 185 ASP B C 1
ATOM 2929 O O . ASP B 1 185 ? -15.656 -6.977 -6.527 1 98.12 185 ASP B O 1
ATOM 2933 N N . LEU B 1 186 ? -15.078 -8.203 -4.734 1 98.75 186 LEU B N 1
ATOM 2934 C CA . LEU B 1 186 ? -13.68 -7.816 -4.852 1 98.75 186 LEU B CA 1
ATOM 2935 C C . LEU B 1 186 ? -12.859 -8.938 -5.477 1 98.75 186 LEU B C 1
ATOM 2937 O O . LEU B 1 186 ? -11.953 -8.68 -6.273 1 98.75 186 LEU B O 1
ATOM 2941 N N . ALA B 1 187 ? -13.164 -10.164 -5.148 1 98.88 187 ALA B N 1
ATOM 2942 C CA . ALA B 1 187 ? -12.344 -11.312 -5.523 1 98.88 187 ALA B CA 1
ATOM 2943 C C . ALA B 1 187 ? -13.086 -12.211 -6.508 1 98.88 187 ALA B C 1
ATOM 2945 O O . ALA B 1 187 ? -14.164 -12.719 -6.203 1 98.88 187 ALA B O 1
ATOM 2946 N N . PHE B 1 188 ? -12.438 -12.461 -7.645 1 98.88 188 PHE B N 1
ATOM 2947 C CA . PHE B 1 188 ? -13.055 -13.234 -8.711 1 98.88 188 PHE B CA 1
ATOM 2948 C C . PHE B 1 188 ? -12.211 -14.461 -9.055 1 98.88 188 PHE B C 1
ATOM 2950 O O . PHE B 1 188 ? -11.047 -14.547 -8.648 1 98.88 188 PHE B O 1
ATOM 2957 N N . THR B 1 189 ? -12.781 -15.445 -9.75 1 98.69 189 THR B N 1
ATOM 2958 C CA . THR B 1 189 ? -12.117 -16.625 -10.281 1 98.69 189 THR B CA 1
ATOM 2959 C C . THR B 1 189 ? -12.758 -17.047 -11.602 1 98.69 189 THR B C 1
ATOM 2961 O O . THR B 1 189 ? -13.867 -16.641 -11.922 1 98.69 189 THR B O 1
ATOM 2964 N N . ASP B 1 190 ? -12.023 -17.781 -12.414 1 98 190 ASP B N 1
ATOM 2965 C CA . ASP B 1 190 ? -12.461 -18.312 -13.703 1 98 190 ASP B CA 1
ATOM 2966 C C . ASP B 1 190 ? -12.68 -17.188 -14.711 1 98 190 ASP B C 1
ATOM 2968 O O . ASP B 1 190 ? -11.977 -17.094 -15.719 1 98 190 ASP B O 1
ATOM 2972 N N . GLU B 1 191 ? -13.734 -16.312 -14.414 1 97.12 191 GLU B N 1
ATOM 2973 C CA . GLU B 1 191 ? -14.008 -15.148 -15.258 1 97.12 191 GLU B CA 1
ATOM 2974 C C . GLU B 1 191 ? -14.242 -13.898 -14.422 1 97.12 191 GLU B C 1
ATOM 2976 O O . GLU B 1 191 ? -14.594 -13.984 -13.242 1 97.12 191 GLU B O 1
ATOM 2981 N N . TRP B 1 192 ? -14.047 -12.789 -15.086 1 98.31 192 TRP B N 1
ATOM 2982 C CA . TRP B 1 192 ? -14.352 -11.531 -14.422 1 98.31 192 TRP B CA 1
ATOM 2983 C C . TRP B 1 192 ? -15.789 -11.508 -13.922 1 98.31 192 TRP B C 1
ATOM 2985 O O . TRP B 1 192 ? -16.719 -11.836 -14.664 1 98.31 192 TRP B O 1
ATOM 2995 N N . GLY B 1 193 ? -15.914 -11.195 -12.695 1 97.69 193 GLY B N 1
ATOM 2996 C CA . GLY B 1 193 ? -17.25 -11.086 -12.125 1 97.69 193 GLY B CA 1
ATOM 2997 C C . GLY B 1 193 ? -17.703 -12.344 -11.398 1 97.69 193 GLY B C 1
ATOM 2998 O O . GLY B 1 193 ? -18.672 -12.312 -10.648 1 97.69 193 GLY B O 1
ATOM 2999 N N . ASN B 1 194 ? -17.047 -13.5 -11.695 1 98.38 194 ASN B N 1
ATOM 3000 C CA . ASN B 1 194 ? -17.344 -14.727 -10.961 1 98.38 194 ASN B CA 1
ATOM 3001 C C . ASN B 1 194 ? -16.641 -14.742 -9.609 1 98.38 194 ASN B C 1
ATOM 3003 O O . ASN B 1 194 ? -15.422 -14.922 -9.539 1 98.38 194 ASN B O 1
ATOM 3007 N N . SER B 1 195 ? -17.453 -14.711 -8.562 1 98.5 195 SER B N 1
ATOM 3008 C CA . SER B 1 195 ? -16.875 -14.523 -7.23 1 98.5 195 SER B CA 1
ATOM 3009 C C . SER B 1 195 ? -16.062 -15.75 -6.805 1 98.5 195 SER B C 1
ATOM 3011 O O . SER B 1 195 ? -16.5 -16.891 -6.977 1 98.5 195 SER B O 1
ATOM 3013 N N . ALA B 1 196 ? -14.867 -15.531 -6.266 1 98.25 196 ALA B N 1
ATOM 3014 C CA . ALA B 1 196 ? -14.062 -16.594 -5.66 1 98.25 196 ALA B CA 1
ATOM 3015 C C . ALA B 1 196 ? -14.617 -16.984 -4.293 1 98.25 196 ALA B C 1
ATOM 3017 O O . ALA B 1 196 ? -14.305 -18.062 -3.777 1 98.25 196 ALA B O 1
ATOM 3018 N N . PHE B 1 197 ? -15.336 -16.062 -3.664 1 97.12 197 PHE B N 1
ATOM 3019 C CA . PHE B 1 197 ? -15.961 -16.281 -2.365 1 97.12 197 PHE B CA 1
ATOM 3020 C C . PHE B 1 197 ? -17.453 -15.93 -2.412 1 97.12 197 PHE B C 1
ATOM 3022 O O . PHE B 1 197 ? -17.875 -14.961 -1.795 1 97.12 197 PHE B O 1
ATOM 3029 N N . PRO B 1 198 ? -18.203 -16.781 -3.037 1 90.75 198 PRO B N 1
ATOM 3030 C CA . PRO B 1 198 ? -19.625 -16.484 -3.113 1 90.75 198 PRO B CA 1
ATOM 3031 C C . PRO B 1 198 ? -20.312 -16.484 -1.745 1 90.75 198 PRO B C 1
ATOM 3033 O O . PRO B 1 198 ? -19.906 -17.219 -0.848 1 90.75 198 PRO B O 1
ATOM 3036 N N . GLU B 1 199 ? -21.219 -15.531 -1.451 1 79.44 199 GLU B N 1
ATOM 3037 C CA . GLU B 1 199 ? -21.969 -15.406 -0.202 1 79.44 199 GLU B CA 1
ATOM 3038 C C . GLU B 1 199 ? -22.891 -16.609 0.011 1 79.44 199 GLU B C 1
ATOM 3040 O O . GLU B 1 199 ? -23.344 -17.234 -0.954 1 79.44 199 GLU B O 1
#

Radius of gyration: 20.45 Å; Cα contacts (8 Å, |Δi|>4): 849; chains: 2; bounding box: 47×55×44 Å